Protein AF-0000000086875347 (afdb_homodimer)

Radius of gyration: 27.85 Å; Cα contacts (8 Å, |Δi|>4): 1311; chains: 2; bounding box: 82×78×71 Å

InterPro domains:
  IPR000843 LacI-type HTH domain [PF00356] (6-48)
  IPR000843 LacI-type HTH domain [PS50932] (5-57)
  IPR000843 LacI-type HTH domain [SM00354] (4-86)
  IPR000843 LacI-type HTH domain [cd01392] (8-48)
  IPR010982 Lambda repressor-like, DNA-binding domain superfamily [G3DSA:1.10.260.40] (1-56)
  IPR010982 Lambda repressor-like, DNA-binding domain superfamily [SSF47413] (4-52)
  IPR028082 Periplasmic binding protein-like I [SSF53822] (75-329)
  IPR046335 Transcriptional regulator LacI/GalR-like, sensor domain [PF13377] (185-338)

Foldseek 3Di:
DPDQCDLVNLCVVLVHDSVQLVCLFQLHDDHDLVRSVSSQVSLLVVLNQARQQPPPPVPPPPPCLDPVLPPPPQAEEEEEEAASQLSDLPPLQNVLLSVLQSVLCVVSVHHYTYHYNDDLVRVVSRHHLSRHQAYEYEPDDDPSNLVSVVVSVHAYEYEQADDPVDFAAYEAAPLLVQLLVVQVVCVVVPFAFEEEAEALVRGVSLVSSVCSNVVNCVVVVHDDDYDVCRRRDDPVCNLVSLLVRDDPVRDGQEYEYSAVVRQVSNQVSCVVVVHDFPASHAYAHECPRDDPDLHQKYWPDSSSVSNNVSNVVSVVCSSVVPDDHHYHHHYIDMDGDCVRPHPPD/DPDQCDLVNLCVVLVHDSVQLVCLFQLHDDHDLVRSVSSQVSCLVVLNQARQQPPPPVPPPPPCVDPVLPPPPQAEEEEEEAASQLSDLPPLQNVLLSVLQSVLCVVSVHHYTYHYNDDLVRVVSRHHLSRHQAYEYEPDDDPSNLVSVVVSVHAYEYEQADDPVDFAAYEAAPLLVQLLVVQVVCVVVPFAFEEEAEALVRGVSLVSSVCSNVVNCVVVVHDDDYDVCRRRDDPVCNLVSCLVRDDPVRDGQEYEYSAVVRQVSNQVSCVVVVHDFPASHAYAHECPRDDPDLHQKYWPDSSSVSNNVSNVVSVVCSSVVPDDHHYHHHYIDMDGDCVRPHPPD

Secondary structure (DSSP, 8-state):
------HHHHHHHHT--HHHHHHHHTT-SSS-HHHHHHHHHHHHHHTHHHHTT-------S-S----TTSS----EEEEEESSHHHH-TT-TTHHHHHHHHHHHHHHHT-EEEEEES--HHHHHHH--TTTEEEEEEES---HHHHHHHHHHT--EEEES---SSS--EEEEE-HHHHHHHHHHHHHHTT---EEEES-TTT-HHHHHHHHHHHHHHHHTT------HHHHS--GGGHHHHHHHH--GGG--SEEEESSHHHHHHHHHHHHHTT--TTTT-EEE-SS---SSS--SEEEE--HHHHHHHHHHHHHHHHH-TTSPPEEEEE--EEEE-GGGS----/------HHHHHHHHT--HHHHHHHHTT-SSS-HHHHHHHHHHHHHHTHHHHTT-------S-S----TTSS----EEEEEESSHHHH-TT-TTHHHHHHHHHHHHHHTT-EEEEEE---HHHHHHH--TTTEEEEEEES---HHHHHHHHHHT--EEEES---SSS--EEEEE-HHHHHHHHHHHHHHTT---EEEES-TTT-HHHHHHHHHHHHHHHHTT------HHHHS--GGGHHHHHHHH--GGG--SEEEESSHHHHHHHHHHHHHTT--TTTT-EEE-SS---SSS--SEEEE--HHHHHHHHHHHHHHHHH-TTSPPEEEEE--EEEE-GGGS----

Nearest PDB structures (foldseek):
  4rk1-assembly1_A  TM=7.857E-01  e=8.913E-15  Enterococcus faecium DO
  3c3k-assembly1_B  TM=7.735E-01  e=1.261E-14  Actinobacillus succinogenes 130Z
  3c3k-assembly1_A  TM=7.875E-01  e=4.759E-14  Actinobacillus succinogenes 130Z
  3clk-assembly1_B  TM=8.043E-01  e=6.403E-13  Lactiplantibacillus plantarum WCFS1
  3jy6-assembly2_D  TM=7.470E-01  e=8.131E-12  Levilactobacillus brevis ATCC 367

Solvent-accessible surface area (backbone atoms only — not comparable to full-atom values): 36385 Å² total; per-residue (Å²): 125,88,75,61,51,43,63,62,54,47,12,62,72,71,70,46,52,53,66,52,45,51,25,41,38,53,50,42,77,91,56,54,65,70,56,34,52,54,49,54,51,50,33,36,75,66,27,28,48,33,43,64,15,62,53,66,59,84,71,61,93,77,81,75,74,68,67,73,72,72,54,77,62,52,41,28,39,34,37,38,26,51,33,62,69,53,53,30,59,78,28,87,63,41,13,43,20,50,49,18,31,52,52,47,33,53,75,69,63,37,46,67,37,43,48,55,50,70,56,55,85,44,44,68,66,19,49,20,62,82,10,37,58,30,34,39,34,48,42,70,68,59,67,67,45,52,53,52,40,51,72,60,67,42,51,56,28,25,34,63,36,78,51,95,80,60,81,52,30,24,32,35,67,34,38,36,63,48,36,35,52,52,51,53,51,41,47,74,74,63,58,80,42,58,31,62,31,42,35,43,82,77,35,61,60,36,33,37,28,48,50,22,50,50,48,53,33,52,76,67,72,40,79,85,71,63,63,65,65,40,35,56,48,57,73,92,42,39,54,63,52,47,63,72,72,54,46,87,91,70,59,43,49,27,40,46,19,60,24,37,66,49,28,52,52,50,52,52,41,34,48,74,70,72,44,51,72,25,73,71,27,28,35,24,28,23,52,59,77,64,90,83,60,73,39,26,30,28,25,45,59,60,37,33,55,50,20,30,51,43,50,54,51,41,58,50,38,64,77,41,75,83,56,71,44,34,41,35,25,34,52,51,48,76,44,76,34,71,88,25,40,68,62,79,120,126,88,75,61,50,42,63,64,54,47,12,63,73,71,71,47,52,53,68,51,45,51,26,40,37,54,50,43,77,91,56,55,66,69,57,34,53,54,48,55,51,49,32,36,76,66,27,28,50,32,42,64,15,64,53,65,57,83,72,62,94,77,80,75,75,68,70,71,72,74,54,76,63,52,41,26,40,35,37,39,25,52,34,61,68,53,50,31,58,78,30,86,64,40,13,44,21,50,50,17,32,52,52,47,33,53,75,68,64,38,45,68,36,42,46,57,51,70,55,56,86,44,45,68,66,20,48,20,60,81,11,35,59,29,35,40,34,48,43,71,68,58,66,65,46,52,52,51,41,52,73,60,67,42,51,53,28,26,34,62,37,77,51,95,81,62,81,52,29,24,32,34,66,34,37,35,64,50,36,36,51,52,50,52,51,42,47,73,74,63,59,80,40,57,30,62,32,42,35,42,84,77,36,62,60,36,34,37,27,46,52,23,49,52,50,54,33,56,75,67,72,40,80,84,71,65,61,66,65,40,35,56,49,56,75,94,41,40,55,62,52,47,63,70,74,55,45,86,93,71,59,43,50,28,40,46,19,61,24,38,65,47,29,51,52,49,52,52,40,34,48,74,71,73,45,50,74,26,72,70,27,28,36,25,29,24,52,59,78,65,89,85,59,73,39,26,30,28,25,45,57,60,36,34,55,51,19,32,50,42,51,56,49,42,57,49,38,65,76,40,75,85,55,70,44,35,39,37,24,34,51,54,48,74,45,76,35,72,88,26,40,68,61,80,120

Organism: NCBI:txid248903

Sequence (690 aa):
MKTKVTIQEIAHFTGLSKFAVSRALSGKSGVSDQTRDIILKAAGKLGYFKDNSMLSGDMNNSNDLHDPQHMRWSGTILILFPNVRYQNQESVYWGPVFNGISSRLNQKGINILTLTEPSADQLFTLLNPDAIRGIITVGSITTPILLEIKRLGIPVVMVDHLDPVFHSDSIFTDNFTSMREIMLYLLRKGFKSFQFVGNISDAHSFYERWIAYSSVLMGNGIEMNQIPELCSPAVDDFRQTFTSVVHEANLPEVFVCANDFSALYTIEALESMGITVPDQCVVTGFDNLYDNIPVLATVNVNKELLGARAVDQMLWRIVNPESNVEKKLIMADVIIREQYSRHSGMKTKVTIQEIAHFTGLSKFAVSRALSGKSGVSDQTRDIILKAAGKLGYFKDNSMLSGDMNNSNDLHDPQHMRWSGTILILFPNVRYQNQESVYWGPVFNGISSRLNQKGINILTLTEPSADQLFTLLNPDAIRGIITVGSITTPILLEIKRLGIPVVMVDHLDPVFHSDSIFTDNFTSMREIMLYLLRKGFKSFQFVGNISDAHSFYERWIAYSSVLMGNGIEMNQIPELCSPAVDDFRQTFTSVVHEANLPEVFVCANDFSALYTIEALESMGITVPDQCVVTGFDNLYDNIPVLATVNVNKELLGARAVDQMLWRIVNPESNVEKKLIMADVIIREQYSRHSG

Structure (mmCIF, N/CA/C/O backbone):
data_AF-0000000086875347-model_v1
#
loop_
_entity.id
_entity.type
_entity.pdbx_description
1 polymer 'LacI family DNA-binding transcriptional regulator'
#
loop_
_atom_site.group_PDB
_atom_site.id
_atom_site.type_symbol
_atom_site.label_atom_id
_atom_site.label_alt_id
_atom_site.label_comp_id
_atom_site.label_asym_id
_atom_site.label_entity_id
_atom_site.label_seq_id
_atom_site.pdbx_PDB_ins_code
_atom_site.Cartn_x
_atom_site.Cartn_y
_atom_site.Cartn_z
_atom_site.occupancy
_atom_site.B_iso_or_equiv
_atom_site.auth_seq_id
_atom_site.auth_comp_id
_atom_site.auth_asym_id
_atom_site.auth_atom_id
_atom_site.pdbx_PDB_model_num
ATOM 1 N N . MET A 1 1 ? 33.844 8.711 34.969 1 32.91 1 MET A N 1
ATOM 2 C CA . MET A 1 1 ? 32.844 9.062 33.938 1 32.91 1 MET A CA 1
ATOM 3 C C . MET A 1 1 ? 33 8.188 32.719 1 32.91 1 MET A C 1
ATOM 5 O O . MET A 1 1 ? 34.062 8.18 32.094 1 32.91 1 MET A O 1
ATOM 9 N N . LYS A 1 2 ? 32.5 7.094 32.562 1 45 2 LYS A N 1
ATOM 10 C CA . LYS A 1 2 ? 32.875 6.09 31.594 1 45 2 LYS A CA 1
ATOM 11 C C . LYS A 1 2 ? 32.906 6.68 30.188 1 45 2 LYS A C 1
ATOM 13 O O . LYS A 1 2 ? 31.938 7.281 29.734 1 45 2 LYS A O 1
ATOM 18 N N . THR A 1 3 ? 34.031 6.93 29.562 1 50.81 3 THR A N 1
ATOM 19 C CA . THR A 1 3 ? 34.375 7.617 28.312 1 50.81 3 THR A CA 1
ATOM 20 C C . THR A 1 3 ? 33.719 6.918 27.125 1 50.81 3 THR A C 1
ATOM 22 O O . THR A 1 3 ? 33.688 5.688 27.062 1 50.81 3 THR A O 1
ATOM 25 N N . LYS A 1 4 ? 32.719 7.625 26.406 1 62.72 4 LYS A N 1
ATOM 26 C CA . LYS A 1 4 ? 32.125 7.211 25.156 1 62.72 4 LYS A CA 1
ATOM 27 C C . LYS A 1 4 ? 33.156 6.586 24.219 1 62.72 4 LYS A C 1
ATOM 29 O O . LYS A 1 4 ? 34.25 7.109 24.062 1 62.72 4 LYS A O 1
ATOM 34 N N . VAL A 1 5 ? 32.906 5.258 23.828 1 72 5 VAL A N 1
ATOM 35 C CA . VAL A 1 5 ? 33.781 4.617 22.859 1 72 5 VAL A CA 1
ATOM 36 C C . VAL A 1 5 ? 33.875 5.473 21.594 1 72 5 VAL A C 1
ATOM 38 O O . VAL A 1 5 ? 32.875 5.887 21.047 1 72 5 VAL A O 1
ATOM 41 N N . THR A 1 6 ? 35.031 5.922 21.219 1 79.06 6 THR A N 1
ATOM 42 C CA . THR A 1 6 ? 35.25 6.793 20.078 1 79.06 6 THR A CA 1
ATOM 43 C C . THR A 1 6 ? 35.75 5.988 18.875 1 79.06 6 THR A C 1
ATOM 45 O O . THR A 1 6 ? 36.156 4.836 19.016 1 79.06 6 THR A O 1
ATOM 48 N N . ILE A 1 7 ? 35.594 6.648 17.719 1 85.19 7 ILE A N 1
ATOM 49 C CA . ILE A 1 7 ? 36.125 6.07 16.484 1 85.19 7 ILE A CA 1
ATOM 50 C C . ILE A 1 7 ? 37.625 5.77 16.672 1 85.19 7 ILE A C 1
ATOM 52 O O . ILE A 1 7 ? 38.125 4.734 16.203 1 85.19 7 ILE A O 1
ATOM 56 N N . GLN A 1 8 ? 38.281 6.621 17.391 1 86.56 8 GLN A N 1
ATOM 57 C CA . GLN A 1 8 ? 39.719 6.461 17.656 1 86.56 8 GLN A CA 1
ATOM 58 C C . GLN A 1 8 ? 40 5.195 18.453 1 86.56 8 GLN A C 1
ATOM 60 O O . GLN A 1 8 ? 40.969 4.484 18.188 1 86.56 8 GLN A O 1
ATOM 65 N N . GLU A 1 9 ? 39.188 4.918 19.391 1 85.25 9 GLU A N 1
ATOM 66 C CA . GLU A 1 9 ? 39.344 3.73 20.219 1 85.25 9 GLU A CA 1
ATOM 67 C C . GLU A 1 9 ? 39.156 2.453 19.406 1 85.25 9 GLU A C 1
ATOM 69 O O . GLU A 1 9 ? 39.875 1.471 19.594 1 85.25 9 GLU A O 1
ATOM 74 N N . ILE A 1 10 ? 38.188 2.541 18.562 1 85.31 10 ILE A N 1
ATOM 75 C CA . ILE A 1 10 ? 37.938 1.387 17.719 1 85.31 10 ILE A CA 1
ATOM 76 C C . ILE A 1 10 ? 39.094 1.183 16.75 1 85.31 10 ILE A C 1
ATOM 78 O O . ILE A 1 10 ? 39.531 0.051 16.516 1 85.31 10 ILE A O 1
ATOM 82 N N . ALA A 1 11 ? 39.562 2.254 16.234 1 89.56 11 ALA A N 1
ATOM 83 C CA . ALA A 1 11 ? 40.75 2.191 15.352 1 89.56 11 ALA A CA 1
ATOM 84 C C . ALA A 1 11 ? 41.938 1.565 16.062 1 89.56 11 ALA A C 1
ATOM 86 O O . ALA A 1 11 ? 42.594 0.679 15.508 1 89.56 11 ALA A O 1
ATOM 87 N N . HIS A 1 12 ? 42.125 1.921 17.203 1 90.44 12 HIS A N 1
ATOM 88 C CA . HIS A 1 12 ? 43.219 1.381 18 1 90.44 12 HIS A CA 1
ATOM 89 C C . HIS A 1 12 ? 43.031 -0.108 18.281 1 90.44 12 HIS A C 1
ATOM 91 O O . HIS A 1 12 ? 43.969 -0.897 18.141 1 90.44 12 HIS A O 1
ATOM 97 N N . PHE A 1 13 ? 41.844 -0.418 18.609 1 87 13 PHE A N 1
ATOM 98 C CA . PHE A 1 13 ? 41.5 -1.792 18.984 1 87 13 PHE A CA 1
ATOM 99 C C . PHE A 1 13 ? 41.688 -2.723 17.781 1 87 13 PHE A C 1
ATOM 101 O O . PHE A 1 13 ? 42.125 -3.863 17.938 1 87 13 PHE A O 1
ATOM 108 N N . THR A 1 14 ? 41.312 -2.273 16.641 1 88.19 14 THR A N 1
ATOM 109 C CA . THR A 1 14 ? 41.312 -3.117 15.445 1 88.19 14 THR A CA 1
ATOM 110 C C . THR A 1 14 ? 42.625 -3.008 14.703 1 88.19 14 THR A C 1
ATOM 112 O O . THR A 1 14 ? 42.938 -3.832 13.836 1 88.19 14 THR A O 1
ATOM 115 N N . GLY A 1 15 ? 43.344 -1.934 14.961 1 91.25 15 GLY A N 1
ATOM 116 C CA . GLY A 1 15 ? 44.562 -1.652 14.242 1 91.25 15 GLY A CA 1
ATOM 117 C C . GLY A 1 15 ? 44.344 -1.035 12.875 1 91.25 15 GLY A C 1
ATOM 118 O O . GLY A 1 15 ? 45.219 -1.071 12.008 1 91.25 15 GLY A O 1
ATOM 119 N N . LEU A 1 16 ? 43.188 -0.591 12.688 1 91.31 16 LEU A N 1
ATOM 120 C CA . LEU A 1 16 ? 42.812 -0.008 11.406 1 91.31 16 LEU A CA 1
ATOM 121 C C . LEU A 1 16 ? 42.781 1.514 11.492 1 91.31 16 LEU A C 1
ATOM 123 O O . LEU A 1 16 ? 42.812 2.078 12.586 1 91.31 16 LEU A O 1
ATOM 127 N N . SER A 1 17 ? 42.719 2.225 10.352 1 91.06 17 SER A N 1
ATOM 128 C CA . SER A 1 17 ? 42.688 3.684 10.336 1 91.06 17 SER A CA 1
ATOM 129 C C . SER A 1 17 ? 41.344 4.211 10.797 1 91.06 17 SER A C 1
ATOM 131 O O . SER A 1 17 ? 40.312 3.527 10.664 1 91.06 17 SER A O 1
ATOM 133 N N . LYS A 1 18 ? 41.375 5.457 11.305 1 89 18 LYS A N 1
ATOM 134 C CA . LYS A 1 18 ? 40.125 6.125 11.664 1 89 18 LYS A CA 1
ATOM 135 C C . LYS A 1 18 ? 39.188 6.258 10.453 1 89 18 LYS A C 1
ATOM 137 O O . LYS A 1 18 ? 37.969 6.16 10.586 1 89 18 LYS A O 1
ATOM 142 N N . PHE A 1 19 ? 39.844 6.477 9.383 1 87.62 19 PHE A N 1
ATOM 143 C CA . PHE A 1 19 ? 39.125 6.621 8.133 1 87.62 19 PHE A CA 1
ATOM 144 C C . PHE A 1 19 ? 38.344 5.34 7.809 1 87.62 19 PHE A C 1
ATOM 146 O O . PHE A 1 19 ? 37.156 5.387 7.492 1 87.62 19 PHE A O 1
ATOM 153 N N . ALA A 1 20 ? 38.969 4.27 7.906 1 87.31 20 ALA A N 1
ATOM 154 C CA . ALA A 1 20 ? 38.344 2.975 7.637 1 87.31 20 ALA A CA 1
ATOM 155 C C . ALA A 1 20 ? 37.188 2.697 8.617 1 87.31 20 ALA A C 1
ATOM 157 O O . ALA A 1 20 ? 36.125 2.221 8.219 1 87.31 20 ALA A O 1
ATOM 158 N N . VAL A 1 21 ? 37.469 2.99 9.875 1 86.12 21 VAL A N 1
ATOM 159 C CA . VAL A 1 21 ? 36.469 2.75 10.914 1 86.12 21 VAL A CA 1
ATOM 160 C C . VAL A 1 21 ? 35.219 3.617 10.664 1 86.12 21 VAL A C 1
ATOM 162 O O . VAL A 1 21 ? 34.094 3.129 10.719 1 86.12 21 VAL A O 1
ATOM 165 N N . SER A 1 22 ? 35.406 4.863 10.336 1 81.75 22 SER A N 1
ATOM 166 C CA . SER A 1 22 ? 34.312 5.777 10.062 1 81.75 22 SER A CA 1
ATOM 167 C C . SER A 1 22 ? 33.469 5.305 8.875 1 81.75 22 SER A C 1
ATOM 169 O O . SER A 1 22 ? 32.25 5.297 8.93 1 81.75 22 SER A O 1
ATOM 171 N N . ARG A 1 23 ? 34.125 4.926 7.879 1 78 23 ARG A N 1
ATOM 172 C CA . ARG A 1 23 ? 33.438 4.465 6.672 1 78 23 ARG A CA 1
ATOM 173 C C . ARG A 1 23 ? 32.594 3.219 6.957 1 78 23 ARG A C 1
ATOM 175 O O . ARG A 1 23 ? 31.484 3.092 6.469 1 78 23 ARG A O 1
ATOM 182 N N . ALA A 1 24 ? 33.188 2.318 7.645 1 72.75 24 ALA A N 1
ATOM 183 C CA . ALA A 1 24 ? 32.5 1.069 7.957 1 72.75 24 ALA A CA 1
ATOM 184 C C . ALA A 1 24 ? 31.234 1.328 8.789 1 72.75 24 ALA A C 1
ATOM 186 O O . ALA A 1 24 ? 30.172 0.782 8.5 1 72.75 24 ALA A O 1
ATOM 187 N N . LEU A 1 25 ? 31.391 2.176 9.773 1 72.62 25 LEU A N 1
ATOM 188 C CA . LEU A 1 25 ? 30.297 2.42 10.711 1 72.62 25 LEU A CA 1
ATOM 189 C C . LEU A 1 25 ? 29.188 3.221 10.055 1 72.62 25 LEU A C 1
ATOM 191 O O . LEU A 1 25 ? 28.016 3.104 10.445 1 72.62 25 LEU A O 1
ATOM 195 N N . SER A 1 26 ? 29.578 3.979 9.07 1 68.81 26 SER A N 1
ATOM 196 C CA . SER A 1 26 ? 28.594 4.809 8.398 1 68.81 26 SER A CA 1
ATOM 197 C C . SER A 1 26 ? 28.109 4.16 7.109 1 68.81 26 SER A C 1
ATOM 199 O O . SER A 1 26 ? 27.406 4.789 6.312 1 68.81 26 SER A O 1
ATOM 201 N N . GLY A 1 27 ? 28.516 3.002 6.844 1 64.81 27 GLY A N 1
ATOM 202 C CA . GLY A 1 27 ? 28.047 2.24 5.699 1 64.81 27 GLY A CA 1
ATOM 203 C C . GLY A 1 27 ? 28.641 2.729 4.383 1 64.81 27 GLY A C 1
ATOM 204 O O . GLY A 1 27 ? 28.078 2.453 3.314 1 64.81 27 GLY A O 1
ATOM 205 N N . LYS A 1 28 ? 29.672 3.484 4.43 1 65.25 28 LYS A N 1
ATOM 206 C CA . LYS A 1 28 ? 30.266 4.062 3.227 1 65.25 28 LYS A CA 1
ATOM 207 C C . LYS A 1 28 ? 31.234 3.088 2.572 1 65.25 28 LYS A C 1
ATOM 209 O O . LYS A 1 28 ? 31.734 2.172 3.227 1 65.25 28 LYS A O 1
ATOM 214 N N . SER A 1 29 ? 31.453 3.311 1.276 1 70.94 29 SER A N 1
ATOM 215 C CA . SER A 1 29 ? 32.375 2.471 0.53 1 70.94 29 SER A CA 1
ATOM 216 C C . SER A 1 29 ? 33.844 2.768 0.917 1 70.94 29 SER A C 1
ATOM 218 O O . SER A 1 29 ? 34.094 3.707 1.667 1 70.94 29 SER A O 1
ATOM 220 N N . GLY A 1 30 ? 34.781 1.739 0.485 1 73.94 30 GLY A N 1
ATOM 221 C CA . GLY A 1 30 ? 36.219 1.944 0.726 1 73.94 30 GLY A CA 1
ATOM 222 C C . GLY A 1 30 ? 36.781 0.967 1.729 1 73.94 30 GLY A C 1
ATOM 223 O O . GLY A 1 30 ? 37.969 1.015 2.029 1 73.94 30 GLY A O 1
ATOM 224 N N . VAL A 1 31 ? 35.906 0.15 2.244 1 78.31 31 VAL A N 1
ATOM 225 C CA . VAL A 1 31 ? 36.344 -0.895 3.166 1 78.31 31 VAL A CA 1
ATOM 226 C C . VAL A 1 31 ? 35.812 -2.244 2.713 1 78.31 31 VAL A C 1
ATOM 228 O O . VAL A 1 31 ? 34.656 -2.336 2.264 1 78.31 31 VAL A O 1
ATOM 231 N N . SER A 1 32 ? 36.656 -3.246 2.637 1 80.12 32 SER A N 1
ATOM 232 C CA . SER A 1 32 ? 36.188 -4.574 2.236 1 80.12 32 SER A CA 1
ATOM 233 C C . SER A 1 32 ? 35.156 -5.117 3.209 1 80.12 32 SER A C 1
ATOM 235 O O . SER A 1 32 ? 35.062 -4.664 4.352 1 80.12 32 SER A O 1
ATOM 237 N N . ASP A 1 33 ? 34.375 -6.102 2.762 1 74.38 33 ASP A N 1
ATOM 238 C CA . ASP A 1 33 ? 33.375 -6.73 3.602 1 74.38 33 ASP A CA 1
ATOM 239 C C . ASP A 1 33 ? 34 -7.363 4.844 1 74.38 33 ASP A C 1
ATOM 241 O O . ASP A 1 33 ? 33.438 -7.273 5.938 1 74.38 33 ASP A O 1
ATOM 245 N N . GLN A 1 34 ? 35.031 -8.008 4.582 1 77.62 34 GLN A N 1
ATOM 246 C CA . GLN A 1 34 ? 35.719 -8.648 5.691 1 77.62 34 GLN A CA 1
ATOM 247 C C . GLN A 1 34 ? 36.156 -7.625 6.738 1 77.62 34 GLN A C 1
ATOM 249 O O . GLN A 1 34 ? 35.938 -7.824 7.934 1 77.62 34 GLN A O 1
ATOM 254 N N . THR A 1 35 ? 36.781 -6.539 6.289 1 81.44 35 THR A N 1
ATOM 255 C CA . THR A 1 35 ? 37.219 -5.48 7.188 1 81.44 35 THR A CA 1
ATOM 256 C C . THR A 1 35 ? 36.031 -4.855 7.914 1 81.44 35 THR A C 1
ATOM 258 O O . THR A 1 35 ? 36.125 -4.586 9.109 1 81.44 35 THR A O 1
ATOM 261 N N . ARG A 1 36 ? 35 -4.617 7.195 1 78.56 36 ARG A N 1
ATOM 262 C CA . ARG A 1 36 ? 33.781 -4.059 7.781 1 78.56 36 ARG A CA 1
ATOM 263 C C . ARG A 1 36 ? 33.25 -4.945 8.906 1 78.56 36 ARG A C 1
ATOM 265 O O . ARG A 1 36 ? 32.938 -4.453 9.984 1 78.56 36 ARG A O 1
ATOM 272 N N . ASP A 1 37 ? 33.188 -6.172 8.656 1 74.38 37 ASP A N 1
ATOM 273 C CA . ASP A 1 37 ? 32.719 -7.121 9.672 1 74.38 37 ASP A CA 1
ATOM 274 C C . ASP A 1 37 ? 33.562 -7.027 10.938 1 74.38 37 ASP A C 1
ATOM 276 O O . ASP A 1 37 ? 33.031 -6.992 12.047 1 74.38 37 ASP A O 1
ATOM 280 N N . ILE A 1 38 ? 34.875 -6.996 10.781 1 77.44 38 ILE A N 1
ATOM 281 C CA . ILE A 1 38 ? 35.812 -6.895 11.891 1 77.44 38 ILE A CA 1
ATOM 282 C C . ILE A 1 38 ? 35.5 -5.629 12.695 1 77.44 38 ILE A C 1
ATOM 284 O O . ILE A 1 38 ? 35.438 -5.668 13.93 1 77.44 38 ILE A O 1
ATOM 288 N N . ILE A 1 39 ? 35.312 -4.57 12.023 1 78.81 39 ILE A N 1
ATOM 289 C CA . ILE A 1 39 ? 35.094 -3.275 12.664 1 78.81 39 ILE A CA 1
ATOM 290 C C . ILE A 1 39 ? 33.781 -3.291 13.422 1 78.81 39 ILE A C 1
ATOM 292 O O . ILE A 1 39 ? 33.719 -2.859 14.57 1 78.81 39 ILE A O 1
ATOM 296 N N . LEU A 1 40 ? 32.719 -3.752 12.836 1 73.69 40 LEU A N 1
ATOM 297 C CA . LEU A 1 40 ? 31.406 -3.768 13.453 1 73.69 40 LEU A CA 1
ATOM 298 C C . LEU A 1 40 ? 31.406 -4.648 14.695 1 73.69 40 LEU A C 1
ATOM 300 O O . LEU A 1 40 ? 30.828 -4.277 15.719 1 73.69 40 LEU A O 1
ATOM 304 N N . LYS A 1 41 ? 32.031 -5.734 14.617 1 72.19 41 LYS A N 1
ATOM 305 C CA . LYS A 1 41 ? 32.125 -6.621 15.773 1 72.19 41 LYS A CA 1
ATOM 306 C C . LYS A 1 41 ? 32.906 -5.953 16.906 1 72.19 41 LYS A C 1
ATOM 308 O O . LYS A 1 41 ? 32.5 -6.023 18.078 1 72.19 41 LYS A O 1
ATOM 313 N N . ALA A 1 42 ? 34.031 -5.359 16.578 1 75.25 42 ALA A N 1
ATOM 314 C CA . ALA A 1 42 ? 34.812 -4.648 17.562 1 75.25 42 ALA A CA 1
ATOM 315 C C . ALA A 1 42 ? 34.031 -3.527 18.219 1 75.25 42 ALA A C 1
ATOM 317 O O . ALA A 1 42 ? 34.062 -3.352 19.438 1 75.25 42 ALA A O 1
ATOM 318 N N . ALA A 1 43 ? 33.375 -2.752 17.391 1 73.25 43 ALA A N 1
ATOM 319 C CA . ALA A 1 43 ? 32.531 -1.666 17.906 1 73.25 43 ALA A CA 1
ATOM 320 C C . ALA A 1 43 ? 31.5 -2.189 18.906 1 73.25 43 ALA A C 1
ATOM 322 O O . ALA A 1 43 ? 31.281 -1.58 19.953 1 73.25 43 ALA A O 1
ATOM 323 N N . GLY A 1 44 ? 30.859 -3.236 18.594 1 67.25 44 GLY A N 1
ATOM 324 C CA . GLY A 1 44 ? 29.922 -3.875 19.484 1 67.25 44 GLY A CA 1
ATOM 325 C C . GLY A 1 44 ? 30.547 -4.301 20.812 1 67.25 44 GLY A C 1
ATOM 326 O O . GLY A 1 44 ? 30 -4.035 21.875 1 67.25 44 GLY A O 1
ATOM 327 N N . LYS A 1 45 ? 31.641 -4.969 20.688 1 68.38 45 LYS A N 1
ATOM 328 C CA . LYS A 1 45 ? 32.344 -5.461 21.859 1 68.38 45 LYS A CA 1
ATOM 329 C C . LYS A 1 45 ? 32.75 -4.312 22.781 1 68.38 45 LYS A C 1
ATOM 331 O O . LYS A 1 45 ? 32.719 -4.449 24 1 68.38 45 LYS A O 1
ATOM 336 N N . LEU A 1 46 ? 33.156 -3.174 22.141 1 72.38 46 LEU A N 1
ATOM 337 C CA . LEU A 1 46 ? 33.656 -2.033 22.906 1 72.38 46 LEU A CA 1
ATOM 338 C C . LEU A 1 46 ? 32.469 -1.202 23.438 1 72.38 46 LEU A C 1
ATOM 340 O O . LEU A 1 46 ? 32.688 -0.294 24.25 1 72.38 46 LEU A O 1
ATOM 344 N N . GLY A 1 47 ? 31.25 -1.537 22.984 1 65.25 47 GLY A N 1
ATOM 345 C CA . GLY A 1 47 ? 30.078 -0.853 23.469 1 65.25 47 GLY A CA 1
ATOM 346 C C . GLY A 1 47 ? 29.766 0.427 22.719 1 65.25 47 GLY A C 1
ATOM 347 O O . GLY A 1 47 ? 29.094 1.316 23.25 1 65.25 47 GLY A O 1
ATOM 348 N N . TYR A 1 48 ? 30.422 0.624 21.578 1 64.69 48 TYR A N 1
ATOM 349 C CA . TYR A 1 48 ? 30.25 1.824 20.766 1 64.69 48 TYR A CA 1
ATOM 350 C C . TYR A 1 48 ? 28.766 2.096 20.516 1 64.69 48 TYR A C 1
ATOM 352 O O . TYR A 1 48 ? 28.312 3.244 20.562 1 64.69 48 TYR A O 1
ATOM 360 N N . PHE A 1 49 ? 28.031 1.175 20.234 1 62.59 49 PHE A N 1
ATOM 361 C CA . PHE A 1 49 ? 26.625 1.329 19.875 1 62.59 49 PHE A CA 1
ATOM 362 C C . PHE A 1 49 ? 25.781 1.643 21.109 1 62.59 49 PHE A C 1
ATOM 364 O O . PHE A 1 49 ? 24.672 2.18 21 1 62.59 49 PHE A O 1
ATOM 371 N N . LYS A 1 50 ? 26.328 1.384 22.25 1 56.19 50 LYS A N 1
ATOM 372 C CA . LYS A 1 50 ? 25.641 1.685 23.5 1 56.19 50 LYS A CA 1
ATOM 373 C C . LYS A 1 50 ? 25.875 3.135 23.922 1 56.19 50 LYS A C 1
ATOM 375 O O . LYS A 1 50 ? 24.953 3.793 24.422 1 56.19 50 LYS A O 1
ATOM 380 N N . ASP A 1 51 ? 27.188 3.582 23.844 1 49.62 51 ASP A N 1
ATOM 381 C CA . ASP A 1 51 ? 27.609 4.871 24.391 1 49.62 51 ASP A CA 1
ATOM 382 C C . ASP A 1 51 ? 27.25 6.012 23.438 1 49.62 51 ASP A C 1
ATOM 384 O O . ASP A 1 51 ? 27.031 7.145 23.875 1 49.62 51 ASP A O 1
ATOM 388 N N . ASN A 1 52 ? 27.453 5.953 22.328 1 43.06 52 ASN A N 1
ATOM 389 C CA . ASN A 1 52 ? 27.328 7.086 21.422 1 43.06 52 ASN A CA 1
ATOM 390 C C . ASN A 1 52 ? 25.859 7.457 21.188 1 43.06 52 ASN A C 1
ATOM 392 O O . ASN A 1 52 ? 25.5 7.953 20.125 1 43.06 52 ASN A O 1
ATOM 396 N N . SER A 1 53 ? 25.062 7.188 22.297 1 36.12 53 SER A N 1
ATOM 397 C CA . SER A 1 53 ? 23.719 7.738 22.422 1 36.12 53 SER A CA 1
ATOM 398 C C . SER A 1 53 ? 23.734 9.258 22.375 1 36.12 53 SER A C 1
ATOM 400 O O . SER A 1 53 ? 22.734 9.883 22.016 1 36.12 53 SER A O 1
ATOM 402 N N . MET A 1 54 ? 24.594 9.891 23.391 1 30.55 54 MET A N 1
ATOM 403 C CA . MET A 1 54 ? 24.406 11.227 23.969 1 30.55 54 MET A CA 1
ATOM 404 C C . MET A 1 54 ? 24.703 12.305 22.922 1 30.55 54 MET A C 1
ATOM 406 O O . MET A 1 54 ? 25.828 12.781 22.812 1 30.55 54 MET A O 1
ATOM 410 N N . LEU A 1 55 ? 24.594 12.188 21.844 1 30.52 55 LEU A N 1
ATOM 411 C CA . LEU A 1 55 ? 24.688 13.609 21.516 1 30.52 55 LEU A CA 1
ATOM 412 C C . LEU A 1 55 ? 23.75 14.43 22.406 1 30.52 55 LEU A C 1
ATOM 414 O O . LEU A 1 55 ? 22.531 14.242 22.375 1 30.52 55 LEU A O 1
ATOM 418 N N . SER A 1 56 ? 24.125 14.672 23.641 1 28.41 56 SER A N 1
ATOM 419 C CA . SER A 1 56 ? 23.547 15.492 24.688 1 28.41 56 SER A CA 1
ATOM 420 C C . SER A 1 56 ? 22.938 16.766 24.125 1 28.41 56 SER A C 1
ATOM 422 O O . SER A 1 56 ? 23.641 17.766 23.953 1 28.41 56 SER A O 1
ATOM 424 N N . GLY A 1 57 ? 22.594 17.016 22.922 1 29.67 57 GLY A N 1
ATOM 425 C CA . GLY A 1 57 ? 21.953 18.312 23.016 1 29.67 57 GLY A CA 1
ATOM 426 C C . GLY A 1 57 ? 20.984 18.406 24.188 1 29.67 57 GLY A C 1
ATOM 427 O O . GLY A 1 57 ? 20.406 17.391 24.594 1 29.67 57 GLY A O 1
ATOM 428 N N . ASP A 1 58 ? 21.344 19.203 25.234 1 26.55 58 ASP A N 1
ATOM 429 C CA . ASP A 1 58 ? 20.438 19.594 26.312 1 26.55 58 ASP A CA 1
ATOM 430 C C . ASP A 1 58 ? 18.984 19.547 25.859 1 26.55 58 ASP A C 1
ATOM 432 O O . ASP A 1 58 ? 18.547 20.391 25.078 1 26.55 58 ASP A O 1
ATOM 436 N N . MET A 1 59 ? 18.469 18.422 25.656 1 29.44 59 MET A N 1
ATOM 437 C CA . MET A 1 59 ? 17.016 18.281 25.609 1 29.44 59 MET A CA 1
ATOM 438 C C . MET A 1 59 ? 16.375 18.828 26.875 1 29.44 59 MET A C 1
ATOM 440 O O . MET A 1 59 ? 15.852 18.062 27.688 1 29.44 59 MET A O 1
ATOM 444 N N . ASN A 1 60 ? 17 19.562 27.75 1 27.69 60 ASN A N 1
ATOM 445 C CA . ASN A 1 60 ? 16.156 19.969 28.875 1 27.69 60 ASN A CA 1
ATOM 446 C C . ASN A 1 60 ? 14.727 20.234 28.422 1 27.69 60 ASN A C 1
ATOM 448 O O . ASN A 1 60 ? 13.781 19.719 29.031 1 27.69 60 ASN A O 1
ATOM 452 N N . ASN A 1 61 ? 14.367 21.578 28.312 1 27.19 61 ASN A N 1
ATOM 453 C CA . ASN A 1 61 ? 12.969 21.969 28.422 1 27.19 61 ASN A CA 1
ATOM 454 C C . ASN A 1 61 ? 12.102 21.203 27.422 1 27.19 61 ASN A C 1
ATOM 456 O O . ASN A 1 61 ? 12.344 21.266 26.219 1 27.19 61 ASN A O 1
ATOM 460 N N . SER A 1 62 ? 11.391 20.109 27.812 1 29.33 62 SER A N 1
ATOM 461 C CA . SER A 1 62 ? 10.547 18.953 27.531 1 29.33 62 SER A CA 1
ATOM 462 C C . SER A 1 62 ? 9.625 19.203 26.344 1 29.33 62 SER A C 1
ATOM 464 O O . SER A 1 62 ? 9.164 18.266 25.688 1 29.33 62 SER A O 1
ATOM 466 N N . ASN A 1 63 ? 8.633 20.125 26.469 1 30.33 63 ASN A N 1
ATOM 467 C CA . ASN A 1 63 ? 7.25 20.328 26.047 1 30.33 63 ASN A CA 1
ATOM 468 C C . ASN A 1 63 ? 7.156 20.547 24.547 1 30.33 63 ASN A C 1
ATOM 470 O O . ASN A 1 63 ? 6.055 20.609 23.984 1 30.33 63 ASN A O 1
ATOM 474 N N . ASP A 1 64 ? 8.008 21.406 23.984 1 30.69 64 ASP A N 1
ATOM 475 C CA . ASP A 1 64 ? 7.672 22.031 22.703 1 30.69 64 ASP A CA 1
ATOM 476 C C . ASP A 1 64 ? 8.039 21.109 21.531 1 30.69 64 ASP A C 1
ATOM 478 O O . ASP A 1 64 ? 9.078 21.297 20.906 1 30.69 64 ASP A O 1
ATOM 482 N N . LEU A 1 65 ? 8.109 19.906 21.625 1 36.44 65 LEU A N 1
ATOM 483 C CA . LEU A 1 65 ? 8.219 18.938 20.547 1 36.44 65 LEU A CA 1
ATOM 484 C C . LEU A 1 65 ? 7.328 19.344 19.375 1 36.44 65 LEU A C 1
ATOM 486 O O . LEU A 1 65 ? 6.945 18.5 18.562 1 36.44 65 LEU A O 1
ATOM 490 N N . HIS A 1 66 ? 6.812 20.484 19.422 1 35 66 HIS A N 1
ATOM 491 C CA . HIS A 1 66 ? 5.863 20.906 18.391 1 35 66 HIS A CA 1
ATOM 492 C C . HIS A 1 66 ? 6.398 20.625 17 1 35 66 HIS A C 1
ATOM 494 O O . HIS A 1 66 ? 5.746 19.938 16.203 1 35 66 HIS A O 1
ATOM 500 N N . ASP A 1 67 ? 7.129 21.812 16.375 1 37.03 67 ASP A N 1
ATOM 501 C CA . ASP A 1 67 ? 7.387 21.859 14.945 1 37.03 67 ASP A CA 1
ATOM 502 C C . ASP A 1 67 ? 8.641 21.062 14.586 1 37.03 67 ASP A C 1
ATOM 504 O O . ASP A 1 67 ? 9.742 21.422 15 1 37.03 67 ASP A O 1
ATOM 508 N N . PRO A 1 68 ? 8.672 19.75 14.398 1 39.44 68 PRO A N 1
ATOM 509 C CA . PRO A 1 68 ? 9.844 18.969 14.031 1 39.44 68 PRO A CA 1
ATOM 510 C C . PRO A 1 68 ? 10.836 19.75 13.172 1 39.44 68 PRO A C 1
ATOM 512 O O . PRO A 1 68 ? 11.961 19.297 12.953 1 39.44 68 PRO A O 1
ATOM 515 N N . GLN A 1 69 ? 10.555 20.781 12.453 1 37.62 69 GLN A N 1
ATOM 516 C CA . GLN A 1 69 ? 11.453 21.516 11.57 1 37.62 69 GLN A CA 1
ATOM 517 C C . GLN A 1 69 ? 12.688 22 12.328 1 37.62 69 GLN A C 1
ATOM 519 O O . GLN A 1 69 ? 13.742 22.234 11.727 1 37.62 69 GLN A O 1
ATOM 524 N N . HIS A 1 70 ? 12.578 22.562 13.625 1 37.59 70 HIS A N 1
ATOM 525 C CA . HIS A 1 70 ? 13.703 23.203 14.297 1 37.59 70 HIS A CA 1
ATOM 526 C C . HIS A 1 70 ? 14.32 22.297 15.352 1 37.59 70 HIS A C 1
ATOM 528 O O . HIS A 1 70 ? 15.172 22.734 16.125 1 37.59 70 HIS A O 1
ATOM 534 N N . MET A 1 71 ? 13.734 21.203 15.641 1 41.09 71 MET A N 1
ATOM 535 C CA . MET A 1 71 ? 14.398 20.453 16.703 1 41.09 71 MET A CA 1
ATOM 536 C C . MET A 1 71 ? 15.68 19.812 16.188 1 41.09 71 MET A C 1
ATOM 538 O O . MET A 1 71 ? 15.656 19.109 15.172 1 41.09 71 MET A O 1
ATOM 542 N N . ARG A 1 72 ? 16.828 20.438 16.406 1 45.69 72 ARG A N 1
ATOM 543 C CA . ARG A 1 72 ? 18.094 19.734 16.219 1 45.69 72 ARG A CA 1
ATOM 544 C C . ARG A 1 72 ? 17.953 18.25 16.594 1 45.69 72 ARG A C 1
ATOM 546 O O . ARG A 1 72 ? 17.828 17.922 17.766 1 45.69 72 ARG A O 1
ATOM 553 N N . TRP A 1 73 ? 17.391 17.516 15.711 1 53.25 73 TRP A N 1
ATOM 554 C CA . TRP A 1 73 ? 17.312 16.078 15.984 1 53.25 73 TRP A CA 1
ATOM 555 C C . TRP A 1 73 ? 18.641 15.555 16.5 1 53.25 73 TRP A C 1
ATOM 557 O O . TRP A 1 73 ? 19.656 15.641 15.797 1 53.25 73 TRP A O 1
ATOM 567 N N . SER A 1 74 ? 18.938 15.57 17.75 1 59.97 74 SER A N 1
ATOM 568 C CA . SER A 1 74 ? 20.156 15.055 18.344 1 59.97 74 SER A CA 1
ATOM 569 C C . SER A 1 74 ? 20.156 13.531 18.391 1 59.97 74 SER A C 1
ATOM 571 O O . SER A 1 74 ? 21.078 12.914 18.938 1 59.97 74 SER A O 1
ATOM 573 N N . GLY A 1 75 ? 19.516 12.875 17.406 1 74 75 GLY A N 1
ATOM 574 C CA . GLY A 1 75 ? 19.547 11.43 17.531 1 74 75 GLY A CA 1
ATOM 575 C C . GLY A 1 75 ? 20.094 10.742 16.281 1 74 75 GLY A C 1
ATOM 576 O O . GLY A 1 75 ? 20.484 11.398 15.328 1 74 75 GLY A O 1
ATOM 577 N N . THR A 1 76 ? 20.547 9.367 16.547 1 85.25 76 THR A N 1
ATOM 578 C CA . THR A 1 76 ? 21.109 8.508 15.516 1 85.25 76 THR A CA 1
ATOM 579 C C . THR A 1 76 ? 20.062 7.543 14.969 1 85.25 76 THR A C 1
ATOM 581 O O . THR A 1 76 ? 19.266 7 15.734 1 85.25 76 THR A O 1
ATOM 584 N N . ILE A 1 77 ? 20.047 7.492 13.664 1 91.19 77 ILE A N 1
ATOM 585 C CA . ILE A 1 77 ? 19.281 6.422 13.039 1 91.19 77 ILE A CA 1
ATOM 586 C C . ILE A 1 77 ? 20.203 5.277 12.648 1 91.19 77 ILE A C 1
ATOM 588 O O . ILE A 1 77 ? 21.234 5.504 12.008 1 91.19 77 ILE A O 1
ATOM 592 N N . LEU A 1 78 ? 19.906 4.09 13.062 1 89.5 78 LEU A N 1
ATOM 593 C CA . LEU A 1 78 ? 20.688 2.895 12.742 1 89.5 78 LEU A CA 1
ATOM 594 C C . LEU A 1 78 ? 20.125 2.195 11.516 1 89.5 78 LEU A C 1
ATOM 596 O O . LEU A 1 78 ? 18.906 1.991 11.406 1 89.5 78 LEU A O 1
ATOM 600 N N . ILE A 1 79 ? 21.031 1.883 10.625 1 91.06 79 ILE A N 1
ATOM 601 C CA . ILE A 1 79 ? 20.656 1.068 9.469 1 91.06 79 ILE A CA 1
ATOM 602 C C . ILE A 1 79 ? 21.109 -0.373 9.688 1 91.06 79 ILE A C 1
ATOM 604 O O . ILE A 1 79 ? 22.297 -0.633 9.875 1 91.06 79 ILE A O 1
ATOM 608 N N . LEU A 1 80 ? 20.125 -1.266 9.656 1 89.06 80 LEU A N 1
ATOM 609 C CA . LEU A 1 80 ? 20.391 -2.674 9.93 1 89.06 80 LEU A CA 1
ATOM 610 C C . LEU A 1 80 ? 20.328 -3.496 8.648 1 89.06 80 LEU A C 1
ATOM 612 O O . LEU A 1 80 ? 19.297 -3.502 7.965 1 89.06 80 LEU A O 1
ATOM 616 N N . PHE A 1 81 ? 21.422 -4.168 8.383 1 86.56 81 PHE A N 1
ATOM 617 C CA . PHE A 1 81 ? 21.516 -5.047 7.227 1 86.56 81 PHE A CA 1
ATOM 618 C C . PHE A 1 81 ? 21.5 -6.512 7.66 1 86.56 81 PHE A C 1
ATOM 620 O O . PHE A 1 81 ? 22.094 -6.867 8.68 1 86.56 81 PHE A O 1
ATOM 627 N N . PRO A 1 82 ? 20.828 -7.32 6.852 1 81.62 82 PRO A N 1
ATOM 628 C CA . PRO A 1 82 ? 20.812 -8.742 7.215 1 81.62 82 PRO A CA 1
ATOM 629 C C . PRO A 1 82 ? 22.188 -9.398 7.047 1 81.62 82 PRO A C 1
ATOM 631 O O . PRO A 1 82 ? 22.484 -10.398 7.703 1 81.62 82 PRO A O 1
ATOM 634 N N . ASN A 1 83 ? 22.875 -8.938 6.113 1 73.94 83 ASN A N 1
ATOM 635 C CA . ASN A 1 83 ? 24.234 -9.422 5.902 1 73.94 83 ASN A CA 1
ATOM 636 C C . ASN A 1 83 ? 25.109 -8.375 5.207 1 73.94 83 ASN A C 1
ATOM 638 O O . ASN A 1 83 ? 24.594 -7.34 4.762 1 73.94 83 ASN A O 1
ATOM 642 N N . VAL A 1 84 ? 26.359 -8.688 5.184 1 61.44 84 VAL A N 1
ATOM 643 C CA . VAL A 1 84 ? 27.344 -7.703 4.738 1 61.44 84 VAL A CA 1
ATOM 644 C C . VAL A 1 84 ? 27.156 -7.422 3.248 1 61.44 84 VAL A C 1
ATOM 646 O O . VAL A 1 84 ? 27.453 -6.324 2.773 1 61.44 84 VAL A O 1
ATOM 649 N N . ARG A 1 85 ? 26.594 -8.406 2.557 1 65.44 85 ARG A N 1
ATOM 650 C CA . ARG A 1 85 ? 26.406 -8.234 1.12 1 65.44 85 ARG A CA 1
ATOM 651 C C . ARG A 1 85 ? 25.391 -7.133 0.824 1 65.44 85 ARG A C 1
ATOM 653 O O . ARG A 1 85 ? 25.469 -6.48 -0.218 1 65.44 85 ARG A O 1
ATOM 660 N N . TYR A 1 86 ? 24.562 -7.016 1.707 1 67.69 86 TYR A N 1
ATOM 661 C CA . TYR A 1 86 ? 23.531 -6.004 1.548 1 67.69 86 TYR A CA 1
ATOM 662 C C . TYR A 1 86 ? 24.078 -4.609 1.838 1 67.69 86 TYR A C 1
ATOM 664 O O . TYR A 1 86 ? 23.484 -3.609 1.42 1 67.69 86 TYR A O 1
ATOM 672 N N . GLN A 1 87 ? 25.141 -4.566 2.535 1 63.19 87 GLN A N 1
ATOM 673 C CA . GLN A 1 87 ? 25.734 -3.287 2.934 1 63.19 87 GLN A CA 1
ATOM 674 C C . GLN A 1 87 ? 26.719 -2.785 1.888 1 63.19 87 GLN A C 1
ATOM 676 O O . GLN A 1 87 ? 27.062 -1.603 1.876 1 63.19 87 GLN A O 1
ATOM 681 N N . ASN A 1 88 ? 26.922 -3.658 1.003 1 60.66 88 ASN A N 1
ATOM 682 C CA . ASN A 1 88 ? 27.859 -3.281 -0.038 1 60.66 88 ASN A CA 1
ATOM 683 C C . ASN A 1 88 ? 27.25 -2.301 -1.031 1 60.66 88 ASN A C 1
ATOM 685 O O . ASN A 1 88 ? 26.281 -2.633 -1.722 1 60.66 88 ASN A O 1
ATOM 689 N N . GLN A 1 89 ? 27.781 -1.144 -1.01 1 66.31 89 GLN A N 1
ATOM 690 C CA . GLN A 1 89 ? 27.312 -0.1 -1.912 1 66.31 89 GLN A CA 1
ATOM 691 C C . GLN A 1 89 ? 27.375 -0.554 -3.367 1 66.31 89 GLN A C 1
ATOM 693 O O . GLN A 1 89 ? 26.719 0.018 -4.234 1 66.31 89 GLN A O 1
ATOM 698 N N . GLU A 1 90 ? 28.109 -1.652 -3.52 1 71.31 90 GLU A N 1
ATOM 699 C CA . GLU A 1 90 ? 28.234 -2.174 -4.879 1 71.31 90 GLU A CA 1
ATOM 700 C C . GLU A 1 90 ? 27.062 -3.08 -5.242 1 71.31 90 GLU A C 1
ATOM 702 O O . GLU A 1 90 ? 26.875 -3.426 -6.41 1 71.31 90 GLU A O 1
ATOM 707 N N . SER A 1 91 ? 26.359 -3.326 -4.238 1 81.12 91 SER A N 1
ATOM 708 C CA . SER A 1 91 ? 25.156 -4.082 -4.559 1 81.12 91 SER A CA 1
ATOM 709 C C . SER A 1 91 ? 24.25 -3.312 -5.52 1 81.12 91 SER A C 1
ATOM 711 O O . SER A 1 91 ? 23.938 -2.145 -5.281 1 81.12 91 SER A O 1
ATOM 713 N N . VAL A 1 92 ? 23.859 -3.988 -6.566 1 86 92 VAL A N 1
ATOM 714 C CA . VAL A 1 92 ? 23.109 -3.33 -7.633 1 86 92 VAL A CA 1
ATOM 715 C C . VAL A 1 92 ? 21.719 -2.963 -7.133 1 86 92 VAL A C 1
ATOM 717 O O . VAL A 1 92 ? 21.078 -2.041 -7.66 1 86 92 VAL A O 1
ATOM 720 N N . TYR A 1 93 ? 21.234 -3.637 -6.199 1 89.06 93 TYR A N 1
ATOM 721 C CA . TYR A 1 93 ? 19.906 -3.314 -5.68 1 89.06 93 TYR A CA 1
ATOM 722 C C . TYR A 1 93 ? 20.016 -2.537 -4.371 1 89.06 93 TYR A C 1
ATOM 724 O O . TYR A 1 93 ? 19.406 -1.466 -4.23 1 89.06 93 TYR A O 1
ATOM 732 N N . TRP A 1 94 ? 20.797 -2.957 -3.467 1 89.62 94 TRP A N 1
ATOM 733 C CA . TRP A 1 94 ? 20.781 -2.422 -2.111 1 89.62 94 TRP A CA 1
ATOM 734 C C . TRP A 1 94 ? 21.688 -1.193 -2 1 89.62 94 TRP A C 1
ATOM 736 O O . TRP A 1 94 ? 21.469 -0.338 -1.137 1 89.62 94 TRP A O 1
ATOM 746 N N . GLY A 1 95 ? 22.688 -1.098 -2.781 1 90.06 95 GLY A N 1
ATOM 747 C CA . GLY A 1 95 ? 23.516 0.099 -2.814 1 90.06 95 GLY A CA 1
ATOM 748 C C . GLY A 1 95 ? 22.719 1.374 -2.986 1 90.06 95 GLY A C 1
ATOM 749 O O . GLY A 1 95 ? 22.766 2.264 -2.133 1 90.06 95 GLY A O 1
ATOM 750 N N . PRO A 1 96 ? 21.969 1.395 -4.055 1 93.56 96 PRO A N 1
ATOM 751 C CA . PRO A 1 96 ? 21.141 2.582 -4.293 1 93.56 96 PRO A CA 1
ATOM 752 C C . PRO A 1 96 ? 20.141 2.828 -3.176 1 93.56 96 PRO A C 1
ATOM 754 O O . PRO A 1 96 ? 19.844 3.98 -2.842 1 93.56 96 PRO A O 1
ATOM 757 N N . VAL A 1 97 ? 19.547 1.835 -2.582 1 95.12 97 VAL A N 1
ATOM 758 C CA . VAL A 1 97 ? 18.641 2 -1.451 1 95.12 97 VAL A CA 1
ATOM 759 C C . VAL A 1 97 ? 19.375 2.697 -0.303 1 95.12 97 VAL A C 1
ATOM 761 O O . VAL A 1 97 ? 18.875 3.682 0.249 1 95.12 97 VAL A O 1
ATOM 764 N N . PHE A 1 98 ? 20.531 2.227 0.006 1 92.12 98 PHE A N 1
ATOM 765 C CA . PHE A 1 98 ? 21.344 2.811 1.078 1 92.12 98 PHE A CA 1
ATOM 766 C C . PHE A 1 98 ? 21.703 4.254 0.758 1 92.12 98 PHE A C 1
ATOM 768 O O . PHE A 1 98 ? 21.688 5.113 1.642 1 92.12 98 PHE A O 1
ATOM 775 N N . ASN A 1 99 ? 22.062 4.504 -0.462 1 93.62 99 ASN A N 1
ATOM 776 C CA . ASN A 1 99 ? 22.359 5.867 -0.876 1 93.62 99 ASN A CA 1
ATOM 777 C C . ASN A 1 99 ? 21.188 6.809 -0.632 1 93.62 99 ASN A C 1
ATOM 779 O O . ASN A 1 99 ? 21.375 7.949 -0.206 1 93.62 99 ASN A O 1
ATOM 783 N N . GLY A 1 100 ? 19.984 6.32 -0.943 1 96.25 100 GLY A N 1
ATOM 784 C CA . GLY A 1 100 ? 18.797 7.102 -0.669 1 96.25 100 GLY A CA 1
ATOM 785 C C . GLY A 1 100 ? 18.609 7.414 0.804 1 96.25 100 GLY A C 1
ATOM 786 O O . GLY A 1 100 ? 18.266 8.539 1.167 1 96.25 100 GLY A O 1
ATOM 787 N N . ILE A 1 101 ? 18.859 6.43 1.618 1 95.81 101 ILE A N 1
ATOM 788 C CA . ILE A 1 101 ? 18.766 6.605 3.062 1 95.81 101 ILE A CA 1
ATOM 789 C C . ILE A 1 101 ? 19.812 7.621 3.529 1 95.81 101 ILE A C 1
ATOM 791 O O . ILE A 1 101 ? 19.469 8.609 4.191 1 95.81 101 ILE A O 1
ATOM 795 N N . SER A 1 102 ? 21.031 7.402 3.166 1 92.75 102 SER A N 1
ATOM 796 C CA . SER A 1 102 ? 22.156 8.227 3.609 1 92.75 102 SER A CA 1
ATOM 797 C C . SER A 1 102 ? 22 9.672 3.15 1 92.75 102 SER A C 1
ATOM 799 O O . SER A 1 102 ? 22.188 10.602 3.934 1 92.75 102 SER A O 1
ATOM 801 N N . SER A 1 103 ? 21.656 9.828 1.937 1 94.94 103 SER A N 1
ATOM 802 C CA . SER A 1 103 ? 21.484 11.172 1.387 1 94.94 103 SER A CA 1
ATOM 803 C C . SER A 1 103 ? 20.391 11.93 2.113 1 94.94 103 SER A C 1
ATOM 805 O O . SER A 1 103 ? 20.547 13.094 2.465 1 94.94 103 SER A O 1
ATOM 807 N N . ARG A 1 104 ? 19.281 11.266 2.34 1 95.25 104 ARG A N 1
ATOM 808 C CA . ARG A 1 104 ? 18.141 11.906 2.992 1 95.25 104 ARG A CA 1
ATOM 809 C C . ARG A 1 104 ? 18.469 12.258 4.441 1 95.25 104 ARG A C 1
ATOM 811 O O . ARG A 1 104 ? 18.094 13.336 4.918 1 95.25 104 ARG A O 1
ATOM 818 N N . LEU A 1 105 ? 19.125 11.414 5.164 1 92.75 105 LEU A N 1
ATOM 819 C CA . LEU A 1 105 ? 19.531 11.695 6.531 1 92.75 105 LEU A CA 1
ATOM 820 C C . LEU A 1 105 ? 20.516 12.867 6.574 1 92.75 105 LEU A C 1
ATOM 822 O O . LEU A 1 105 ? 20.406 13.742 7.434 1 92.75 105 LEU A O 1
ATOM 826 N N . ASN A 1 106 ? 21.422 12.859 5.691 1 90.12 106 ASN A N 1
ATOM 827 C CA . ASN A 1 106 ? 22.375 13.961 5.598 1 90.12 106 ASN A CA 1
ATOM 828 C C . ASN A 1 106 ? 21.672 15.289 5.367 1 90.12 106 ASN A C 1
ATOM 830 O O . ASN A 1 106 ? 22.016 16.297 5.996 1 90.12 106 ASN A O 1
ATOM 834 N N . GLN A 1 107 ? 20.766 15.258 4.477 1 90.31 107 GLN A N 1
ATOM 835 C CA . GLN A 1 107 ? 19.984 16.453 4.191 1 90.31 107 GLN A CA 1
ATOM 836 C C . GLN A 1 107 ? 19.281 16.969 5.449 1 90.31 107 GLN A C 1
ATOM 838 O O . GLN A 1 107 ? 19.078 18.188 5.598 1 90.31 107 GLN A O 1
ATOM 843 N N . LYS A 1 108 ? 18.953 16.094 6.309 1 88.19 108 LYS A N 1
ATOM 844 C CA . LYS A 1 108 ? 18.219 16.453 7.516 1 88.19 108 LYS A CA 1
ATOM 845 C C . LYS A 1 108 ? 19.172 16.688 8.688 1 88.19 108 LYS A C 1
ATOM 847 O O . LYS A 1 108 ? 18.734 17.031 9.789 1 88.19 108 LYS A O 1
ATOM 852 N N . GLY A 1 109 ? 20.438 16.484 8.484 1 88.19 109 GLY A N 1
ATOM 853 C CA . GLY A 1 109 ? 21.438 16.688 9.523 1 88.19 109 GLY A CA 1
ATOM 854 C C . GLY A 1 109 ? 21.375 15.633 10.609 1 88.19 109 GLY A C 1
ATOM 855 O O . GLY A 1 109 ? 21.641 15.922 11.773 1 88.19 109 GLY A O 1
ATOM 856 N N . ILE A 1 110 ? 20.922 14.43 10.297 1 87.38 110 ILE A N 1
ATOM 857 C CA . ILE A 1 110 ? 20.75 13.352 11.266 1 87.38 110 ILE A CA 1
ATOM 858 C C . ILE A 1 110 ? 21.922 12.367 11.148 1 87.38 110 ILE A C 1
ATOM 860 O O . ILE A 1 110 ? 22.312 12 10.039 1 87.38 110 ILE A O 1
ATOM 864 N N . ASN A 1 111 ? 22.375 11.891 12.25 1 82.88 111 ASN A N 1
ATOM 865 C CA . ASN A 1 111 ? 23.484 10.953 12.273 1 82.88 111 ASN A CA 1
ATOM 866 C C . ASN A 1 111 ? 23.047 9.555 11.859 1 82.88 111 ASN A C 1
ATOM 868 O O . ASN A 1 111 ? 21.953 9.109 12.211 1 82.88 111 ASN A O 1
ATOM 872 N N . ILE A 1 112 ? 24.047 8.875 11.156 1 85.5 112 ILE A N 1
ATOM 873 C CA . ILE A 1 112 ? 23.781 7.531 10.656 1 85.5 112 ILE A CA 1
ATOM 874 C C . ILE A 1 112 ? 24.781 6.543 11.234 1 85.5 112 ILE A C 1
ATOM 876 O O . ILE A 1 112 ? 25.969 6.855 11.344 1 85.5 112 ILE A O 1
ATOM 880 N N . LEU A 1 113 ? 24.281 5.367 11.625 1 79.75 113 LEU A N 1
ATOM 881 C CA . LEU A 1 113 ? 25.094 4.207 11.977 1 79.75 113 LEU A CA 1
ATOM 882 C C . LEU A 1 113 ? 24.625 2.963 11.234 1 79.75 113 LEU A C 1
ATOM 884 O O . LEU A 1 113 ? 23.438 2.83 10.93 1 79.75 113 LEU A O 1
ATOM 888 N N . THR A 1 114 ? 25.609 2.113 10.922 1 83.19 114 THR A N 1
ATOM 889 C CA . THR A 1 114 ? 25.234 0.881 10.234 1 83.19 114 THR A CA 1
ATOM 890 C C . THR A 1 114 ? 25.656 -0.339 11.047 1 83.19 114 THR A C 1
ATOM 892 O O . THR A 1 114 ? 26.672 -0.311 11.742 1 83.19 114 THR A O 1
ATOM 895 N N . LEU A 1 115 ? 24.797 -1.341 11.016 1 77.56 115 LEU A N 1
ATOM 896 C CA . LEU A 1 115 ? 25.078 -2.623 11.656 1 77.56 115 LEU A CA 1
ATOM 897 C C . LEU A 1 115 ? 24.703 -3.779 10.734 1 77.56 115 LEU A C 1
ATOM 899 O O . LEU A 1 115 ? 23.688 -3.725 10.047 1 77.56 115 LEU A O 1
ATOM 903 N N . THR A 1 116 ? 25.594 -4.672 10.633 1 76.62 116 THR A N 1
ATOM 904 C CA . THR A 1 116 ? 25.359 -5.863 9.828 1 76.62 116 THR A CA 1
ATOM 905 C C . THR A 1 116 ? 25.328 -7.113 10.703 1 76.62 116 THR A C 1
ATOM 907 O O . THR A 1 116 ? 26.156 -7.258 11.602 1 76.62 116 THR A O 1
ATOM 910 N N . GLU A 1 117 ? 24.281 -8.086 10.367 1 65.25 117 GLU A N 1
ATOM 911 C CA . GLU A 1 117 ? 24.266 -9.469 10.852 1 65.25 117 GLU A CA 1
ATOM 912 C C . GLU A 1 117 ? 24.453 -9.531 12.359 1 65.25 117 GLU A C 1
ATOM 914 O O . GLU A 1 117 ? 25.391 -10.156 12.852 1 65.25 117 GLU A O 1
ATOM 919 N N . PRO A 1 118 ? 23.656 -8.844 13.102 1 61.44 118 PRO A N 1
ATOM 920 C CA . PRO A 1 118 ? 23.875 -9.07 14.531 1 61.44 118 PRO A CA 1
ATOM 921 C C . PRO A 1 118 ? 23.234 -10.367 15.031 1 61.44 118 PRO A C 1
ATOM 923 O O . PRO A 1 118 ? 22.266 -10.844 14.438 1 61.44 118 PRO A O 1
ATOM 926 N N . SER A 1 119 ? 24.031 -11.125 15.734 1 61.91 119 SER A N 1
ATOM 927 C CA . SER A 1 119 ? 23.281 -12.148 16.469 1 61.91 119 SER A CA 1
ATOM 928 C C . SER A 1 119 ? 22.25 -11.523 17.406 1 61.91 119 SER A C 1
ATOM 930 O O . SER A 1 119 ? 22.484 -10.445 17.953 1 61.91 119 SER A O 1
ATOM 932 N N . ALA A 1 120 ? 21.031 -12.023 17.469 1 61.38 120 ALA A N 1
ATOM 933 C CA . ALA A 1 120 ? 19.938 -11.508 18.312 1 61.38 120 ALA A CA 1
ATOM 934 C C . ALA A 1 120 ? 20.422 -11.258 19.734 1 61.38 120 ALA A C 1
ATOM 936 O O . ALA A 1 120 ? 20.078 -10.242 20.344 1 61.38 120 ALA A O 1
ATOM 937 N N . ASP A 1 121 ? 21.219 -12.164 20.156 1 55.38 121 ASP A N 1
ATOM 938 C CA . ASP A 1 121 ? 21.656 -12.117 21.562 1 55.38 121 ASP A CA 1
ATOM 939 C C . ASP A 1 121 ? 22.594 -10.938 21.797 1 55.38 121 ASP A C 1
ATOM 941 O O . ASP A 1 121 ? 22.75 -10.477 22.938 1 55.38 121 ASP A O 1
ATOM 945 N N . GLN A 1 122 ? 23.016 -10.359 20.781 1 61.69 122 GLN A N 1
ATOM 946 C CA . GLN A 1 122 ? 24.031 -9.328 20.953 1 61.69 122 GLN A CA 1
ATOM 947 C C . GLN A 1 122 ? 23.453 -7.938 20.719 1 61.69 122 GLN A C 1
ATOM 949 O O . GLN A 1 122 ? 24.062 -6.938 21.125 1 61.69 122 GLN A O 1
ATOM 954 N N . LEU A 1 123 ? 22.312 -7.895 20.234 1 66.69 123 LEU A N 1
ATOM 955 C CA . LEU A 1 123 ? 21.797 -6.586 19.844 1 66.69 123 LEU A CA 1
ATOM 956 C C . LEU A 1 123 ? 21.578 -5.703 21.062 1 66.69 123 LEU A C 1
ATOM 958 O O . LEU A 1 123 ? 21.906 -4.516 21.047 1 66.69 123 LEU A O 1
ATOM 962 N N . PHE A 1 124 ? 21.078 -6.316 22.062 1 59.59 124 PHE A N 1
ATOM 963 C CA . PHE A 1 124 ? 20.781 -5.586 23.297 1 59.59 124 PHE A CA 1
ATOM 964 C C . PHE A 1 124 ? 22.062 -5.02 23.906 1 59.59 124 PHE A C 1
ATOM 966 O O . PHE A 1 124 ? 22.047 -3.922 24.469 1 59.59 124 PHE A O 1
ATOM 973 N N . THR A 1 125 ? 22.969 -5.863 23.812 1 61.84 125 THR A N 1
ATOM 974 C CA . THR A 1 125 ? 24.219 -5.438 24.438 1 61.84 125 THR A CA 1
ATOM 975 C C . THR A 1 125 ? 24.922 -4.406 23.562 1 61.84 125 THR A C 1
ATOM 977 O O . THR A 1 125 ? 25.719 -3.609 24.047 1 61.84 125 THR A O 1
ATOM 980 N N . LEU A 1 126 ? 24.438 -4.348 22.391 1 65.5 126 LEU A N 1
ATOM 981 C CA . LEU A 1 126 ? 25.141 -3.518 21.422 1 65.5 126 LEU A CA 1
ATOM 982 C C . LEU A 1 126 ? 24.5 -2.139 21.312 1 65.5 126 LEU A C 1
ATOM 984 O O . LEU A 1 126 ? 25.188 -1.14 21.094 1 65.5 126 LEU A O 1
ATOM 988 N N . LEU A 1 127 ? 23.203 -2.191 21.547 1 71 127 LEU A N 1
ATOM 989 C CA . LEU A 1 127 ? 22.5 -0.953 21.234 1 71 127 LEU A CA 1
ATOM 990 C C . LEU A 1 127 ? 22.078 -0.235 22.516 1 71 127 LEU A C 1
ATOM 992 O O . LEU A 1 127 ? 21.656 -0.875 23.484 1 71 127 LEU A O 1
ATOM 996 N N . ASN A 1 128 ? 22.328 1.059 22.531 1 66.38 128 ASN A N 1
ATOM 997 C CA . ASN A 1 128 ? 21.812 1.943 23.562 1 66.38 128 ASN A CA 1
ATOM 998 C C . ASN A 1 128 ? 20.531 2.65 23.109 1 66.38 128 ASN A C 1
ATOM 1000 O O . ASN A 1 128 ? 20.594 3.533 22.25 1 66.38 128 ASN A O 1
ATOM 1004 N N . PRO A 1 129 ? 19.438 2.307 23.656 1 67.38 129 PRO A N 1
ATOM 1005 C CA . PRO A 1 129 ? 18.172 2.885 23.219 1 67.38 129 PRO A CA 1
ATOM 1006 C C . PRO A 1 129 ? 18.109 4.398 23.406 1 67.38 129 PRO A C 1
ATOM 1008 O O . PRO A 1 129 ? 17.312 5.074 22.75 1 67.38 129 PRO A O 1
ATOM 1011 N N . ASP A 1 130 ? 18.984 4.902 24.172 1 68.88 130 ASP A N 1
ATOM 1012 C CA . ASP A 1 130 ? 18.969 6.344 24.406 1 68.88 130 ASP A CA 1
ATOM 1013 C C . ASP A 1 130 ? 19.719 7.074 23.281 1 68.88 130 ASP A C 1
ATOM 1015 O O . ASP A 1 130 ? 19.531 8.281 23.094 1 68.88 130 ASP A O 1
ATOM 1019 N N . ALA A 1 131 ? 20.516 6.324 22.594 1 72.12 131 ALA A N 1
ATOM 1020 C CA . ALA A 1 131 ? 21.344 6.93 21.547 1 72.12 131 ALA A CA 1
ATOM 1021 C C . ALA A 1 131 ? 20.719 6.695 20.172 1 72.12 131 ALA A C 1
ATOM 1023 O O . ALA A 1 131 ? 20.938 7.48 19.25 1 72.12 131 ALA A O 1
ATOM 1024 N N . ILE A 1 132 ? 20 5.668 20.109 1 83.62 132 ILE A N 1
ATOM 1025 C CA . ILE A 1 132 ? 19.406 5.293 18.844 1 83.62 132 ILE A CA 1
ATOM 1026 C C . ILE A 1 132 ? 17.922 5.668 18.844 1 83.62 132 ILE A C 1
ATOM 1028 O O . ILE A 1 132 ? 17.125 5.105 19.594 1 83.62 132 ILE A O 1
ATOM 1032 N N . ARG A 1 133 ? 17.562 6.508 17.922 1 87.44 133 ARG A N 1
ATOM 1033 C CA . ARG A 1 133 ? 16.203 7.031 17.906 1 87.44 133 ARG A CA 1
ATOM 1034 C C . ARG A 1 133 ? 15.297 6.199 17 1 87.44 133 ARG A C 1
ATOM 1036 O O . ARG A 1 133 ? 14.07 6.297 17.078 1 87.44 133 ARG A O 1
ATOM 1043 N N . GLY A 1 134 ? 15.938 5.484 16.109 1 92.88 134 GLY A N 1
ATOM 1044 C CA . GLY A 1 134 ? 15.195 4.648 15.18 1 92.88 134 GLY A CA 1
ATOM 1045 C C . GLY A 1 134 ? 16.078 3.682 14.414 1 92.88 134 GLY A C 1
ATOM 1046 O O . GLY A 1 134 ? 17.281 3.875 14.32 1 92.88 134 GLY A O 1
ATOM 1047 N N . ILE A 1 135 ? 15.398 2.672 13.914 1 93.06 135 ILE A N 1
ATOM 1048 C CA . ILE A 1 135 ? 16.109 1.668 13.125 1 93.06 135 ILE A CA 1
ATOM 1049 C C . ILE A 1 135 ? 15.398 1.485 11.781 1 93.06 135 ILE A C 1
ATOM 1051 O O . ILE A 1 135 ? 14.18 1.315 11.727 1 93.06 135 ILE A O 1
ATOM 1055 N N . ILE A 1 136 ? 16.141 1.589 10.719 1 96.19 136 ILE A N 1
ATOM 1056 C CA . ILE A 1 136 ? 15.68 1.215 9.391 1 96.19 136 ILE A CA 1
ATOM 1057 C C . ILE A 1 136 ? 16.344 -0.096 8.961 1 96.19 136 ILE A C 1
ATOM 1059 O O . ILE A 1 136 ? 17.562 -0.208 8.961 1 96.19 136 ILE A O 1
ATOM 1063 N N . THR A 1 137 ? 15.5 -1.064 8.688 1 94 137 THR A N 1
ATOM 1064 C CA . THR A 1 137 ? 16.031 -2.33 8.203 1 94 137 THR A CA 1
ATOM 1065 C C . THR A 1 137 ? 15.977 -2.387 6.676 1 94 137 THR A C 1
ATOM 1067 O O . THR A 1 137 ? 15.031 -1.893 6.062 1 94 137 THR A O 1
ATOM 1070 N N . VAL A 1 138 ? 17.031 -2.977 6.129 1 92.12 138 VAL A N 1
ATOM 1071 C CA . VAL A 1 138 ? 17.109 -3.145 4.684 1 92.12 138 VAL A CA 1
ATOM 1072 C C . VAL A 1 138 ? 17.109 -4.633 4.336 1 92.12 138 VAL A C 1
ATOM 1074 O O . VAL A 1 138 ? 18.016 -5.367 4.746 1 92.12 138 VAL A O 1
ATOM 1077 N N . GLY A 1 139 ? 16.031 -5.059 3.613 1 89.31 139 GLY A N 1
ATOM 1078 C CA . GLY A 1 139 ? 15.938 -6.465 3.262 1 89.31 139 GLY A CA 1
ATOM 1079 C C . GLY A 1 139 ? 15.344 -7.32 4.371 1 89.31 139 GLY A C 1
ATOM 1080 O O . GLY A 1 139 ? 14.695 -6.801 5.281 1 89.31 139 GLY A O 1
ATOM 1081 N N . SER A 1 140 ? 15.578 -8.555 4.297 1 85.94 140 SER A N 1
ATOM 1082 C CA . SER A 1 140 ? 14.922 -9.516 5.184 1 85.94 140 SER A CA 1
ATOM 1083 C C . SER A 1 140 ? 15.656 -9.617 6.516 1 85.94 140 SER A C 1
ATOM 1085 O O . SER A 1 140 ? 16.828 -9.992 6.559 1 85.94 140 SER A O 1
ATOM 1087 N N . ILE A 1 141 ? 14.984 -9.281 7.605 1 85.94 141 ILE A N 1
ATOM 1088 C CA . ILE A 1 141 ? 15.477 -9.414 8.969 1 85.94 141 ILE A CA 1
ATOM 1089 C C . ILE A 1 141 ? 14.664 -10.469 9.711 1 85.94 141 ILE A C 1
ATOM 1091 O O . ILE A 1 141 ? 13.438 -10.508 9.586 1 85.94 141 ILE A O 1
ATOM 1095 N N . THR A 1 142 ? 15.352 -11.234 10.445 1 83 142 THR A N 1
ATOM 1096 C CA . THR A 1 142 ? 14.664 -12.328 11.125 1 83 142 THR A CA 1
ATOM 1097 C C . THR A 1 142 ? 13.766 -11.805 12.242 1 83 142 THR A C 1
ATOM 1099 O O . THR A 1 142 ? 14.07 -10.773 12.852 1 83 142 THR A O 1
ATOM 1102 N N . THR A 1 143 ? 12.727 -12.586 12.531 1 81.44 143 THR A N 1
ATOM 1103 C CA . THR A 1 143 ? 11.75 -12.219 13.555 1 81.44 143 THR A CA 1
ATOM 1104 C C . THR A 1 143 ? 12.414 -12.07 14.914 1 81.44 143 THR A C 1
ATOM 1106 O O . THR A 1 143 ? 12.148 -11.109 15.641 1 81.44 143 THR A O 1
ATOM 1109 N N . PRO A 1 144 ? 13.328 -12.961 15.305 1 78.12 144 PRO A N 1
ATOM 1110 C CA . PRO A 1 144 ? 13.953 -12.828 16.625 1 78.12 144 PRO A CA 1
ATOM 1111 C C . PRO A 1 144 ? 14.695 -11.5 16.797 1 78.12 144 PRO A C 1
ATOM 1113 O O . PRO A 1 144 ? 14.625 -10.875 17.859 1 78.12 144 PRO A O 1
ATOM 1116 N N . ILE A 1 145 ? 15.375 -11.055 15.797 1 83.81 145 ILE A N 1
ATOM 1117 C CA . ILE A 1 145 ? 16.094 -9.789 15.852 1 83.81 145 ILE A CA 1
ATOM 1118 C C . ILE A 1 145 ? 15.086 -8.641 16.016 1 83.81 145 ILE A C 1
ATOM 1120 O O . ILE A 1 145 ? 15.297 -7.742 16.828 1 83.81 145 ILE A O 1
ATOM 1124 N N . LEU A 1 146 ? 14.016 -8.727 15.297 1 84.19 146 LEU A N 1
ATOM 1125 C CA . LEU A 1 146 ? 12.984 -7.695 15.352 1 84.19 146 LEU A CA 1
ATOM 1126 C C . LEU A 1 146 ? 12.344 -7.645 16.734 1 84.19 146 LEU A C 1
ATOM 1128 O O . LEU A 1 146 ? 12.062 -6.562 17.25 1 84.19 146 LEU A O 1
ATOM 1132 N N . LEU A 1 147 ? 12.086 -8.766 17.297 1 76.19 147 LEU A N 1
ATOM 1133 C CA . LEU A 1 147 ? 11.484 -8.836 18.609 1 76.19 147 LEU A CA 1
ATOM 1134 C C . LEU A 1 147 ? 12.414 -8.25 19.672 1 76.19 147 LEU A C 1
ATOM 1136 O O . LEU A 1 147 ? 11.961 -7.617 20.625 1 76.19 147 LEU A O 1
ATOM 1140 N N . GLU A 1 148 ? 13.68 -8.5 19.516 1 76.56 148 GLU A N 1
ATOM 1141 C CA . GLU A 1 148 ? 14.648 -7.898 20.422 1 76.56 148 GLU A CA 1
ATOM 1142 C C . GLU A 1 148 ? 14.633 -6.375 20.328 1 76.56 148 GLU A C 1
ATOM 1144 O O . GLU A 1 148 ? 14.727 -5.68 21.344 1 76.56 148 GLU A O 1
ATOM 1149 N N . ILE A 1 149 ? 14.562 -5.895 19.141 1 83.94 149 ILE A N 1
ATOM 1150 C CA . ILE A 1 149 ? 14.5 -4.453 18.922 1 83.94 149 ILE A CA 1
ATOM 1151 C C . ILE A 1 149 ? 13.242 -3.889 19.594 1 83.94 149 ILE A C 1
ATOM 1153 O O . ILE A 1 149 ? 13.281 -2.82 20.203 1 83.94 149 ILE A O 1
ATOM 1157 N N . LYS A 1 150 ? 12.164 -4.57 19.438 1 78.94 150 LYS A N 1
ATOM 1158 C CA . LYS A 1 150 ? 10.906 -4.168 20.062 1 78.94 150 LYS A CA 1
ATOM 1159 C C . LYS A 1 150 ? 11.055 -4.008 21.562 1 78.94 150 LYS A C 1
ATOM 1161 O O . LYS A 1 150 ? 10.508 -3.072 22.156 1 78.94 150 LYS A O 1
ATOM 1166 N N . ARG A 1 151 ? 11.727 -4.898 22.125 1 75.06 151 ARG A N 1
ATOM 1167 C CA . ARG A 1 151 ? 11.93 -4.875 23.578 1 75.06 151 ARG A CA 1
ATOM 1168 C C . ARG A 1 151 ? 12.695 -3.621 24 1 75.06 151 ARG A C 1
ATOM 1170 O O . ARG A 1 151 ? 12.492 -3.115 25.109 1 75.06 151 ARG A O 1
ATOM 1177 N N . LEU A 1 152 ? 13.523 -3.139 23.172 1 77.81 152 LEU A N 1
ATOM 1178 C CA . LEU A 1 152 ? 14.305 -1.942 23.453 1 77.81 152 LEU A CA 1
ATOM 1179 C C . LEU A 1 152 ? 13.461 -0.685 23.281 1 77.81 152 LEU A C 1
ATOM 1181 O O . LEU A 1 152 ? 13.883 0.408 23.672 1 77.81 152 LEU A O 1
ATOM 1185 N N . GLY A 1 153 ? 12.305 -0.857 22.656 1 81.44 153 GLY A N 1
ATOM 1186 C CA . GLY A 1 153 ? 11.398 0.266 22.484 1 81.44 153 GLY A CA 1
ATOM 1187 C C . GLY A 1 153 ? 11.812 1.203 21.359 1 81.44 153 GLY A C 1
ATOM 1188 O O . GLY A 1 153 ? 11.383 2.359 21.328 1 81.44 153 GLY A O 1
ATOM 1189 N N . ILE A 1 154 ? 12.656 0.77 20.469 1 87.25 154 ILE A N 1
ATOM 1190 C CA . ILE A 1 154 ? 13.141 1.582 19.359 1 87.25 154 ILE A CA 1
ATOM 1191 C C . ILE A 1 154 ? 12.242 1.388 18.141 1 87.25 154 ILE A C 1
ATOM 1193 O O . ILE A 1 154 ? 11.984 0.255 17.734 1 87.25 154 ILE A O 1
ATOM 1197 N N . PRO A 1 155 ? 11.719 2.479 17.531 1 93.12 155 PRO A N 1
ATOM 1198 C CA . PRO A 1 155 ? 10.883 2.326 16.344 1 93.12 155 PRO A CA 1
ATOM 1199 C C . PRO A 1 155 ? 11.648 1.738 15.156 1 93.12 155 PRO A C 1
ATOM 1201 O O . PRO A 1 155 ? 12.828 2.029 14.977 1 93.12 155 PRO A O 1
ATOM 1204 N N . VAL A 1 156 ? 10.891 0.972 14.367 1 94.5 156 VAL A N 1
ATOM 1205 C CA . VAL A 1 156 ? 11.492 0.292 13.227 1 94.5 156 VAL A CA 1
ATOM 1206 C C . VAL A 1 156 ? 10.703 0.613 11.961 1 94.5 156 VAL A C 1
ATOM 1208 O O . VAL A 1 156 ? 9.469 0.631 11.977 1 94.5 156 VAL A O 1
ATOM 1211 N N . VAL A 1 157 ? 11.391 0.958 10.922 1 97.94 157 VAL A N 1
ATOM 1212 C CA . VAL A 1 157 ? 10.844 1.007 9.57 1 97.94 157 VAL A CA 1
ATOM 1213 C C . VAL A 1 157 ? 11.57 0.007 8.68 1 97.94 157 VAL A C 1
ATOM 1215 O O . VAL A 1 157 ? 12.805 -0.038 8.664 1 97.94 157 VAL A O 1
ATOM 1218 N N . MET A 1 158 ? 10.82 -0.754 7.949 1 97.06 158 MET A N 1
ATOM 1219 C CA . MET A 1 158 ? 11.422 -1.819 7.156 1 97.06 158 MET A CA 1
ATOM 1220 C C . MET A 1 158 ? 11.352 -1.497 5.668 1 97.06 158 MET A C 1
ATOM 1222 O O . MET A 1 158 ? 10.289 -1.119 5.16 1 97.06 158 MET A O 1
ATOM 1226 N N . VAL A 1 159 ? 12.453 -1.642 4.969 1 97.25 159 VAL A N 1
ATOM 1227 C CA . VAL A 1 159 ? 12.484 -1.49 3.52 1 97.25 159 VAL A CA 1
ATOM 1228 C C . VAL A 1 159 ? 12.477 -2.865 2.855 1 97.25 159 VAL A C 1
ATOM 1230 O O . VAL A 1 159 ? 13.375 -3.678 3.082 1 97.25 159 VAL A O 1
ATOM 1233 N N . ASP A 1 160 ? 11.453 -3.098 2.072 1 95.62 160 ASP A N 1
ATOM 1234 C CA . ASP A 1 160 ? 11.312 -4.312 1.274 1 95.62 160 ASP A CA 1
ATOM 1235 C C . ASP A 1 160 ? 11.227 -5.547 2.166 1 95.62 160 ASP A C 1
ATOM 1237 O O . ASP A 1 160 ? 11.82 -6.586 1.854 1 95.62 160 ASP A O 1
ATOM 1241 N N . HIS A 1 161 ? 10.648 -5.348 3.338 1 92.5 161 HIS A N 1
ATOM 1242 C CA . HIS A 1 161 ? 10.438 -6.441 4.277 1 92.5 161 HIS A CA 1
ATOM 1243 C C . HIS A 1 161 ? 9.125 -6.273 5.035 1 92.5 161 HIS A C 1
ATOM 1245 O O . HIS A 1 161 ? 8.664 -5.148 5.246 1 92.5 161 HIS A O 1
ATOM 1251 N N . LEU A 1 162 ? 8.539 -7.402 5.301 1 89.56 162 LEU A N 1
ATOM 1252 C CA . LEU A 1 162 ? 7.344 -7.488 6.137 1 89.56 162 LEU A CA 1
ATOM 1253 C C . LEU A 1 162 ? 7.402 -8.719 7.035 1 89.56 162 LEU A C 1
ATOM 1255 O O . LEU A 1 162 ? 7.68 -9.828 6.566 1 89.56 162 LEU A O 1
ATOM 1259 N N . ASP A 1 163 ? 7.223 -8.461 8.281 1 85 163 ASP A N 1
ATOM 1260 C CA . ASP A 1 163 ? 7.191 -9.578 9.219 1 85 163 ASP A CA 1
ATOM 1261 C C . ASP A 1 163 ? 5.758 -9.891 9.648 1 85 163 ASP A C 1
ATOM 1263 O O . ASP A 1 163 ? 4.98 -8.984 9.953 1 85 163 ASP A O 1
ATOM 1267 N N . PRO A 1 164 ? 5.41 -11.156 9.672 1 73.88 164 PRO A N 1
ATOM 1268 C CA . PRO A 1 164 ? 4.031 -11.531 9.984 1 73.88 164 PRO A CA 1
ATOM 1269 C C . PRO A 1 164 ? 3.676 -11.289 11.453 1 73.88 164 PRO A C 1
ATOM 1271 O O . PRO A 1 164 ? 2.496 -11.18 11.797 1 73.88 164 PRO A O 1
ATOM 1274 N N . VAL A 1 165 ? 4.637 -11.219 12.273 1 73.94 165 VAL A N 1
ATOM 1275 C CA . VAL A 1 165 ? 4.395 -11.109 13.711 1 73.94 165 VAL A CA 1
ATOM 1276 C C . VAL A 1 165 ? 4.688 -9.688 14.172 1 73.94 165 VAL A C 1
ATOM 1278 O O . VAL A 1 165 ? 3.889 -9.094 14.898 1 73.94 165 VAL A O 1
ATOM 1281 N N . PHE A 1 166 ? 5.777 -9.203 13.664 1 81.5 166 PHE A N 1
ATOM 1282 C CA . PHE A 1 166 ? 6.215 -7.863 14.031 1 81.5 166 PHE A CA 1
ATOM 1283 C C . PHE A 1 166 ? 5.691 -6.832 13.039 1 81.5 166 PHE A C 1
ATOM 1285 O O . PHE A 1 166 ? 6.293 -6.613 11.984 1 81.5 166 PHE A O 1
ATOM 1292 N N . HIS A 1 167 ? 4.676 -6.191 13.484 1 85.88 167 HIS A N 1
ATOM 1293 C CA . HIS A 1 167 ? 4.098 -5.18 12.609 1 85.88 167 HIS A CA 1
ATOM 1294 C C . HIS A 1 167 ? 4.84 -3.854 12.734 1 85.88 167 HIS A C 1
ATOM 1296 O O . HIS A 1 167 ? 4.969 -3.309 13.836 1 85.88 167 HIS A O 1
ATOM 1302 N N . SER A 1 168 ? 5.344 -3.369 11.633 1 93.5 168 SER A N 1
ATOM 1303 C CA . SER A 1 168 ? 6.051 -2.094 11.57 1 93.5 168 SER A CA 1
ATOM 1304 C C . SER A 1 168 ? 5.84 -1.415 10.219 1 93.5 168 SER A C 1
ATOM 1306 O O . SER A 1 168 ? 5.418 -2.057 9.258 1 93.5 168 SER A O 1
ATOM 1308 N N . ASP A 1 169 ? 6.082 -0.073 10.219 1 97.44 169 ASP A N 1
ATOM 1309 C CA . ASP A 1 169 ? 6.031 0.641 8.945 1 97.44 169 ASP A CA 1
ATOM 1310 C C . ASP A 1 169 ? 6.965 0.002 7.922 1 97.44 169 ASP A C 1
ATOM 1312 O O . ASP A 1 169 ? 8.039 -0.484 8.273 1 97.44 169 ASP A O 1
ATOM 1316 N N . SER A 1 170 ? 6.48 -0.015 6.719 1 97.69 170 SER A N 1
ATOM 1317 C CA . SER A 1 170 ? 7.297 -0.625 5.676 1 97.69 170 SER A CA 1
ATOM 1318 C C . SER A 1 170 ? 7.172 0.138 4.359 1 97.69 170 SER A C 1
ATOM 1320 O O . SER A 1 170 ? 6.16 0.795 4.113 1 97.69 170 SER A O 1
ATOM 1322 N N . ILE A 1 171 ? 8.219 0.114 3.574 1 98.38 171 ILE A N 1
ATOM 1323 C CA . ILE A 1 171 ? 8.289 0.735 2.256 1 98.38 171 ILE A CA 1
ATOM 1324 C C . ILE A 1 171 ? 8.555 -0.334 1.197 1 98.38 171 ILE A C 1
ATOM 1326 O O . ILE A 1 171 ? 9.484 -1.132 1.327 1 98.38 171 ILE A O 1
ATOM 1330 N N . PHE A 1 172 ? 7.707 -0.337 0.183 1 97.94 172 PHE A N 1
ATOM 1331 C CA . PHE A 1 172 ? 7.859 -1.28 -0.918 1 97.94 172 PHE A CA 1
ATOM 1332 C C . PHE A 1 172 ? 7.68 -0.58 -2.26 1 97.94 172 PHE A C 1
ATOM 1334 O O . PHE A 1 172 ? 7.055 0.481 -2.332 1 97.94 172 PHE A O 1
ATOM 1341 N N . THR A 1 173 ? 8.336 -1.194 -3.244 1 97.88 173 THR A N 1
ATOM 1342 C CA . THR A 1 173 ? 7.801 -0.969 -4.582 1 97.88 173 THR A CA 1
ATOM 1343 C C . THR A 1 173 ? 6.414 -1.59 -4.723 1 97.88 173 THR A C 1
ATOM 1345 O O . THR A 1 173 ? 6.105 -2.588 -4.07 1 97.88 173 THR A O 1
ATOM 1348 N N . ASP A 1 174 ? 5.559 -0.951 -5.453 1 97.06 174 ASP A N 1
ATOM 1349 C CA . ASP A 1 174 ? 4.254 -1.55 -5.707 1 97.06 174 ASP A CA 1
ATOM 1350 C C . ASP A 1 174 ? 4.375 -2.783 -6.598 1 97.06 174 ASP A C 1
ATOM 1352 O O . ASP A 1 174 ? 4.105 -2.715 -7.801 1 97.06 174 ASP A O 1
ATOM 1356 N N . ASN A 1 175 ? 4.648 -3.877 -5.98 1 97.31 175 ASN A N 1
ATOM 1357 C CA . ASN A 1 175 ? 4.938 -5.137 -6.656 1 97.31 175 ASN A CA 1
ATOM 1358 C C . ASN A 1 175 ? 3.721 -5.652 -7.422 1 97.31 175 ASN A C 1
ATOM 1360 O O . ASN A 1 175 ? 3.844 -6.094 -8.562 1 97.31 175 ASN A O 1
ATOM 1364 N N . PHE A 1 176 ? 2.607 -5.637 -6.816 1 94.81 176 PHE A N 1
ATOM 1365 C CA . PHE A 1 176 ? 1.384 -6.156 -7.418 1 94.81 176 PHE A CA 1
ATOM 1366 C C . PHE A 1 176 ? 1.055 -5.418 -8.711 1 94.81 176 PHE A C 1
ATOM 1368 O O . PHE A 1 176 ? 0.86 -6.039 -9.758 1 94.81 176 PHE A O 1
ATOM 1375 N N . THR A 1 177 ? 1.054 -4.086 -8.641 1 93.44 177 THR A N 1
ATOM 1376 C CA . THR A 1 177 ? 0.677 -3.275 -9.789 1 93.44 177 THR A CA 1
ATOM 1377 C C . THR A 1 177 ? 1.667 -3.473 -10.938 1 93.44 177 THR A C 1
ATOM 1379 O O . THR A 1 177 ? 1.266 -3.605 -12.094 1 93.44 177 THR A O 1
ATOM 1382 N N . SER A 1 178 ? 2.912 -3.506 -10.625 1 97.06 178 SER A N 1
ATOM 1383 C CA . SER A 1 178 ? 3.936 -3.664 -11.656 1 97.06 178 SER A CA 1
ATOM 1384 C C . SER A 1 178 ? 3.828 -5.023 -12.336 1 97.06 178 SER A C 1
ATOM 1386 O O . SER A 1 178 ? 3.869 -5.109 -13.57 1 97.06 178 SER A O 1
ATOM 1388 N N . MET A 1 179 ? 3.66 -6.055 -11.516 1 97.81 179 MET A N 1
ATOM 1389 C CA . MET A 1 179 ? 3.549 -7.395 -12.086 1 97.81 179 MET A CA 1
ATOM 1390 C C . MET A 1 179 ? 2.258 -7.539 -12.891 1 97.81 179 MET A C 1
ATOM 1392 O O . MET A 1 179 ? 2.246 -8.172 -13.945 1 97.81 179 MET A O 1
ATOM 1396 N N . ARG A 1 180 ? 1.217 -6.996 -12.391 1 94.62 180 ARG A N 1
ATOM 1397 C CA . ARG A 1 180 ? -0.049 -7.004 -13.117 1 94.62 180 ARG A CA 1
ATOM 1398 C C . ARG A 1 180 ? 0.105 -6.359 -14.492 1 94.62 180 ARG A C 1
ATOM 1400 O O . ARG A 1 180 ? -0.416 -6.867 -15.484 1 94.62 180 ARG A O 1
ATOM 1407 N N . GLU A 1 181 ? 0.805 -5.293 -14.539 1 94.69 181 GLU A N 1
ATOM 1408 C CA . GLU A 1 181 ? 1.029 -4.59 -15.797 1 94.69 181 GLU A CA 1
ATOM 1409 C C . GLU A 1 181 ? 1.798 -5.465 -16.781 1 94.69 181 GLU A C 1
ATOM 1411 O O . GLU A 1 181 ? 1.453 -5.523 -17.969 1 94.69 181 GLU A O 1
ATOM 1416 N N . ILE A 1 182 ? 2.787 -6.156 -16.312 1 97.44 182 ILE A N 1
ATOM 1417 C CA . ILE A 1 182 ? 3.555 -7.062 -17.156 1 97.44 182 ILE A CA 1
ATOM 1418 C C . ILE A 1 182 ? 2.643 -8.164 -17.703 1 97.44 182 ILE A C 1
ATOM 1420 O O . ILE A 1 182 ? 2.637 -8.438 -18.906 1 97.44 182 ILE A O 1
ATOM 1424 N N . MET A 1 183 ? 1.845 -8.766 -16.828 1 97.38 183 MET A N 1
ATOM 1425 C CA . MET A 1 183 ? 0.994 -9.883 -17.219 1 97.38 183 MET A CA 1
ATOM 1426 C C . MET A 1 183 ? -0.056 -9.445 -18.234 1 97.38 183 MET A C 1
ATOM 1428 O O . MET A 1 183 ? -0.314 -10.148 -19.219 1 97.38 183 MET A O 1
ATOM 1432 N N . LEU A 1 184 ? -0.634 -8.305 -17.984 1 93.88 184 LEU A N 1
ATOM 1433 C CA . LEU A 1 184 ? -1.64 -7.801 -18.922 1 93.88 184 LEU A CA 1
ATOM 1434 C C . LEU A 1 184 ? -1.022 -7.516 -20.281 1 93.88 184 LEU A C 1
ATOM 1436 O O . LEU A 1 184 ? -1.644 -7.773 -21.312 1 93.88 184 LEU A O 1
ATOM 1440 N N . TYR A 1 185 ? 0.19 -6.969 -20.281 1 94.44 185 TYR A N 1
ATOM 1441 C CA . TYR A 1 185 ? 0.918 -6.754 -21.531 1 94.44 185 TYR A CA 1
ATOM 1442 C C . TYR A 1 185 ? 1.121 -8.07 -22.281 1 94.44 185 TYR A C 1
ATOM 1444 O O . TYR A 1 185 ? 0.86 -8.156 -23.484 1 94.44 185 TYR A O 1
ATOM 1452 N N . LEU A 1 186 ? 1.531 -9.086 -21.578 1 96.94 186 LEU A N 1
ATOM 1453 C CA . LEU A 1 186 ? 1.804 -10.391 -22.188 1 96.94 186 LEU A CA 1
ATOM 1454 C C . LEU A 1 186 ? 0.532 -10.992 -22.766 1 96.94 186 LEU A C 1
ATOM 1456 O O . LEU A 1 186 ? 0.556 -11.547 -23.875 1 96.94 186 LEU A O 1
ATOM 1460 N N . LEU A 1 187 ? -0.527 -10.859 -22.047 1 94.88 187 LEU A N 1
ATOM 1461 C CA . LEU A 1 187 ? -1.803 -11.375 -22.531 1 94.88 187 LEU A CA 1
ATOM 1462 C C . LEU A 1 187 ? -2.256 -10.633 -23.781 1 94.88 187 LEU A C 1
ATOM 1464 O O . LEU A 1 187 ? -2.742 -11.25 -24.734 1 94.88 187 LEU A O 1
ATOM 1468 N N . ARG A 1 188 ? -2.096 -9.336 -23.766 1 92.12 188 ARG A N 1
ATOM 1469 C CA . ARG A 1 188 ? -2.453 -8.523 -24.922 1 92.12 188 ARG A CA 1
ATOM 1470 C C . ARG A 1 188 ? -1.616 -8.906 -26.141 1 92.12 188 ARG A C 1
ATOM 1472 O O . ARG A 1 188 ? -2.096 -8.844 -27.266 1 92.12 188 ARG A O 1
ATOM 1479 N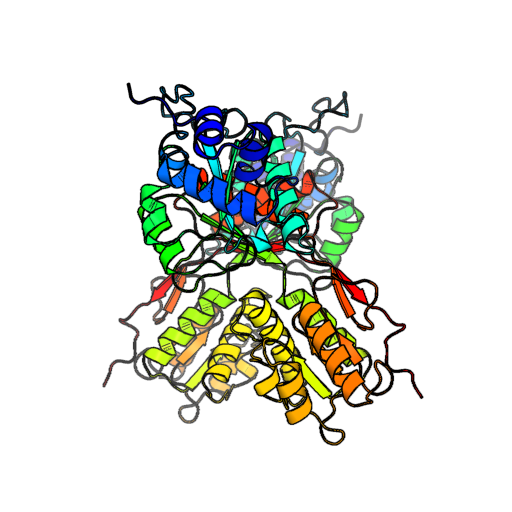 N . LYS A 1 189 ? -0.385 -9.344 -25.922 1 94 189 LYS A N 1
ATOM 1480 C CA . LYS A 1 189 ? 0.523 -9.758 -27 1 94 189 LYS A CA 1
ATOM 1481 C C . LYS A 1 189 ? 0.158 -11.148 -27.516 1 94 189 LYS A C 1
ATOM 1483 O O . LYS A 1 189 ? 0.698 -11.594 -28.531 1 94 189 LYS A O 1
ATOM 1488 N N . GLY A 1 190 ? -0.708 -11.883 -26.75 1 93.44 190 GLY A N 1
ATOM 1489 C CA . GLY A 1 190 ? -1.235 -13.141 -27.25 1 93.44 190 GLY A CA 1
ATOM 1490 C C . GLY A 1 190 ? -0.604 -14.359 -26.609 1 93.44 190 GLY A C 1
ATOM 1491 O O . GLY A 1 190 ? -0.911 -15.492 -26.984 1 93.44 190 GLY A O 1
ATOM 1492 N N . PHE A 1 191 ? 0.308 -14.148 -25.625 1 95.31 191 PHE A N 1
ATOM 1493 C CA . PHE A 1 191 ? 0.872 -15.289 -24.922 1 95.31 191 PHE A CA 1
ATOM 1494 C C . PHE A 1 191 ? -0.205 -16.016 -24.125 1 95.31 191 PHE A C 1
ATOM 1496 O O . PHE A 1 191 ? -1.122 -15.391 -23.594 1 95.31 191 PHE A O 1
ATOM 1503 N N . LYS A 1 192 ? 0.009 -17.391 -23.938 1 94.31 192 LYS A N 1
ATOM 1504 C CA . LYS A 1 192 ? -1.083 -18.141 -23.344 1 94.31 192 LYS A CA 1
ATOM 1505 C C . LYS A 1 192 ? -0.563 -19.094 -22.266 1 94.31 192 LYS A C 1
ATOM 1507 O O . LYS A 1 192 ? -1.342 -19.625 -21.469 1 94.31 192 LYS A O 1
ATOM 1512 N N . SER A 1 193 ? 0.669 -19.438 -22.25 1 96.19 193 SER A N 1
ATOM 1513 C CA . SER A 1 193 ? 1.229 -20.344 -21.25 1 96.19 193 SER A CA 1
ATOM 1514 C C . SER A 1 193 ? 2.387 -19.688 -20.5 1 96.19 193 SER A C 1
ATOM 1516 O O . SER A 1 193 ? 3.273 -19.094 -21.109 1 96.19 193 SER A O 1
ATOM 1518 N N . PHE A 1 194 ? 2.277 -19.812 -19.188 1 97.44 194 PHE A N 1
ATOM 1519 C CA . PHE A 1 194 ? 3.203 -19.078 -18.328 1 97.44 194 PHE A CA 1
ATOM 1520 C C . PHE A 1 194 ? 3.736 -19.969 -17.219 1 97.44 194 PHE A C 1
ATOM 1522 O O . PHE A 1 194 ? 3.045 -20.875 -16.75 1 97.44 194 PHE A O 1
ATOM 1529 N N . GLN A 1 195 ? 4.973 -19.719 -16.812 1 97.5 195 GLN A N 1
ATOM 1530 C CA . GLN A 1 195 ? 5.594 -20.312 -15.633 1 97.5 195 GLN A CA 1
ATOM 1531 C C . GLN A 1 195 ? 6.23 -19.25 -14.75 1 97.5 195 GLN A C 1
ATOM 1533 O O . GLN A 1 195 ? 7.082 -18.484 -15.211 1 97.5 195 GLN A O 1
ATOM 1538 N N . PHE A 1 196 ? 5.727 -19.203 -13.5 1 97.5 196 PHE A N 1
ATOM 1539 C CA . PHE A 1 196 ? 6.383 -18.312 -12.539 1 97.5 196 PHE A CA 1
ATOM 1540 C C . PHE A 1 196 ? 7.668 -18.953 -12.016 1 97.5 196 PHE A C 1
ATOM 1542 O O . PHE A 1 196 ? 7.703 -20.141 -11.727 1 97.5 196 PHE A O 1
ATOM 1549 N N . VAL A 1 197 ? 8.742 -18.141 -11.938 1 96.94 197 VAL A N 1
ATOM 1550 C CA . VAL A 1 197 ? 10.008 -18.625 -11.414 1 96.94 197 VAL A CA 1
ATOM 1551 C C . VAL A 1 197 ? 10.469 -17.75 -10.258 1 96.94 197 VAL A C 1
ATOM 1553 O O . VAL A 1 197 ? 10.797 -16.578 -10.453 1 96.94 197 VAL A O 1
ATOM 1556 N N . GLY A 1 198 ? 10.531 -18.297 -9.094 1 94.25 198 GLY A N 1
ATOM 1557 C CA . GLY A 1 198 ? 10.945 -17.609 -7.883 1 94.25 198 GLY A CA 1
ATOM 1558 C C . GLY A 1 198 ? 10.312 -18.172 -6.625 1 94.25 198 GLY A C 1
ATOM 1559 O O . GLY A 1 198 ? 9.148 -18.578 -6.637 1 94.25 198 GLY A O 1
ATOM 1560 N N . ASN A 1 199 ? 11.039 -18.188 -5.562 1 90.19 199 ASN A N 1
ATOM 1561 C CA . ASN A 1 199 ? 10.523 -18.672 -4.289 1 90.19 199 ASN A CA 1
ATOM 1562 C C . ASN A 1 199 ? 9.617 -17.641 -3.623 1 90.19 199 ASN A C 1
ATOM 1564 O O . ASN A 1 199 ? 10.094 -16.641 -3.09 1 90.19 199 ASN A O 1
ATOM 1568 N N . ILE A 1 200 ? 8.352 -17.953 -3.551 1 87.25 200 ILE A N 1
ATOM 1569 C CA . ILE A 1 200 ? 7.34 -17 -3.094 1 87.25 200 ILE A CA 1
ATOM 1570 C C . ILE A 1 200 ? 7.434 -16.844 -1.579 1 87.25 200 ILE A C 1
ATOM 1572 O O . ILE A 1 200 ? 6.871 -15.898 -1.014 1 87.25 200 ILE A O 1
ATOM 1576 N N . SER A 1 201 ? 8.234 -17.703 -0.935 1 83.5 201 SER A N 1
ATOM 1577 C CA . SER A 1 201 ? 8.375 -17.641 0.516 1 83.5 201 SER A CA 1
ATOM 1578 C C . SER A 1 201 ? 9.625 -16.859 0.915 1 83.5 201 SER A C 1
ATOM 1580 O O . SER A 1 201 ? 9.82 -16.547 2.092 1 83.5 201 SER A O 1
ATOM 1582 N N . ASP A 1 202 ? 10.422 -16.5 -0.059 1 84.06 202 ASP A N 1
ATOM 1583 C CA . ASP A 1 202 ? 11.703 -15.852 0.221 1 84.06 202 ASP A CA 1
ATOM 1584 C C . ASP A 1 202 ? 11.5 -14.398 0.647 1 84.06 202 ASP A C 1
ATOM 1586 O O . ASP A 1 202 ? 12.219 -13.891 1.507 1 84.06 202 ASP A O 1
ATOM 1590 N N . ALA A 1 203 ? 10.594 -13.805 -0.011 1 88.12 203 ALA A N 1
ATOM 1591 C CA . ALA A 1 203 ? 10.367 -12.383 0.235 1 88.12 203 ALA A CA 1
ATOM 1592 C C . ALA A 1 203 ? 8.906 -12.008 0 1 88.12 203 ALA A C 1
ATOM 1594 O O . ALA A 1 203 ? 8.258 -12.555 -0.897 1 88.12 203 ALA A O 1
ATOM 1595 N N . HIS A 1 204 ? 8.5 -11.102 0.776 1 90.38 204 HIS A N 1
ATOM 1596 C CA . HIS A 1 204 ? 7.133 -10.625 0.615 1 90.38 204 HIS A CA 1
ATOM 1597 C C . HIS A 1 204 ? 6.91 -10.039 -0.777 1 90.38 204 HIS A C 1
ATOM 1599 O O . HIS A 1 204 ? 5.824 -10.172 -1.343 1 90.38 204 HIS A O 1
ATOM 1605 N N . SER A 1 205 ? 7.891 -9.398 -1.321 1 95.19 205 SER A N 1
ATOM 1606 C CA . SER A 1 205 ? 7.805 -8.844 -2.668 1 95.19 205 SER A CA 1
ATOM 1607 C C . SER A 1 205 ? 7.512 -9.93 -3.697 1 95.19 205 SER A C 1
ATOM 1609 O O . SER A 1 205 ? 6.699 -9.734 -4.602 1 95.19 205 SER A O 1
ATOM 1611 N N . PHE A 1 206 ? 8.125 -11.094 -3.543 1 94 206 PHE A N 1
ATOM 1612 C CA . PHE A 1 206 ? 7.883 -12.203 -4.461 1 94 206 PHE A CA 1
ATOM 1613 C C . PHE A 1 206 ? 6.461 -12.734 -4.312 1 94 206 PHE A C 1
ATOM 1615 O O . PHE A 1 206 ? 5.816 -13.078 -5.301 1 94 206 PHE A O 1
ATOM 1622 N N . TYR A 1 207 ? 6.086 -12.758 -3.113 1 90.25 207 TYR A N 1
ATOM 1623 C CA . TYR A 1 207 ? 4.723 -13.203 -2.848 1 90.25 207 TYR A CA 1
ATOM 1624 C C . TYR A 1 207 ? 3.709 -12.289 -3.527 1 90.25 207 TYR A C 1
ATOM 1626 O O . TYR A 1 207 ? 2.766 -12.758 -4.164 1 90.25 207 TYR A O 1
ATOM 1634 N N . GLU A 1 208 ? 3.867 -11.008 -3.385 1 94.12 208 GLU A N 1
ATOM 1635 C CA . GLU A 1 208 ? 2.963 -10.047 -4.012 1 94.12 208 GLU A CA 1
ATOM 1636 C C . GLU A 1 208 ? 2.986 -10.18 -5.531 1 94.12 208 GLU A C 1
ATOM 1638 O O . GLU A 1 208 ? 1.951 -10.047 -6.188 1 94.12 208 GLU A O 1
ATOM 1643 N N . ARG A 1 209 ? 4.141 -10.383 -6.074 1 96.56 209 ARG A N 1
ATOM 1644 C CA . ARG A 1 209 ? 4.273 -10.578 -7.516 1 96.56 209 ARG A CA 1
ATOM 1645 C C . ARG A 1 209 ? 3.555 -11.852 -7.961 1 96.56 209 ARG A C 1
ATOM 1647 O O . ARG A 1 209 ? 2.873 -11.859 -8.992 1 96.56 209 ARG A O 1
ATOM 1654 N N . TRP A 1 210 ? 3.676 -12.867 -7.145 1 94.19 210 TRP A N 1
ATOM 1655 C CA . TRP A 1 210 ? 2.973 -14.125 -7.414 1 94.19 210 TRP A CA 1
ATOM 1656 C C . TRP A 1 210 ? 1.463 -13.914 -7.391 1 94.19 210 TRP A C 1
ATOM 1658 O O . TRP A 1 210 ? 0.745 -14.43 -8.25 1 94.19 210 TRP A O 1
ATOM 1668 N N . ILE A 1 211 ? 0.988 -13.195 -6.422 1 90.44 211 ILE A N 1
ATOM 1669 C CA . ILE A 1 211 ? -0.442 -12.938 -6.297 1 90.44 211 ILE A CA 1
ATOM 1670 C C . ILE A 1 211 ? -0.941 -12.195 -7.531 1 90.44 211 ILE A C 1
ATOM 1672 O O . ILE A 1 211 ? -2.008 -12.5 -8.062 1 90.44 211 ILE A O 1
ATOM 1676 N N . ALA A 1 212 ? -0.19 -11.203 -7.957 1 94.25 212 ALA A N 1
ATOM 1677 C CA . ALA A 1 212 ? -0.548 -10.477 -9.164 1 94.25 212 ALA A CA 1
ATOM 1678 C C . ALA A 1 212 ? -0.583 -11.398 -10.383 1 94.25 212 ALA A C 1
ATOM 1680 O O . ALA A 1 212 ? -1.552 -11.398 -11.141 1 94.25 212 ALA A O 1
ATOM 1681 N N . TYR A 1 213 ? 0.475 -12.219 -10.492 1 95.88 213 TYR A N 1
ATOM 1682 C CA . TYR A 1 213 ? 0.606 -13.203 -11.57 1 95.88 213 TYR A CA 1
ATOM 1683 C C . TYR A 1 213 ? -0.594 -14.141 -11.602 1 95.88 213 TYR A C 1
ATOM 1685 O O . TYR A 1 213 ? -1.263 -14.266 -12.633 1 95.88 213 TYR A O 1
ATOM 1693 N N . SER A 1 214 ? -0.931 -14.711 -10.5 1 92.75 214 SER A N 1
ATOM 1694 C CA . SER A 1 214 ? -1.991 -15.711 -10.398 1 92.75 214 SER A CA 1
ATOM 1695 C C . SER A 1 214 ? -3.365 -15.07 -10.586 1 92.75 214 SER A C 1
ATOM 1697 O O . SER A 1 214 ? -4.234 -15.641 -11.25 1 92.75 214 SER A O 1
ATOM 1699 N N . SER A 1 215 ? -3.568 -13.914 -10.008 1 87.69 215 SER A N 1
ATOM 1700 C CA . SER A 1 215 ? -4.863 -13.25 -10.094 1 87.69 215 SER A CA 1
ATOM 1701 C C . SER A 1 215 ? -5.191 -12.867 -11.539 1 87.69 215 SER A C 1
ATOM 1703 O O . SER A 1 215 ? -6.344 -12.961 -11.961 1 87.69 215 SER A O 1
ATOM 1705 N N . VAL A 1 216 ? -4.164 -12.375 -12.266 1 91.06 216 VAL A N 1
ATOM 1706 C CA . VAL A 1 216 ? -4.379 -11.984 -13.648 1 91.06 216 VAL A CA 1
ATOM 1707 C C . VAL A 1 216 ? -4.727 -13.211 -14.492 1 91.06 216 VAL A C 1
ATOM 1709 O O . VAL A 1 216 ? -5.645 -13.164 -15.312 1 91.06 216 VAL A O 1
ATOM 1712 N N . LEU A 1 217 ? -4.059 -14.297 -14.281 1 93.38 217 LEU A N 1
ATOM 1713 C CA . LEU A 1 217 ? -4.352 -15.516 -15.023 1 93.38 217 LEU A CA 1
ATOM 1714 C C . LEU A 1 217 ? -5.762 -16.016 -14.719 1 93.38 217 LEU A C 1
ATOM 1716 O O . LEU A 1 217 ? -6.531 -16.297 -15.641 1 93.38 217 LEU A O 1
ATOM 1720 N N . MET A 1 218 ? -6.074 -16.047 -13.484 1 84.44 218 MET A N 1
ATOM 1721 C CA . MET A 1 218 ? -7.395 -16.516 -13.062 1 84.44 218 MET A CA 1
ATOM 1722 C C . MET A 1 218 ? -8.492 -15.609 -13.625 1 84.44 218 MET A C 1
ATOM 1724 O O . MET A 1 218 ? -9.492 -16.094 -14.156 1 84.44 218 MET A O 1
ATOM 1728 N N . GLY A 1 219 ? -8.273 -14.375 -13.539 1 82.69 219 GLY A N 1
ATOM 1729 C CA . GLY A 1 219 ? -9.258 -13.406 -14 1 82.69 219 GLY A CA 1
ATOM 1730 C C . GLY A 1 219 ? -9.484 -13.453 -15.5 1 82.69 219 GLY A C 1
ATOM 1731 O O . GLY A 1 219 ? -10.508 -12.992 -15.992 1 82.69 219 GLY A O 1
ATOM 1732 N N . ASN A 1 220 ? -8.539 -14.039 -16.188 1 88.56 220 ASN A N 1
ATOM 1733 C CA . ASN A 1 220 ? -8.648 -14.102 -17.641 1 88.56 220 ASN A CA 1
ATOM 1734 C C . ASN A 1 220 ? -8.898 -15.523 -18.109 1 88.56 220 ASN A C 1
ATOM 1736 O O . ASN A 1 220 ? -8.781 -15.812 -19.312 1 88.56 220 ASN A O 1
ATOM 1740 N N . GLY A 1 221 ? -9.133 -16.406 -17.188 1 88.5 221 GLY A N 1
ATOM 1741 C CA . GLY A 1 221 ? -9.508 -17.766 -17.516 1 88.5 221 GLY A CA 1
ATOM 1742 C C . GLY A 1 221 ? -8.352 -18.594 -18.031 1 88.5 221 GLY A C 1
ATOM 1743 O O . GLY A 1 221 ? -8.547 -19.562 -18.766 1 88.5 221 GLY A O 1
ATOM 1744 N N . ILE A 1 222 ? -7.191 -18.203 -17.734 1 91.25 222 ILE A N 1
ATOM 1745 C CA . ILE A 1 222 ? -6.016 -18.938 -18.172 1 91.25 222 ILE A CA 1
ATOM 1746 C C . ILE A 1 222 ? -5.633 -19.969 -17.109 1 91.25 222 ILE A C 1
ATOM 1748 O O . ILE A 1 222 ? -5.539 -19.656 -15.93 1 91.25 222 ILE A O 1
ATOM 1752 N N . GLU A 1 223 ? -5.5 -21.188 -17.562 1 87.62 223 GLU A N 1
ATOM 1753 C CA . GLU A 1 223 ? -5.145 -22.266 -16.641 1 87.62 223 GLU A CA 1
ATOM 1754 C C . GLU A 1 223 ? -3.74 -22.062 -16.078 1 87.62 223 GLU A C 1
ATOM 1756 O O . GLU A 1 223 ? -2.822 -21.672 -16.797 1 87.62 223 GLU A O 1
ATOM 1761 N N . MET A 1 224 ? -3.67 -22.297 -14.797 1 87.44 224 MET A N 1
ATOM 1762 C CA . MET A 1 224 ? -2.383 -22.156 -14.125 1 87.44 224 MET A CA 1
ATOM 1763 C C . MET A 1 224 ? -1.683 -23.5 -13.984 1 87.44 224 MET A C 1
ATOM 1765 O O . MET A 1 224 ? -1.765 -24.141 -12.93 1 87.44 224 MET A O 1
ATOM 1769 N N . ASN A 1 225 ? -1.017 -23.953 -14.969 1 89.44 225 ASN A N 1
ATOM 1770 C CA . ASN A 1 225 ? -0.195 -25.156 -14.938 1 89.44 225 ASN A CA 1
ATOM 1771 C C . ASN A 1 225 ? 1.249 -24.844 -14.555 1 89.44 225 ASN A C 1
ATOM 1773 O O . ASN A 1 225 ? 2.074 -24.547 -15.422 1 89.44 225 ASN A O 1
ATOM 1777 N N . GLN A 1 226 ? 1.486 -24.906 -13.312 1 92.31 226 GLN A N 1
ATOM 1778 C CA . GLN A 1 226 ? 2.793 -24.5 -12.797 1 92.31 226 GLN A CA 1
ATOM 1779 C C . GLN A 1 226 ? 3.643 -25.719 -12.445 1 92.31 226 GLN A C 1
ATOM 1781 O O . GLN A 1 226 ? 3.123 -26.719 -11.953 1 92.31 226 GLN A O 1
ATOM 1786 N N . ILE A 1 227 ? 4.918 -25.625 -12.758 1 93.62 227 ILE A N 1
ATOM 1787 C CA . ILE A 1 227 ? 5.906 -26.547 -12.211 1 93.62 227 ILE A CA 1
ATOM 1788 C C . ILE A 1 227 ? 6.293 -26.125 -10.797 1 93.62 227 ILE A C 1
ATOM 1790 O O . ILE A 1 227 ? 7 -25.125 -10.617 1 93.62 227 ILE A O 1
ATOM 1794 N N . PRO A 1 228 ? 5.859 -26.781 -9.773 1 90.06 228 PRO A N 1
ATOM 1795 C CA . PRO A 1 228 ? 5.98 -26.312 -8.383 1 90.06 228 PRO A CA 1
ATOM 1796 C C . PRO A 1 228 ? 7.434 -26.109 -7.965 1 90.06 228 PRO A C 1
ATOM 1798 O O . PRO A 1 228 ? 7.723 -25.188 -7.184 1 90.06 228 PRO A O 1
ATOM 1801 N N . GLU A 1 229 ? 8.328 -26.875 -8.516 1 89.69 229 GLU A N 1
ATOM 1802 C CA . GLU A 1 229 ? 9.734 -26.828 -8.133 1 89.69 229 GLU A CA 1
ATOM 1803 C C . GLU A 1 229 ? 10.352 -25.469 -8.492 1 89.69 229 GLU A C 1
ATOM 1805 O O . GLU A 1 229 ? 11.328 -25.047 -7.875 1 89.69 229 GLU A O 1
ATOM 1810 N N . LEU A 1 230 ? 9.719 -24.828 -9.453 1 92.31 230 LEU A N 1
ATOM 1811 C CA . LEU A 1 230 ? 10.289 -23.562 -9.93 1 92.31 230 LEU A CA 1
ATOM 1812 C C . LEU A 1 230 ? 9.742 -22.391 -9.133 1 92.31 230 LEU A C 1
ATOM 1814 O O . LEU A 1 230 ? 10.281 -21.281 -9.195 1 92.31 230 LEU A O 1
ATOM 1818 N N . CYS A 1 231 ? 8.703 -22.625 -8.32 1 87.12 231 CYS A N 1
ATOM 1819 C CA . CYS A 1 231 ? 8.102 -21.609 -7.473 1 87.12 231 CYS A CA 1
ATOM 1820 C C . CYS A 1 231 ? 8.711 -21.625 -6.078 1 87.12 231 CYS A C 1
ATOM 1822 O O . CYS A 1 231 ? 8.406 -20.75 -5.254 1 87.12 231 CYS A O 1
ATOM 1824 N N . SER A 1 232 ? 9.531 -22.547 -5.785 1 78.88 232 SER A N 1
ATOM 1825 C CA . SER A 1 232 ? 10.258 -22.656 -4.523 1 78.88 232 SER A CA 1
ATOM 1826 C C . SER A 1 232 ? 11.633 -23.281 -4.73 1 78.88 232 SER A C 1
ATOM 1828 O O . SER A 1 232 ? 11.961 -24.297 -4.113 1 78.88 232 SER A O 1
ATOM 1830 N N . PRO A 1 233 ? 12.43 -22.625 -5.582 1 69.81 233 PRO A N 1
ATOM 1831 C CA . PRO A 1 233 ? 13.703 -23.25 -5.91 1 69.81 233 PRO A CA 1
ATOM 1832 C C . PRO A 1 233 ? 14.766 -23.047 -4.832 1 69.81 233 PRO A C 1
ATOM 1834 O O . PRO A 1 233 ? 14.805 -21.984 -4.195 1 69.81 233 PRO A O 1
ATOM 1837 N N . ALA A 1 234 ? 15.398 -24.156 -4.539 1 66 234 ALA A N 1
ATOM 1838 C CA . ALA A 1 234 ? 16.656 -23.938 -3.82 1 66 234 ALA A CA 1
ATOM 1839 C C . ALA A 1 234 ? 17.734 -23.375 -4.746 1 66 234 ALA A C 1
ATOM 1841 O O . ALA A 1 234 ? 17.969 -23.922 -5.828 1 66 234 ALA A O 1
ATOM 1842 N N . VAL A 1 235 ? 18.266 -22.203 -4.516 1 62.03 235 VAL A N 1
ATOM 1843 C CA . VAL A 1 235 ? 19.188 -21.484 -5.398 1 62.03 235 VAL A CA 1
ATOM 1844 C C . VAL A 1 235 ? 20.391 -22.359 -5.715 1 62.03 235 VAL A C 1
ATOM 1846 O O . VAL A 1 235 ? 20.859 -22.406 -6.859 1 62.03 235 VAL A O 1
ATOM 1849 N N . ASP A 1 236 ? 20.844 -23.047 -4.719 1 68.56 236 ASP A N 1
ATOM 1850 C CA . ASP A 1 236 ? 22.094 -23.797 -4.895 1 68.56 236 ASP A CA 1
ATOM 1851 C C . ASP A 1 236 ? 21.922 -24.891 -5.941 1 68.56 236 ASP A C 1
ATOM 1853 O O . ASP A 1 236 ? 22.906 -25.344 -6.531 1 68.56 236 ASP A O 1
ATOM 1857 N N . ASP A 1 237 ? 20.766 -25.016 -6.34 1 84.19 237 ASP A N 1
ATOM 1858 C CA . ASP A 1 237 ? 20.578 -26.125 -7.273 1 84.19 237 ASP A CA 1
ATOM 1859 C C . ASP A 1 237 ? 19.531 -25.766 -8.328 1 84.19 237 ASP A C 1
ATOM 1861 O O . ASP A 1 237 ? 18.812 -26.641 -8.812 1 84.19 237 ASP A O 1
ATOM 1865 N N . PHE A 1 238 ? 19.641 -24.5 -8.695 1 89.94 238 PHE A N 1
ATOM 1866 C CA . PHE A 1 238 ? 18.578 -24.047 -9.57 1 89.94 238 PHE A CA 1
ATOM 1867 C C . PHE A 1 238 ? 18.688 -24.703 -10.945 1 89.94 238 PHE A C 1
ATOM 1869 O O . PHE A 1 238 ? 17.703 -25.219 -11.469 1 89.94 238 PHE A O 1
ATOM 1876 N N . ARG A 1 239 ? 19.922 -24.719 -11.484 1 90.75 239 ARG A N 1
ATOM 1877 C CA . ARG A 1 239 ? 20.094 -25.266 -12.82 1 90.75 239 ARG A CA 1
ATOM 1878 C C . ARG A 1 239 ? 19.719 -26.75 -12.859 1 90.75 239 ARG A C 1
ATOM 1880 O O . ARG A 1 239 ? 19.031 -27.188 -13.781 1 90.75 239 ARG A O 1
ATOM 1887 N N . GLN A 1 240 ? 20.141 -27.406 -11.867 1 91.31 240 GLN A N 1
ATOM 1888 C CA . GLN A 1 240 ? 19.844 -28.828 -11.805 1 91.31 240 GLN A CA 1
ATOM 1889 C C . GLN A 1 240 ? 18.328 -29.062 -11.688 1 91.31 240 GLN A C 1
ATOM 1891 O O . GLN A 1 240 ? 17.781 -29.922 -12.391 1 91.31 240 GLN A O 1
ATOM 1896 N N . THR A 1 241 ? 17.734 -28.312 -10.82 1 92.69 241 THR A N 1
ATOM 1897 C CA . THR A 1 241 ? 16.297 -28.438 -10.648 1 92.69 241 THR A CA 1
ATOM 1898 C C . THR A 1 241 ? 15.555 -28.062 -11.93 1 92.69 241 THR A C 1
ATOM 1900 O O . THR A 1 241 ? 14.68 -28.797 -12.383 1 92.69 241 THR A O 1
ATOM 1903 N N . PHE A 1 242 ? 15.984 -27.016 -12.508 1 95.5 242 PHE A N 1
ATOM 1904 C CA . PHE A 1 242 ? 15.352 -26.484 -13.711 1 95.5 242 PHE A CA 1
ATOM 1905 C C . PHE A 1 242 ? 15.43 -27.5 -14.844 1 95.5 242 PHE A C 1
ATOM 1907 O O . PHE A 1 242 ? 14.414 -27.828 -15.461 1 95.5 242 PHE A O 1
ATOM 1914 N N . THR A 1 243 ? 16.578 -28.109 -15.094 1 94.44 243 THR A N 1
ATOM 1915 C CA . THR A 1 243 ? 16.797 -29.016 -16.219 1 94.44 243 THR A CA 1
ATOM 1916 C C . THR A 1 243 ? 16.125 -30.359 -15.977 1 94.44 243 THR A C 1
ATOM 1918 O O . THR A 1 243 ? 15.883 -31.109 -16.922 1 94.44 243 THR A O 1
ATOM 1921 N N . SER A 1 244 ? 15.844 -30.578 -14.711 1 94.25 244 SER A N 1
ATOM 1922 C CA . SER A 1 244 ? 15.203 -31.844 -14.383 1 94.25 244 SER A CA 1
ATOM 1923 C C . SER A 1 244 ? 13.695 -31.781 -14.625 1 94.25 244 SER A C 1
ATOM 1925 O O . SER A 1 244 ? 13.055 -32.812 -14.836 1 94.25 244 SER A O 1
ATOM 1927 N N . VAL A 1 245 ? 13.141 -30.562 -14.672 1 95.31 245 VAL A N 1
ATOM 1928 C CA . VAL A 1 245 ? 11.68 -30.5 -14.672 1 95.31 245 VAL A CA 1
ATOM 1929 C C . VAL A 1 245 ? 11.188 -29.844 -15.953 1 95.31 245 VAL A C 1
ATOM 1931 O O . VAL A 1 245 ? 10.016 -29.969 -16.312 1 95.31 245 VAL A O 1
ATOM 1934 N N . VAL A 1 246 ? 12.062 -29.156 -16.641 1 96 246 VAL A N 1
ATOM 1935 C CA . VAL A 1 246 ? 11.68 -28.484 -17.875 1 96 246 VAL A CA 1
ATOM 1936 C C . VAL A 1 246 ? 12.148 -29.297 -19.078 1 96 246 VAL A C 1
ATOM 1938 O O . VAL A 1 246 ? 13.297 -29.734 -19.125 1 96 246 VAL A O 1
ATOM 1941 N N . HIS A 1 247 ? 11.258 -29.516 -19.984 1 93.25 247 HIS A N 1
ATOM 1942 C CA . HIS A 1 247 ? 11.547 -30.172 -21.25 1 93.25 247 HIS A CA 1
ATOM 1943 C C . HIS A 1 247 ? 10.719 -29.578 -22.391 1 93.25 247 HIS A C 1
ATOM 1945 O O . HIS A 1 247 ? 9.883 -28.703 -22.156 1 93.25 247 HIS A O 1
ATOM 1951 N N . GLU A 1 248 ? 11.023 -30.031 -23.578 1 90.75 248 GLU A N 1
ATOM 1952 C CA . GLU A 1 248 ? 10.383 -29.469 -24.766 1 90.75 248 GLU A CA 1
ATOM 1953 C C . GLU A 1 248 ? 8.867 -29.609 -24.703 1 90.75 248 GLU A C 1
ATOM 1955 O O . GLU A 1 248 ? 8.133 -28.719 -25.109 1 90.75 248 GLU A O 1
ATOM 1960 N N . ALA A 1 249 ? 8.375 -30.609 -24.094 1 92.62 249 ALA A N 1
ATOM 1961 C CA . ALA A 1 249 ? 6.957 -30.938 -24.094 1 92.62 249 ALA A CA 1
ATOM 1962 C C . ALA A 1 249 ? 6.188 -30.031 -23.125 1 92.62 249 ALA A C 1
ATOM 1964 O O . ALA A 1 249 ? 4.977 -29.844 -23.281 1 92.62 249 ALA A O 1
ATOM 1965 N N . ASN A 1 250 ? 6.871 -29.438 -22.125 1 95.38 250 ASN A N 1
ATOM 1966 C CA . ASN A 1 250 ? 6.172 -28.609 -21.156 1 95.38 250 ASN A CA 1
ATOM 1967 C C . ASN A 1 250 ? 6.742 -27.188 -21.125 1 95.38 250 ASN A C 1
ATOM 1969 O O . ASN A 1 250 ? 6.594 -26.484 -20.125 1 95.38 250 ASN A O 1
ATOM 1973 N N . LEU A 1 251 ? 7.43 -26.875 -22.234 1 96.56 251 LEU A N 1
ATOM 1974 C CA . LEU A 1 251 ? 8.016 -25.547 -22.328 1 96.56 251 LEU A CA 1
ATOM 1975 C C . LEU A 1 251 ? 6.934 -24.484 -22.469 1 96.56 251 LEU A C 1
ATOM 1977 O O . LEU A 1 251 ? 6.172 -24.484 -23.438 1 96.56 251 LEU A O 1
ATOM 1981 N N . PRO A 1 252 ? 6.859 -23.547 -21.438 1 96.81 252 PRO A N 1
ATOM 1982 C CA . PRO A 1 252 ? 5.887 -22.469 -21.594 1 96.81 252 PRO A CA 1
ATOM 1983 C C . PRO A 1 252 ? 6.324 -21.422 -22.609 1 96.81 252 PRO A C 1
ATOM 1985 O O . PRO A 1 252 ? 7.488 -21.406 -23.031 1 96.81 252 PRO A O 1
ATOM 1988 N N . GLU A 1 253 ? 5.422 -20.641 -22.984 1 96.19 253 GLU A N 1
ATOM 1989 C CA . GLU A 1 253 ? 5.766 -19.531 -23.875 1 96.19 253 GLU A CA 1
ATOM 1990 C C . GLU A 1 253 ? 6.566 -18.469 -23.125 1 96.19 253 GLU A C 1
ATOM 1992 O O . GLU A 1 253 ? 7.406 -17.781 -23.719 1 96.19 253 GLU A O 1
ATOM 1997 N N . VAL A 1 254 ? 6.23 -18.281 -21.844 1 97.75 254 VAL A N 1
ATOM 1998 C CA . VAL A 1 254 ? 6.879 -17.219 -21.094 1 97.75 254 VAL A CA 1
ATOM 1999 C C . VAL A 1 254 ? 7.27 -17.719 -19.703 1 97.75 254 VAL A C 1
ATOM 2001 O O . VAL A 1 254 ? 6.445 -18.281 -18.984 1 97.75 254 VAL A O 1
ATOM 2004 N N . PHE A 1 255 ? 8.523 -17.578 -19.359 1 98.12 255 PHE A N 1
ATOM 2005 C CA . PHE A 1 255 ? 8.945 -17.656 -17.969 1 98.12 255 PHE A CA 1
ATOM 2006 C C . PHE A 1 255 ? 8.859 -16.281 -17.297 1 98.12 255 PHE A C 1
ATOM 2008 O O . PHE A 1 255 ? 9.555 -15.352 -17.703 1 98.12 255 PHE A O 1
ATOM 2015 N N . VAL A 1 256 ? 7.977 -16.172 -16.328 1 98.44 256 VAL A N 1
ATOM 2016 C CA . VAL A 1 256 ? 7.797 -14.938 -15.562 1 98.44 256 VAL A CA 1
ATOM 2017 C C . VAL A 1 256 ? 8.602 -15.008 -14.273 1 98.44 256 VAL A C 1
ATOM 2019 O O . VAL A 1 256 ? 8.156 -15.594 -13.281 1 98.44 256 VAL A O 1
ATOM 2022 N N . CYS A 1 257 ? 9.742 -14.359 -14.297 1 97.88 257 CYS A N 1
ATOM 2023 C CA . CYS A 1 257 ? 10.68 -14.508 -13.188 1 97.88 257 CYS A CA 1
ATOM 2024 C C . CYS A 1 257 ? 10.445 -13.438 -12.133 1 97.88 257 CYS A C 1
ATOM 2026 O O . CYS A 1 257 ? 10.133 -12.289 -12.461 1 97.88 257 CYS A O 1
ATOM 2028 N N . ALA A 1 258 ? 10.664 -13.789 -10.891 1 96.69 258 ALA A N 1
ATOM 2029 C CA . ALA A 1 258 ? 10.422 -12.914 -9.75 1 96.69 258 ALA A CA 1
ATOM 2030 C C . ALA A 1 258 ? 11.328 -11.688 -9.805 1 96.69 258 ALA A C 1
ATOM 2032 O O . ALA A 1 258 ? 10.969 -10.617 -9.305 1 96.69 258 ALA A O 1
ATOM 2033 N N . ASN A 1 259 ? 12.477 -11.844 -10.289 1 95.56 259 ASN A N 1
ATOM 2034 C CA . ASN A 1 259 ? 13.414 -10.742 -10.469 1 95.56 259 ASN A CA 1
ATOM 2035 C C . ASN A 1 259 ? 14.445 -11.062 -11.547 1 95.56 259 ASN A C 1
ATOM 2037 O O . ASN A 1 259 ? 14.43 -12.148 -12.125 1 95.56 259 ASN A O 1
ATOM 2041 N N . ASP A 1 260 ? 15.312 -10.148 -11.82 1 95.25 260 ASP A N 1
ATOM 2042 C CA . ASP A 1 260 ? 16.266 -10.289 -12.906 1 95.25 260 ASP A CA 1
ATOM 2043 C C . ASP A 1 260 ? 17.328 -11.328 -12.57 1 95.25 260 ASP A C 1
ATOM 2045 O O . ASP A 1 260 ? 17.922 -11.938 -13.469 1 95.25 260 ASP A O 1
ATOM 2049 N N . PHE A 1 261 ? 17.562 -11.617 -11.305 1 91.31 261 PHE A N 1
ATOM 2050 C CA . PHE A 1 261 ? 18.453 -12.703 -10.93 1 91.31 261 PHE A CA 1
ATOM 2051 C C . PHE A 1 261 ? 17.875 -14.055 -11.344 1 91.31 261 PHE A C 1
ATOM 2053 O O . PHE A 1 261 ? 18.562 -14.867 -11.961 1 91.31 261 PHE A O 1
ATOM 2060 N N . SER A 1 262 ? 16.656 -14.219 -11.016 1 94 262 SER A N 1
ATOM 2061 C CA . SER A 1 262 ? 15.969 -15.445 -11.43 1 94 262 SER A CA 1
ATOM 2062 C C . SER A 1 262 ? 15.906 -15.555 -12.953 1 94 262 SER A C 1
ATOM 2064 O O . SER A 1 262 ? 16.016 -16.641 -13.508 1 94 262 SER A O 1
ATOM 2066 N N . ALA A 1 263 ? 15.766 -14.43 -13.562 1 96.56 263 ALA A N 1
ATOM 2067 C CA . ALA A 1 263 ? 15.727 -14.406 -15.023 1 96.56 263 ALA A CA 1
ATOM 2068 C C . ALA A 1 263 ? 17.062 -14.852 -15.609 1 96.56 263 ALA A C 1
ATOM 2070 O O . ALA A 1 263 ? 17.094 -15.664 -16.547 1 96.56 263 ALA A O 1
ATOM 2071 N N . LEU A 1 264 ? 18.094 -14.297 -15.039 1 94.88 264 LEU A N 1
ATOM 2072 C CA . LEU A 1 264 ? 19.438 -14.656 -15.492 1 94.88 264 LEU A CA 1
ATOM 2073 C C . LEU A 1 264 ? 19.672 -16.156 -15.375 1 94.88 264 LEU A C 1
ATOM 2075 O O . LEU A 1 264 ? 20.125 -16.797 -16.328 1 94.88 264 LEU A O 1
ATOM 2079 N N . TYR A 1 265 ? 19.297 -16.734 -14.305 1 94.38 265 TYR A N 1
ATOM 2080 C CA . TYR A 1 265 ? 19.484 -18.156 -14.062 1 94.38 265 TYR A CA 1
ATOM 2081 C C . TYR A 1 265 ? 18.594 -18.984 -14.977 1 94.38 265 TYR A C 1
ATOM 2083 O O . TYR A 1 265 ? 19 -20.047 -15.438 1 94.38 265 TYR A O 1
ATOM 2091 N N . THR A 1 266 ? 17.422 -18.5 -15.18 1 96.75 266 THR A N 1
ATOM 2092 C CA . THR A 1 266 ? 16.5 -19.172 -16.078 1 96.75 266 THR A CA 1
ATOM 2093 C C . THR A 1 266 ? 17.062 -19.203 -17.5 1 96.75 266 THR A C 1
ATOM 2095 O O . THR A 1 266 ? 17.078 -20.266 -18.141 1 96.75 266 THR A O 1
ATOM 2098 N N . ILE A 1 267 ? 17.578 -18.094 -17.953 1 96.75 267 ILE A N 1
ATOM 2099 C CA . ILE A 1 267 ? 18.125 -17.984 -19.312 1 96.75 267 ILE A CA 1
ATOM 2100 C C . ILE A 1 267 ? 19.344 -18.891 -19.453 1 96.75 267 ILE A C 1
ATOM 2102 O O . ILE A 1 267 ? 19.469 -19.609 -20.438 1 96.75 267 ILE A O 1
ATOM 2106 N N . GLU A 1 268 ? 20.156 -18.891 -18.453 1 95.25 268 GLU A N 1
ATOM 2107 C CA . GLU A 1 268 ? 21.344 -19.75 -18.469 1 95.25 268 GLU A CA 1
ATOM 2108 C C . GLU A 1 268 ? 20.969 -21.219 -18.531 1 95.25 268 GLU A C 1
ATOM 2110 O O . GLU A 1 268 ? 21.578 -22 -19.266 1 95.25 268 GLU A O 1
ATOM 2115 N N . ALA A 1 269 ? 20.016 -21.609 -17.781 1 96.06 269 ALA A N 1
ATOM 2116 C CA . ALA A 1 269 ? 19.547 -23 -17.766 1 96.06 269 ALA A CA 1
ATOM 2117 C C . ALA A 1 269 ? 18.969 -23.375 -19.125 1 96.06 269 ALA A C 1
ATOM 2119 O O . ALA A 1 269 ? 19.25 -24.469 -19.641 1 96.06 269 ALA A O 1
ATOM 2120 N N . LEU A 1 270 ? 18.188 -22.516 -19.672 1 96.88 270 LEU A N 1
ATOM 2121 C CA . LEU A 1 270 ? 17.609 -22.75 -20.984 1 96.88 270 LEU A CA 1
ATOM 2122 C C . LEU A 1 270 ? 18.688 -22.938 -22.047 1 96.88 270 LEU A C 1
ATOM 2124 O O . LEU A 1 270 ? 18.641 -23.875 -22.844 1 96.88 270 LEU A O 1
ATOM 2128 N N . GLU A 1 271 ? 19.641 -22.062 -21.984 1 95.56 271 GLU A N 1
ATOM 2129 C CA . GLU A 1 271 ? 20.766 -22.125 -22.922 1 95.56 271 GLU A CA 1
ATOM 2130 C C . GLU A 1 271 ? 21.516 -23.438 -22.797 1 95.56 271 GLU A C 1
ATOM 2132 O O . GLU A 1 271 ? 21.922 -24.031 -23.812 1 95.56 271 GLU A O 1
ATOM 2137 N N . SER A 1 272 ? 21.641 -23.875 -21.641 1 95.44 272 SER A N 1
ATOM 2138 C CA . SER A 1 272 ? 22.344 -25.125 -21.406 1 95.44 272 SER A CA 1
ATOM 2139 C C . SER A 1 272 ? 21.562 -26.312 -21.969 1 95.44 272 SER A C 1
ATOM 2141 O O . SER A 1 272 ? 22.141 -27.375 -22.219 1 95.44 272 SER A O 1
ATOM 2143 N N . MET A 1 273 ? 20.297 -26.125 -22.188 1 96.31 273 MET A N 1
ATOM 2144 C CA . MET A 1 273 ? 19.438 -27.172 -22.734 1 96.31 273 MET A CA 1
ATOM 2145 C C . MET A 1 273 ? 19.266 -27 -24.25 1 96.31 273 MET A C 1
ATOM 2147 O O . MET A 1 273 ? 18.516 -27.734 -24.875 1 96.31 273 MET A O 1
ATOM 2151 N N . GLY A 1 274 ? 19.922 -26.016 -24.797 1 96 274 GLY A N 1
ATOM 2152 C CA . GLY A 1 274 ? 19.844 -25.734 -26.234 1 96 274 GLY A CA 1
ATOM 2153 C C . GLY A 1 274 ? 18.594 -24.984 -26.625 1 96 274 GLY A C 1
ATOM 2154 O O . GLY A 1 274 ? 18.219 -24.953 -27.797 1 96 274 GLY A O 1
ATOM 2155 N N . ILE A 1 275 ? 17.922 -24.438 -25.625 1 95.69 275 ILE A N 1
ATOM 2156 C CA . ILE A 1 275 ? 16.703 -23.656 -25.891 1 95.69 275 ILE A CA 1
ATOM 2157 C C . ILE A 1 275 ? 17.062 -22.172 -26 1 95.69 275 ILE A C 1
ATOM 2159 O O . ILE A 1 275 ? 17.672 -21.609 -25.078 1 95.69 275 ILE A O 1
ATOM 2163 N N . THR A 1 276 ? 16.641 -21.547 -27.031 1 93.69 276 THR A N 1
ATOM 2164 C CA . THR A 1 276 ? 17.047 -20.188 -27.297 1 93.69 276 THR A CA 1
ATOM 2165 C C . THR A 1 276 ? 16 -19.188 -26.812 1 93.69 276 THR A C 1
ATOM 2167 O O . THR A 1 276 ? 14.805 -19.406 -26.984 1 93.69 276 THR A O 1
ATOM 2170 N N . VAL A 1 277 ? 16.422 -18.125 -26.234 1 95.31 277 VAL A N 1
ATOM 2171 C CA . VAL A 1 277 ? 15.625 -16.984 -25.828 1 95.31 277 VAL A CA 1
ATOM 2172 C C . VAL A 1 277 ? 15.977 -15.758 -26.688 1 95.31 277 VAL A C 1
ATOM 2174 O O . VAL A 1 277 ? 17.156 -15.406 -26.812 1 95.31 277 VAL A O 1
ATOM 2177 N N . PRO A 1 278 ? 15.039 -15.164 -27.266 1 94.31 278 PRO A N 1
ATOM 2178 C CA . PRO A 1 278 ? 13.594 -15.25 -27.047 1 94.31 278 PRO A CA 1
ATOM 2179 C C . PRO A 1 278 ? 12.891 -16.156 -28.047 1 94.31 278 PRO A C 1
ATOM 2181 O O . PRO A 1 278 ? 11.656 -16.266 -28.031 1 94.31 278 PRO A O 1
ATOM 2184 N N . ASP A 1 279 ? 13.547 -16.828 -28.922 1 93.25 279 ASP A N 1
ATOM 2185 C CA . ASP A 1 279 ? 12.961 -17.469 -30.109 1 93.25 279 ASP A CA 1
ATOM 2186 C C . ASP A 1 279 ? 12.016 -18.594 -29.703 1 93.25 279 ASP A C 1
ATOM 2188 O O . ASP A 1 279 ? 10.922 -18.719 -30.25 1 93.25 279 ASP A O 1
ATOM 2192 N N . GLN A 1 280 ? 12.406 -19.422 -28.797 1 94.31 280 GLN A N 1
ATOM 2193 C CA . GLN A 1 280 ? 11.602 -20.594 -28.438 1 94.31 280 GLN A CA 1
ATOM 2194 C C . GLN A 1 280 ? 10.734 -20.297 -27.219 1 94.31 280 GLN A C 1
ATOM 2196 O O . GLN A 1 280 ? 9.672 -20.906 -27.047 1 94.31 280 GLN A O 1
ATOM 2201 N N . CYS A 1 281 ? 11.242 -19.422 -26.344 1 96.06 281 CYS A N 1
ATOM 2202 C CA . CYS A 1 281 ? 10.453 -18.922 -25.219 1 96.06 281 CYS A CA 1
ATOM 2203 C C . CYS A 1 281 ? 10.969 -17.578 -24.75 1 96.06 281 CYS A C 1
ATOM 2205 O O . CYS A 1 281 ? 12.109 -17.203 -25.047 1 96.06 281 CYS A O 1
ATOM 2207 N N . VAL A 1 282 ? 10.07 -16.875 -24.078 1 97.62 282 VAL A N 1
ATOM 2208 C CA . VAL A 1 282 ? 10.391 -15.523 -23.625 1 97.62 282 VAL A CA 1
ATOM 2209 C C . VAL A 1 282 ? 10.555 -15.508 -22.109 1 97.62 282 VAL A C 1
ATOM 2211 O O . VAL A 1 282 ? 10 -16.359 -21.422 1 97.62 282 VAL A O 1
ATOM 2214 N N . VAL A 1 283 ? 11.391 -14.586 -21.656 1 98.12 283 VAL A N 1
ATOM 2215 C CA . VAL A 1 283 ? 11.656 -14.453 -20.219 1 98.12 283 VAL A CA 1
ATOM 2216 C C . VAL A 1 283 ? 11.406 -13.008 -19.781 1 98.12 283 VAL A C 1
ATOM 2218 O O . VAL A 1 283 ? 11.75 -12.07 -20.5 1 98.12 283 VAL A O 1
ATOM 2221 N N . THR A 1 284 ? 10.734 -12.859 -18.656 1 98.5 284 THR A N 1
ATOM 2222 C CA . THR A 1 284 ? 10.609 -11.547 -18.031 1 98.5 284 THR A CA 1
ATOM 2223 C C . THR A 1 284 ? 11.297 -11.531 -16.672 1 98.5 284 THR A C 1
ATOM 2225 O O . THR A 1 284 ? 11.594 -12.594 -16.109 1 98.5 284 THR A O 1
ATOM 2228 N N . GLY A 1 285 ? 11.617 -10.328 -16.234 1 97.94 285 GLY A N 1
ATOM 2229 C CA . GLY A 1 285 ? 12.242 -10.141 -14.938 1 97.94 285 GLY A CA 1
ATOM 2230 C C . GLY A 1 285 ? 11.641 -8.992 -14.141 1 97.94 285 GLY A C 1
ATOM 2231 O O . GLY A 1 285 ? 10.461 -8.672 -14.305 1 97.94 285 GLY A O 1
ATOM 2232 N N . PHE A 1 286 ? 12.383 -8.523 -13.219 1 97.56 286 PHE A N 1
ATOM 2233 C CA . PHE A 1 286 ? 12.031 -7.445 -12.305 1 97.56 286 PHE A CA 1
ATOM 2234 C C . PHE A 1 286 ? 13.281 -6.793 -11.727 1 97.56 286 PHE A C 1
ATOM 2236 O O . PHE A 1 286 ? 14.312 -7.445 -11.57 1 97.56 286 PHE A O 1
ATOM 2243 N N . ASP A 1 287 ? 13.266 -5.426 -11.5 1 96.19 287 ASP A N 1
ATOM 2244 C CA . ASP A 1 287 ? 14.273 -4.656 -10.781 1 96.19 287 ASP A CA 1
ATOM 2245 C C . ASP A 1 287 ? 15.18 -3.902 -11.742 1 96.19 287 ASP A C 1
ATOM 2247 O O . ASP A 1 287 ? 15.93 -3.012 -11.336 1 96.19 287 ASP A O 1
ATOM 2251 N N . ASN A 1 288 ? 15.211 -4.309 -13.008 1 96.06 288 ASN A N 1
ATOM 2252 C CA . ASN A 1 288 ? 16.031 -3.65 -14.016 1 96.06 288 ASN A CA 1
ATOM 2253 C C . ASN A 1 288 ? 17.5 -3.645 -13.617 1 96.06 288 ASN A C 1
ATOM 2255 O O . ASN A 1 288 ? 18.141 -2.59 -13.594 1 96.06 288 ASN A O 1
ATOM 2259 N N . LEU A 1 289 ? 18 -4.816 -13.367 1 91.88 289 LEU A N 1
ATOM 2260 C CA . LEU A 1 289 ? 19.344 -4.922 -12.805 1 91.88 289 LEU A CA 1
ATOM 2261 C C . LEU A 1 289 ? 20.391 -5.055 -13.914 1 91.88 289 LEU A C 1
ATOM 2263 O O . LEU A 1 289 ? 21.547 -4.672 -13.727 1 91.88 289 LEU A O 1
ATOM 2267 N N . TYR A 1 290 ? 19.984 -5.676 -15.008 1 88.69 290 TYR A N 1
ATOM 2268 C CA . TYR A 1 290 ? 20.938 -5.992 -16.062 1 88.69 290 TYR A CA 1
ATOM 2269 C C . TYR A 1 290 ? 20.5 -5.414 -17.391 1 88.69 290 TYR A C 1
ATOM 2271 O O . TYR A 1 290 ? 19.328 -5.488 -17.75 1 88.69 290 TYR A O 1
ATOM 2279 N N . ASP A 1 291 ? 21.453 -4.887 -18.047 1 86.12 291 ASP A N 1
ATOM 2280 C CA . ASP A 1 291 ? 21.141 -4.34 -19.375 1 86.12 291 ASP A CA 1
ATOM 2281 C C . ASP A 1 291 ? 21.438 -5.359 -20.469 1 86.12 291 ASP A C 1
ATOM 2283 O O . ASP A 1 291 ? 21.016 -5.184 -21.609 1 86.12 291 ASP A O 1
ATOM 2287 N N . ASN A 1 292 ? 22 -6.457 -20.141 1 89.31 292 ASN A 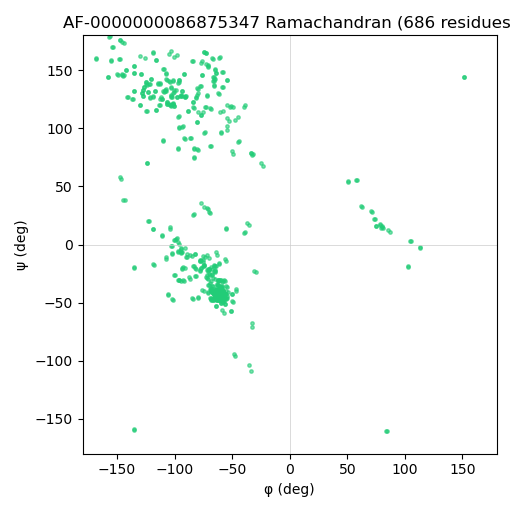N 1
ATOM 2288 C CA . ASN A 1 292 ? 22.531 -7.316 -21.188 1 89.31 292 ASN A CA 1
ATOM 2289 C C . ASN A 1 292 ? 21.844 -8.68 -21.203 1 89.31 292 ASN A C 1
ATOM 2291 O O . ASN A 1 292 ? 22.375 -9.641 -21.781 1 89.31 292 ASN A O 1
ATOM 2295 N N . ILE A 1 293 ? 20.797 -8.805 -20.547 1 91.69 293 ILE A N 1
ATOM 2296 C CA . ILE A 1 293 ? 20.109 -10.094 -20.594 1 91.69 293 ILE A CA 1
ATOM 2297 C C . ILE A 1 293 ? 18.844 -9.961 -21.422 1 91.69 293 ILE A C 1
ATOM 2299 O O . ILE A 1 293 ? 18.203 -8.898 -21.438 1 91.69 293 ILE A O 1
ATOM 2303 N N . PRO A 1 294 ? 18.516 -11 -22.078 1 95.5 294 PRO A N 1
ATOM 2304 C CA . PRO A 1 294 ? 17.375 -10.93 -23 1 95.5 294 PRO A CA 1
ATOM 2305 C C . PRO A 1 294 ? 16.031 -11.125 -22.297 1 95.5 294 PRO A C 1
ATOM 2307 O O . PRO A 1 294 ? 15.359 -12.141 -22.5 1 95.5 294 PRO A O 1
ATOM 2310 N N . VAL A 1 295 ? 15.586 -10.164 -21.609 1 96.88 295 VAL A N 1
ATOM 2311 C CA . VAL A 1 295 ? 14.281 -10.195 -20.953 1 96.88 295 VAL A CA 1
ATOM 2312 C C . VAL A 1 295 ? 13.312 -9.258 -21.688 1 96.88 295 VAL A C 1
ATOM 2314 O O . VAL A 1 295 ? 13.656 -8.117 -22 1 96.88 295 VAL A O 1
ATOM 2317 N N . LEU A 1 296 ? 12.195 -9.766 -21.938 1 97.12 296 LEU A N 1
ATOM 2318 C CA . LEU A 1 296 ? 11.18 -9.016 -22.672 1 97.12 296 LEU A CA 1
ATOM 2319 C C . LEU A 1 296 ? 10.68 -7.84 -21.828 1 97.12 296 LEU A C 1
ATOM 2321 O O . LEU A 1 296 ? 10.336 -6.785 -22.375 1 97.12 296 LEU A O 1
ATOM 2325 N N . ALA A 1 297 ? 10.594 -8.047 -20.562 1 97.75 297 ALA A N 1
ATOM 2326 C CA . ALA A 1 297 ? 10.102 -7.004 -19.672 1 97.75 297 ALA A CA 1
ATOM 2327 C C . ALA A 1 297 ? 10.805 -7.059 -18.328 1 97.75 297 ALA A C 1
ATOM 2329 O O . ALA A 1 297 ? 11.242 -8.125 -17.891 1 97.75 297 ALA A O 1
ATOM 2330 N N . THR A 1 298 ? 10.984 -5.938 -17.75 1 97.94 298 THR A N 1
ATOM 2331 C CA . THR A 1 298 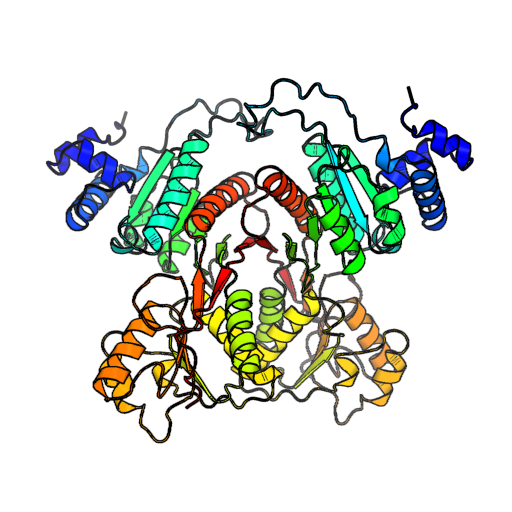? 11.453 -5.793 -16.391 1 97.94 298 THR A CA 1
ATOM 2332 C C . THR A 1 298 ? 10.852 -4.551 -15.734 1 97.94 298 THR A C 1
ATOM 2334 O O . THR A 1 298 ? 10.008 -3.877 -16.328 1 97.94 298 THR A O 1
ATOM 2337 N N . VAL A 1 299 ? 11.133 -4.363 -14.477 1 98 299 VAL A N 1
ATOM 2338 C CA . VAL A 1 299 ? 10.578 -3.23 -13.742 1 98 299 VAL A CA 1
ATOM 2339 C C . VAL A 1 299 ? 11.719 -2.379 -13.18 1 98 299 VAL A C 1
ATOM 2341 O O . VAL A 1 299 ? 12.633 -2.898 -12.531 1 98 299 VAL A O 1
ATOM 2344 N N . ASN A 1 300 ? 11.664 -1.126 -13.492 1 97.06 300 ASN A N 1
ATOM 2345 C CA . ASN A 1 300 ? 12.656 -0.2 -12.969 1 97.06 300 ASN A CA 1
ATOM 2346 C C . ASN A 1 300 ? 12.266 0.33 -11.594 1 97.06 300 ASN A C 1
ATOM 2348 O O . ASN A 1 300 ? 11.602 1.365 -11.492 1 97.06 300 ASN A O 1
ATOM 2352 N N . VAL A 1 301 ? 12.711 -0.345 -10.594 1 97.38 301 VAL A N 1
ATOM 2353 C CA . VAL A 1 301 ? 12.461 0.042 -9.211 1 97.38 301 VAL A CA 1
ATOM 2354 C C . VAL A 1 301 ? 13.273 1.287 -8.867 1 97.38 301 VAL A C 1
ATOM 2356 O O . VAL A 1 301 ? 14.461 1.373 -9.188 1 97.38 301 VAL A O 1
ATOM 2359 N N . ASN A 1 302 ? 12.641 2.355 -8.32 1 97.38 302 ASN A N 1
ATOM 2360 C CA . ASN A 1 302 ? 13.359 3.529 -7.832 1 97.38 302 ASN A CA 1
ATOM 2361 C C . ASN A 1 302 ? 13.953 3.293 -6.449 1 97.38 302 ASN A C 1
ATOM 2363 O O . ASN A 1 302 ? 13.398 3.748 -5.445 1 97.38 302 ASN A O 1
ATOM 2367 N N . LYS A 1 303 ? 15.023 2.68 -6.438 1 96.62 303 LYS A N 1
ATOM 2368 C CA . LYS A 1 303 ? 15.656 2.174 -5.223 1 96.62 303 LYS A CA 1
ATOM 2369 C C . LYS A 1 303 ? 16.062 3.316 -4.297 1 96.62 303 LYS A C 1
ATOM 2371 O O . LYS A 1 303 ? 15.859 3.238 -3.082 1 96.62 303 LYS A O 1
ATOM 2376 N N . GLU A 1 304 ? 16.578 4.363 -4.812 1 96.44 304 GLU A N 1
ATOM 2377 C CA . GLU A 1 304 ? 16.969 5.512 -3.994 1 96.44 304 GLU A CA 1
ATOM 2378 C C . GLU A 1 304 ? 15.758 6.117 -3.291 1 96.44 304 GLU A C 1
ATOM 2380 O O . GLU A 1 304 ? 15.836 6.5 -2.121 1 96.44 304 GLU A O 1
ATOM 2385 N N . LEU A 1 305 ? 14.672 6.18 -4.031 1 97.94 305 LEU A N 1
ATOM 2386 C CA . LEU A 1 305 ? 13.453 6.73 -3.457 1 97.94 305 LEU A CA 1
ATOM 2387 C C . LEU A 1 305 ? 12.938 5.852 -2.322 1 97.94 305 LEU A C 1
ATOM 2389 O O . LEU A 1 305 ? 12.422 6.355 -1.324 1 97.94 305 LEU A O 1
ATOM 2393 N N . LEU A 1 306 ? 13.008 4.559 -2.496 1 98.06 306 LEU A N 1
ATOM 2394 C CA . LEU A 1 306 ? 12.641 3.666 -1.398 1 98.06 306 LEU A CA 1
ATOM 2395 C C . LEU A 1 306 ? 13.359 4.066 -0.113 1 98.06 306 LEU A C 1
ATOM 2397 O O . LEU A 1 306 ? 12.727 4.199 0.938 1 98.06 306 LEU A O 1
ATOM 2401 N N . GLY A 1 307 ? 14.672 4.266 -0.217 1 97.75 307 GLY A N 1
ATOM 2402 C CA . GLY A 1 307 ? 15.477 4.641 0.938 1 97.75 307 GLY A CA 1
ATOM 2403 C C . GLY A 1 307 ? 15.078 5.984 1.525 1 97.75 307 GLY A C 1
ATOM 2404 O O . GLY A 1 307 ? 14.922 6.113 2.74 1 97.75 307 GLY A O 1
ATOM 2405 N N . ALA A 1 308 ? 14.945 6.961 0.648 1 97.69 308 ALA A N 1
ATOM 2406 C CA . ALA A 1 308 ? 14.602 8.312 1.09 1 97.69 308 ALA A CA 1
ATOM 2407 C C . ALA A 1 308 ? 13.266 8.32 1.82 1 97.69 308 ALA A C 1
ATOM 2409 O O . ALA A 1 308 ? 13.125 8.953 2.871 1 97.69 308 ALA A O 1
ATOM 2410 N N . ARG A 1 309 ? 12.266 7.59 1.297 1 98.12 309 ARG A N 1
ATOM 2411 C CA . ARG A 1 309 ? 10.938 7.574 1.891 1 98.12 309 ARG A CA 1
ATOM 2412 C C . ARG A 1 309 ? 10.938 6.812 3.213 1 98.12 309 ARG A C 1
ATOM 2414 O O . ARG A 1 309 ? 10.148 7.117 4.109 1 98.12 309 ARG A O 1
ATOM 2421 N N . ALA A 1 310 ? 11.836 5.844 3.301 1 98.44 310 ALA A N 1
ATOM 2422 C CA . ALA A 1 310 ? 11.977 5.152 4.582 1 98.44 310 ALA A CA 1
ATOM 2423 C C . ALA A 1 310 ? 12.398 6.121 5.684 1 98.44 310 ALA A C 1
ATOM 2425 O O . ALA A 1 310 ? 11.898 6.039 6.809 1 98.44 310 ALA A O 1
ATOM 2426 N N . VAL A 1 311 ? 13.305 7.012 5.402 1 97.12 311 VAL A N 1
ATOM 2427 C CA . VAL A 1 311 ? 13.758 8.008 6.367 1 97.12 311 VAL A CA 1
ATOM 2428 C C . VAL A 1 311 ? 12.586 8.906 6.762 1 97.12 311 VAL A C 1
ATOM 2430 O O . VAL A 1 311 ? 12.359 9.156 7.949 1 97.12 311 VAL A O 1
ATOM 2433 N N . ASP A 1 312 ? 11.852 9.367 5.746 1 96.56 312 ASP A N 1
ATOM 2434 C CA . ASP A 1 312 ? 10.711 10.234 6.027 1 96.56 312 ASP A CA 1
ATOM 2435 C C . ASP A 1 312 ? 9.695 9.531 6.922 1 96.56 312 ASP A C 1
ATOM 2437 O O . ASP A 1 312 ? 9.148 10.133 7.848 1 96.56 312 ASP A O 1
ATOM 2441 N N . GLN A 1 313 ? 9.43 8.273 6.621 1 97.69 313 GLN A N 1
ATOM 2442 C CA . GLN A 1 313 ? 8.5 7.5 7.434 1 97.69 313 GLN A CA 1
ATOM 2443 C C . GLN A 1 313 ? 9.023 7.328 8.859 1 97.69 313 GLN A C 1
ATOM 2445 O O . GLN A 1 313 ? 8.258 7.367 9.82 1 97.69 313 GLN A O 1
ATOM 2450 N N . MET A 1 314 ? 10.328 7.059 8.992 1 96.56 314 MET A N 1
ATOM 2451 C CA . MET A 1 314 ? 10.945 6.93 10.312 1 96.56 314 MET A CA 1
ATOM 2452 C C . MET A 1 314 ? 10.75 8.195 11.133 1 96.56 314 MET A C 1
ATOM 2454 O O . MET A 1 314 ? 10.359 8.125 12.305 1 96.56 314 MET A O 1
ATOM 2458 N N . LEU A 1 315 ? 10.977 9.305 10.531 1 94 315 LEU A N 1
ATOM 2459 C CA . LEU A 1 315 ? 10.828 10.578 11.234 1 94 315 LEU A CA 1
ATOM 2460 C C . LEU A 1 315 ? 9.383 10.789 11.672 1 94 315 LEU A C 1
ATOM 2462 O O . LEU A 1 315 ? 9.133 11.266 12.781 1 94 315 LEU A O 1
ATOM 2466 N N . TRP A 1 316 ? 8.453 10.391 10.812 1 93.75 316 TRP A N 1
ATOM 2467 C CA . TRP A 1 316 ? 7.043 10.445 11.172 1 93.75 316 TRP A CA 1
ATOM 2468 C C . TRP A 1 316 ? 6.754 9.539 12.367 1 93.75 316 TRP A C 1
ATOM 2470 O O . TRP A 1 316 ? 6.09 9.953 13.32 1 93.75 316 TRP A O 1
ATOM 2480 N N . ARG A 1 317 ? 7.27 8.359 12.336 1 94.5 317 ARG A N 1
ATOM 2481 C CA . ARG A 1 317 ? 7.012 7.359 13.367 1 94.5 317 ARG A CA 1
ATOM 2482 C C . ARG A 1 317 ? 7.582 7.805 14.711 1 94.5 317 ARG A C 1
ATOM 2484 O O . ARG A 1 317 ? 6.957 7.605 15.75 1 94.5 317 ARG A O 1
ATOM 2491 N N . ILE A 1 318 ? 8.734 8.367 14.688 1 91.06 318 ILE A N 1
ATOM 2492 C CA . ILE A 1 318 ? 9.383 8.836 15.914 1 91.06 318 ILE A CA 1
ATOM 2493 C C . ILE A 1 318 ? 8.484 9.852 16.609 1 91.06 318 ILE A C 1
ATOM 2495 O O . ILE A 1 318 ? 8.344 9.82 17.844 1 91.06 318 ILE A O 1
ATOM 2499 N N . VAL A 1 319 ? 7.848 10.711 15.852 1 89 319 VAL A N 1
ATOM 2500 C CA . VAL A 1 319 ? 7.012 11.773 16.391 1 89 319 VAL A CA 1
ATOM 2501 C C . VAL A 1 319 ? 5.629 11.219 16.734 1 89 319 VAL A C 1
ATOM 2503 O O . VAL A 1 319 ? 4.949 11.742 17.625 1 89 319 VAL A O 1
ATOM 2506 N N . ASN A 1 320 ? 5.203 10.148 16.047 1 91.69 320 ASN A N 1
ATOM 2507 C CA . ASN A 1 320 ? 3.895 9.531 16.25 1 91.69 320 ASN A CA 1
ATOM 2508 C C . ASN A 1 320 ? 4.02 8.047 16.594 1 91.69 320 ASN A C 1
ATOM 2510 O O . ASN A 1 320 ? 3.535 7.195 15.844 1 91.69 320 ASN A O 1
ATOM 2514 N N . PRO A 1 321 ? 4.516 7.723 17.781 1 88.88 321 PRO A N 1
ATOM 2515 C CA . PRO A 1 321 ? 4.852 6.332 18.094 1 88.88 321 PRO A CA 1
ATOM 2516 C C . PRO A 1 321 ? 3.617 5.445 18.234 1 88.88 321 PRO A C 1
ATOM 2518 O O . PRO A 1 321 ? 3.701 4.227 18.047 1 88.88 321 PRO A O 1
ATOM 2521 N N . GLU A 1 322 ? 2.455 6 18.484 1 88.75 322 GLU A N 1
ATOM 2522 C CA . GLU A 1 322 ? 1.271 5.188 18.75 1 88.75 322 GLU A CA 1
ATOM 2523 C C . GLU A 1 322 ? 0.356 5.133 17.531 1 88.75 322 GLU A C 1
ATOM 2525 O O . GLU A 1 322 ? -0.704 4.504 17.578 1 88.75 322 GLU A O 1
ATOM 2530 N N . SER A 1 323 ? 0.775 5.832 16.484 1 92.81 323 SER A N 1
ATOM 2531 C CA . SER A 1 323 ? -0.042 5.84 15.281 1 92.81 323 SER A CA 1
ATOM 2532 C C . SER A 1 323 ? -0.076 4.461 14.625 1 92.81 323 SER A C 1
ATOM 2534 O O . SER A 1 323 ? 0.801 3.631 14.867 1 92.81 323 SER A O 1
ATOM 2536 N N . ASN A 1 324 ? -1.066 4.215 13.773 1 94.19 324 ASN A N 1
ATOM 2537 C CA . ASN A 1 324 ? -1.196 2.959 13.047 1 94.19 324 ASN A CA 1
ATOM 2538 C C . ASN A 1 324 ? 0.034 2.678 12.188 1 94.19 324 ASN A C 1
ATOM 2540 O O . ASN A 1 324 ? 0.672 3.605 11.688 1 94.19 324 ASN A O 1
ATOM 2544 N N . VAL A 1 325 ? 0.269 1.399 12.078 1 94.5 325 VAL A N 1
ATOM 2545 C CA . VAL A 1 325 ? 1.337 0.967 11.18 1 94.5 325 VAL A CA 1
ATOM 2546 C C . VAL A 1 325 ? 0.977 1.315 9.742 1 94.5 325 VAL A C 1
ATOM 2548 O O . VAL A 1 325 ? -0.188 1.228 9.344 1 94.5 325 VAL A O 1
ATOM 2551 N N . GLU A 1 326 ? 1.985 1.724 8.969 1 97.31 326 GLU A N 1
ATOM 2552 C CA . GLU A 1 326 ? 1.76 2.135 7.586 1 97.31 326 GLU A CA 1
ATOM 2553 C C . GLU A 1 326 ? 2.645 1.346 6.625 1 97.31 326 GLU A C 1
ATOM 2555 O O . GLU A 1 326 ? 3.791 1.027 6.945 1 97.31 326 GLU A O 1
ATOM 2560 N N . LYS A 1 327 ? 2.092 0.984 5.508 1 97.25 327 LYS A N 1
ATOM 2561 C CA . LYS A 1 327 ? 2.828 0.432 4.371 1 97.25 327 LYS A CA 1
ATOM 2562 C C . LYS A 1 327 ? 2.797 1.385 3.18 1 97.25 327 LYS A C 1
ATOM 2564 O O . LYS A 1 327 ? 1.723 1.781 2.725 1 97.25 327 LYS A O 1
ATOM 2569 N N . LYS A 1 328 ? 3.93 1.812 2.74 1 98.06 328 LYS A N 1
ATOM 2570 C CA . LYS A 1 328 ? 4.031 2.697 1.584 1 98.06 328 LYS A CA 1
ATOM 2571 C C . LYS A 1 328 ? 4.484 1.934 0.343 1 98.06 328 LYS A C 1
ATOM 2573 O O . LYS A 1 328 ? 5.473 1.197 0.387 1 98.06 328 LYS A O 1
ATOM 2578 N N . LEU A 1 329 ? 3.768 2.074 -0.712 1 98.06 329 LEU A N 1
ATOM 2579 C CA . LEU A 1 329 ? 4.082 1.465 -2 1 98.06 329 LEU A CA 1
ATOM 2580 C C . LEU A 1 329 ? 4.492 2.525 -3.018 1 98.06 329 LEU A C 1
ATOM 2582 O O . LEU A 1 329 ? 3.754 3.484 -3.252 1 98.06 329 LEU A O 1
ATOM 2586 N N . ILE A 1 330 ? 5.625 2.389 -3.605 1 98 330 ILE A N 1
ATOM 2587 C CA . ILE A 1 330 ? 6.105 3.297 -4.641 1 98 330 ILE A CA 1
ATOM 2588 C C . ILE A 1 330 ? 5.902 2.664 -6.016 1 98 330 ILE A C 1
ATOM 2590 O O . ILE A 1 330 ? 6.395 1.563 -6.281 1 98 330 ILE A O 1
ATOM 2594 N N . MET A 1 331 ? 5.164 3.355 -6.805 1 95.38 331 MET A N 1
ATOM 2595 C CA . MET A 1 331 ? 4.945 2.859 -8.156 1 95.38 331 MET A CA 1
ATOM 2596 C C . MET A 1 331 ? 6.242 2.867 -8.961 1 95.38 331 MET A C 1
ATOM 2598 O O . MET A 1 331 ? 7.035 3.803 -8.852 1 95.38 331 MET A O 1
ATOM 2602 N N . ALA A 1 332 ? 6.43 1.834 -9.75 1 96.56 332 ALA A N 1
ATOM 2603 C CA . ALA A 1 332 ? 7.629 1.709 -10.57 1 96.56 332 ALA A CA 1
ATOM 2604 C C . ALA A 1 332 ? 7.27 1.668 -12.055 1 96.56 332 ALA A C 1
ATOM 2606 O O . ALA A 1 332 ? 6.098 1.505 -12.414 1 96.56 332 ALA A O 1
ATOM 2607 N N . ASP A 1 333 ? 8.266 1.865 -12.836 1 92.62 333 ASP A N 1
ATOM 2608 C CA . ASP A 1 333 ? 8.062 1.87 -14.281 1 92.62 333 ASP A CA 1
ATOM 2609 C C . ASP A 1 333 ? 8.344 0.494 -14.883 1 92.62 333 ASP A C 1
ATOM 2611 O O . ASP A 1 333 ? 9.422 -0.065 -14.68 1 92.62 333 ASP A O 1
ATOM 2615 N N . VAL A 1 334 ? 7.359 0.027 -15.641 1 95.62 334 VAL A N 1
ATOM 2616 C CA . VAL A 1 334 ? 7.57 -1.201 -16.391 1 95.62 334 VAL A CA 1
ATOM 2617 C C . VAL A 1 334 ? 8.328 -0.886 -17.688 1 95.62 334 VAL A C 1
ATOM 2619 O O . VAL A 1 334 ? 7.949 0.028 -18.422 1 95.62 334 VAL A O 1
ATOM 2622 N N . ILE A 1 335 ? 9.414 -1.572 -17.891 1 96 335 ILE A N 1
ATOM 2623 C CA . ILE A 1 335 ? 10.219 -1.411 -19.094 1 96 335 ILE A CA 1
ATOM 2624 C C . ILE A 1 335 ? 9.977 -2.586 -20.047 1 96 335 ILE A C 1
ATOM 2626 O O . ILE A 1 335 ? 10.203 -3.742 -19.672 1 96 335 ILE A O 1
ATOM 2630 N N . ILE A 1 336 ? 9.523 -2.281 -21.203 1 95.12 336 ILE A N 1
ATOM 2631 C CA . ILE A 1 336 ? 9.305 -3.295 -22.234 1 95.12 336 ILE A CA 1
ATOM 2632 C C . ILE A 1 336 ? 10.438 -3.24 -23.25 1 95.12 336 ILE A C 1
ATOM 2634 O O . ILE A 1 336 ? 10.766 -2.168 -23.766 1 95.12 336 ILE A O 1
ATOM 2638 N N . ARG A 1 337 ? 11.039 -4.359 -23.469 1 94.94 337 ARG A N 1
ATOM 2639 C CA . ARG A 1 337 ? 12.078 -4.504 -24.484 1 94.94 337 ARG A CA 1
ATOM 2640 C C . ARG A 1 337 ? 11.586 -5.348 -25.656 1 94.94 337 ARG A C 1
ATOM 2642 O O . ARG A 1 337 ? 11.883 -6.543 -25.75 1 94.94 337 ARG A O 1
ATOM 2649 N N . GLU A 1 338 ? 11.016 -4.715 -26.594 1 91.44 338 GLU A N 1
ATOM 2650 C CA . GLU A 1 338 ? 10.242 -5.355 -27.656 1 91.44 338 GLU A CA 1
ATOM 2651 C C . GLU A 1 338 ? 11.133 -6.238 -28.531 1 91.44 338 GLU A C 1
ATOM 2653 O O . GLU A 1 338 ? 10.656 -7.18 -29.156 1 91.44 338 GLU A O 1
ATOM 2658 N N . GLN A 1 339 ? 12.383 -5.973 -28.531 1 89.88 339 GLN A N 1
ATOM 2659 C CA . GLN A 1 339 ? 13.312 -6.758 -29.344 1 89.88 339 GLN A CA 1
ATOM 2660 C C . GLN A 1 339 ? 13.383 -8.203 -28.844 1 89.88 339 GLN A C 1
ATOM 2662 O O . GLN A 1 339 ? 13.859 -9.086 -29.562 1 89.88 339 GLN A O 1
ATOM 2667 N N . TYR A 1 340 ? 12.922 -8.391 -27.625 1 90.38 340 TYR A N 1
ATOM 2668 C CA . TYR A 1 340 ? 12.984 -9.734 -27.062 1 90.38 340 TYR A CA 1
ATOM 2669 C C . TYR A 1 340 ? 11.617 -10.398 -27.078 1 90.38 340 TYR A C 1
ATOM 2671 O O . TYR A 1 340 ? 11.375 -11.352 -26.328 1 90.38 340 TYR A O 1
ATOM 2679 N N . SER A 1 341 ? 10.742 -9.734 -27.859 1 87.06 341 SER A N 1
ATOM 2680 C CA . SER A 1 341 ? 9.445 -10.375 -28.062 1 87.06 341 SER A CA 1
ATOM 2681 C C . SER A 1 341 ? 9.547 -11.531 -29.047 1 87.06 341 SER A C 1
ATOM 2683 O O . SER A 1 341 ? 10.586 -11.719 -29.688 1 87.06 341 SER A O 1
ATOM 2685 N N . ARG A 1 342 ? 8.492 -12.516 -28.938 1 76.69 342 ARG A N 1
ATOM 2686 C CA . ARG A 1 342 ? 8.555 -13.625 -29.875 1 76.69 342 ARG A CA 1
ATOM 2687 C C . ARG A 1 342 ? 8.719 -13.117 -31.312 1 76.69 342 ARG A C 1
ATOM 2689 O O . ARG A 1 342 ? 8.133 -12.109 -31.688 1 76.69 342 ARG A O 1
ATOM 2696 N N . HIS A 1 343 ? 9.859 -13.523 -31.969 1 60.78 343 HIS A N 1
ATOM 2697 C CA . HIS A 1 343 ? 9.93 -13.289 -33.406 1 60.78 343 HIS A CA 1
ATOM 2698 C C . HIS A 1 343 ? 8.797 -14.008 -34.125 1 60.78 343 HIS A C 1
ATOM 2700 O O . HIS A 1 343 ? 8.43 -15.125 -33.75 1 60.78 343 HIS A O 1
ATOM 2706 N N . SER A 1 344 ? 7.656 -13.273 -34.406 1 47.19 344 SER A N 1
ATOM 2707 C CA . SER A 1 344 ? 6.773 -13.93 -35.344 1 47.19 344 SER A CA 1
ATOM 2708 C C . SER A 1 344 ? 7.562 -14.766 -36.344 1 47.19 344 SER A C 1
ATOM 2710 O O . SER A 1 344 ? 8.484 -14.266 -37 1 47.19 344 SER A O 1
ATOM 2712 N N . GLY A 1 345 ? 8.016 -15.906 -36 1 35.94 345 GLY A N 1
ATOM 2713 C CA . GLY A 1 345 ? 8.344 -16.625 -37.219 1 35.94 345 GLY A CA 1
ATOM 2714 C C . GLY A 1 345 ? 7.316 -16.422 -38.344 1 35.94 345 GLY A C 1
ATOM 2715 O O . GLY A 1 345 ? 6.156 -16.109 -38.062 1 35.94 345 GLY A O 1
ATOM 2716 N N . MET B 1 1 ? -8.594 46.938 -11.703 1 32.94 1 MET B N 1
ATOM 2717 C CA . MET B 1 1 ? -7.914 45.875 -10.953 1 32.94 1 MET B CA 1
ATOM 2718 C C . MET B 1 1 ? -8.906 44.844 -10.469 1 32.94 1 MET B C 1
ATOM 2720 O O . MET B 1 1 ? -9.805 45.125 -9.688 1 32.94 1 MET B O 1
ATOM 2724 N N . LYS B 1 2 ? -9.305 43.906 -11.18 1 46.81 2 LYS B N 1
ATOM 2725 C CA . LYS B 1 2 ? -10.516 43.125 -10.953 1 46.81 2 LYS B CA 1
ATOM 2726 C C . LYS B 1 2 ? -10.531 42.531 -9.555 1 46.81 2 LYS B C 1
ATOM 2728 O O . LYS B 1 2 ? -9.562 41.875 -9.141 1 46.81 2 LYS B O 1
ATOM 2733 N N . THR B 1 3 ? -11.367 43 -8.633 1 50.31 3 THR B N 1
ATOM 2734 C CA . THR B 1 3 ? -11.508 42.719 -7.203 1 50.31 3 THR B CA 1
ATOM 2735 C C . THR B 1 3 ? -11.773 41.25 -6.941 1 50.31 3 THR B C 1
ATOM 2737 O O . THR B 1 3 ? -12.539 40.625 -7.668 1 50.31 3 THR B O 1
ATOM 2740 N N . LYS B 1 4 ? -10.789 40.53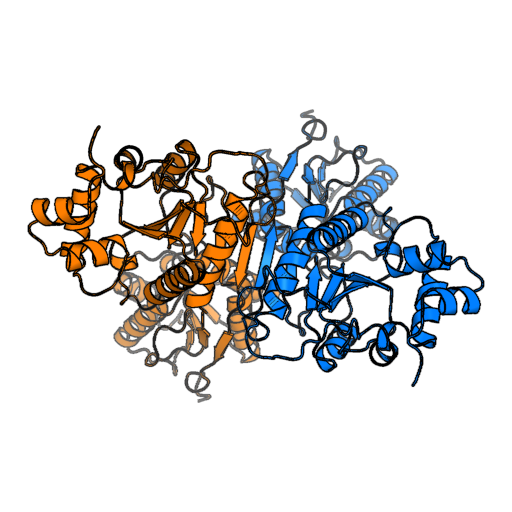1 -6.242 1 62.69 4 LYS B N 1
ATOM 2741 C CA . LYS B 1 4 ? -10.938 39.156 -5.738 1 62.69 4 LYS B CA 1
ATOM 2742 C C . LYS B 1 4 ? -12.336 38.938 -5.168 1 62.69 4 LYS B C 1
ATOM 2744 O O . LYS B 1 4 ? -12.859 39.781 -4.441 1 62.69 4 LYS B O 1
ATOM 2749 N N . VAL B 1 5 ? -13.109 37.969 -5.777 1 71.88 5 VAL B N 1
ATOM 2750 C CA . VAL B 1 5 ? -14.414 37.625 -5.219 1 71.88 5 VAL B CA 1
ATOM 2751 C C . VAL B 1 5 ? -14.273 37.312 -3.736 1 71.88 5 VAL B C 1
ATOM 2753 O O . VAL B 1 5 ? -13.414 36.5 -3.357 1 71.88 5 VAL B O 1
ATOM 2756 N N . THR B 1 6 ? -14.898 38.031 -2.865 1 78.94 6 THR B N 1
ATOM 2757 C CA . THR B 1 6 ? -14.805 37.844 -1.421 1 78.94 6 THR B CA 1
ATOM 2758 C C . THR B 1 6 ? -16 37.031 -0.898 1 78.94 6 THR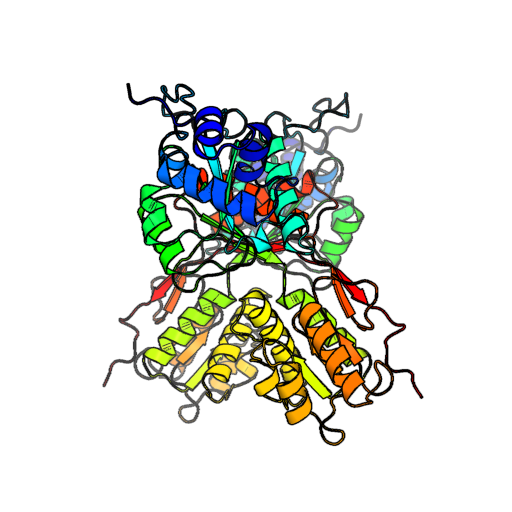 B C 1
ATOM 2760 O O . THR B 1 6 ? -17 36.875 -1.604 1 78.94 6 THR B O 1
ATOM 2763 N N . ILE B 1 7 ? -15.797 36.531 0.326 1 85.25 7 ILE B N 1
ATOM 2764 C CA . ILE B 1 7 ? -16.875 35.844 1.018 1 85.25 7 ILE B CA 1
ATOM 2765 C C . ILE B 1 7 ? -18.094 36.75 1.102 1 85.25 7 ILE B C 1
ATOM 2767 O O . ILE B 1 7 ? -19.234 36.312 0.934 1 85.25 7 ILE B O 1
ATOM 2771 N N . GLN B 1 8 ? -17.828 38.031 1.271 1 86.94 8 GLN B N 1
ATOM 2772 C CA . GLN B 1 8 ? -18.891 39.031 1.375 1 86.94 8 GLN B CA 1
ATOM 2773 C C . GLN B 1 8 ? -19.672 39.125 0.075 1 86.94 8 GLN B C 1
ATOM 2775 O O . GLN B 1 8 ? -20.906 39.25 0.099 1 86.94 8 GLN B O 1
ATOM 2780 N N . GLU B 1 9 ? -19.016 39.062 -1.018 1 85.44 9 GLU B N 1
ATOM 2781 C CA . GLU B 1 9 ? -19.688 39.156 -2.316 1 85.44 9 GLU B CA 1
ATOM 2782 C C . GLU B 1 9 ? -20.562 37.906 -2.568 1 85.44 9 GLU B C 1
ATOM 2784 O O . GLU B 1 9 ? -21.656 38.031 -3.111 1 85.44 9 GLU B O 1
ATOM 2789 N N . ILE B 1 10 ? -20.047 36.844 -2.148 1 85.44 10 ILE B N 1
ATOM 2790 C CA . ILE B 1 10 ? -20.828 35.625 -2.305 1 85.44 10 ILE B CA 1
ATOM 2791 C C . ILE B 1 10 ? -22.062 35.656 -1.4 1 85.44 10 ILE B C 1
ATOM 2793 O O . ILE B 1 10 ? -23.156 35.281 -1.809 1 85.44 10 ILE B O 1
ATOM 2797 N N . ALA B 1 11 ? -21.875 36.156 -0.224 1 89.69 11 ALA B N 1
ATOM 2798 C CA . ALA B 1 11 ? -22.984 36.312 0.708 1 89.69 11 ALA B CA 1
ATOM 2799 C C . ALA B 1 11 ? -24.062 37.219 0.126 1 89.69 11 ALA B C 1
ATOM 2801 O O . ALA B 1 11 ? -25.25 36.906 0.162 1 89.69 11 ALA B O 1
ATOM 2802 N N . HIS B 1 12 ? -23.656 38.219 -0.443 1 90.5 12 HIS B N 1
ATOM 2803 C CA . HIS B 1 12 ? -24.578 39.188 -1.07 1 90.5 12 HIS B CA 1
ATOM 2804 C C . HIS B 1 12 ? -25.312 38.531 -2.242 1 90.5 12 HIS B C 1
ATOM 2806 O O . HIS B 1 12 ? -26.531 38.688 -2.383 1 90.5 12 HIS B O 1
ATOM 2812 N N . PHE B 1 13 ? -24.562 37.844 -3.016 1 87.06 13 PHE B N 1
ATOM 2813 C CA . PHE B 1 13 ? -25.109 37.219 -4.219 1 87.06 13 PHE B CA 1
ATOM 2814 C C . PHE B 1 13 ? -26.141 36.156 -3.867 1 87.06 13 PHE B C 1
ATOM 2816 O O . PHE B 1 13 ? -27.141 36 -4.566 1 87.06 13 PHE B O 1
ATOM 2823 N N . THR B 1 14 ? -25.891 35.438 -2.857 1 88.19 14 THR B N 1
ATOM 2824 C CA . THR B 1 14 ? -26.75 34.312 -2.5 1 88.19 14 THR B CA 1
ATOM 2825 C C . THR B 1 14 ? -27.828 34.719 -1.52 1 88.19 14 THR B C 1
ATOM 2827 O O . THR B 1 14 ? -28.812 34 -1.307 1 88.19 14 THR B O 1
ATOM 2830 N N . GLY B 1 15 ? -27.594 35.844 -0.847 1 91.44 15 GLY B N 1
ATOM 2831 C CA . GLY B 1 15 ? -28.5 36.312 0.197 1 91.44 15 GLY B CA 1
ATOM 2832 C C . GLY B 1 15 ? -28.297 35.594 1.52 1 91.44 15 GLY B C 1
ATOM 2833 O O . GLY B 1 15 ? -29.188 35.594 2.375 1 91.44 15 GLY B O 1
ATOM 2834 N N . LEU B 1 16 ? -27.234 34.969 1.616 1 91.5 16 LEU B N 1
ATOM 2835 C CA . LEU B 1 16 ? -26.938 34.188 2.824 1 91.5 16 LEU B CA 1
ATOM 2836 C C . LEU B 1 16 ? -25.906 34.906 3.684 1 91.5 16 LEU B C 1
ATOM 2838 O O . LEU B 1 16 ? -25.281 35.875 3.238 1 91.5 16 LEU B O 1
ATOM 2842 N N . SER B 1 17 ? -25.734 34.531 4.961 1 91.12 17 SER B N 1
ATOM 2843 C CA . SER B 1 17 ? -24.781 35.156 5.863 1 91.12 17 SER B CA 1
ATOM 2844 C C . SER B 1 17 ? -23.344 34.812 5.488 1 91.12 17 SER B C 1
ATOM 2846 O O . SER B 1 17 ? -23.094 33.781 4.887 1 91.12 17 SER B O 1
ATOM 2848 N N . LYS B 1 18 ? -22.422 35.719 5.879 1 89.06 18 LYS B N 1
ATOM 2849 C CA . LYS B 1 18 ? -21 35.438 5.688 1 89.06 18 LYS B CA 1
ATOM 2850 C C . LYS B 1 18 ? -20.578 34.156 6.406 1 89.06 18 LYS B C 1
ATOM 2852 O O . LYS B 1 18 ? -19.719 33.406 5.918 1 89.06 18 LYS B O 1
ATOM 2857 N N . PHE B 1 19 ? -21.188 34.031 7.508 1 87.75 19 PHE B N 1
ATOM 2858 C CA . PHE B 1 19 ? -20.906 32.844 8.32 1 87.75 19 PHE B CA 1
ATOM 2859 C C . PHE B 1 19 ? -21.266 31.562 7.566 1 87.75 19 PHE B C 1
ATOM 2861 O O . PHE B 1 19 ? -20.469 30.625 7.504 1 87.75 19 PHE B O 1
ATOM 2868 N N . ALA B 1 20 ? -22.359 31.516 6.996 1 87.38 20 ALA B N 1
ATOM 2869 C CA . ALA B 1 20 ? -22.812 30.359 6.23 1 87.38 20 ALA B CA 1
ATOM 2870 C C . ALA B 1 20 ? -21.906 30.109 5.023 1 87.38 20 ALA B C 1
ATOM 2872 O O . ALA B 1 20 ? -21.547 28.969 4.73 1 87.38 20 ALA B O 1
ATOM 2873 N N . VAL B 1 21 ? -21.562 31.188 4.34 1 86.19 21 VAL B N 1
ATOM 2874 C CA . VAL B 1 21 ? -20.719 31.094 3.152 1 86.19 21 VAL B CA 1
ATOM 2875 C C . VAL B 1 21 ? -19.344 30.547 3.535 1 86.19 21 VAL B C 1
ATOM 2877 O O . VAL B 1 21 ? -18.828 29.625 2.885 1 86.19 21 VAL B O 1
ATOM 2880 N N . SER B 1 22 ? -18.75 31.016 4.602 1 82.25 22 SER B N 1
ATOM 2881 C CA . SER B 1 22 ? -17.453 30.562 5.066 1 82.25 22 SER B CA 1
ATOM 2882 C C . SER B 1 22 ? -17.469 29.078 5.422 1 82.25 22 SER B C 1
ATOM 2884 O O . SER B 1 22 ? -16.578 28.328 5.039 1 82.25 22 SER B O 1
ATOM 2886 N N . ARG B 1 23 ? -18.438 28.719 6.098 1 78.31 23 ARG B N 1
ATOM 2887 C CA . ARG B 1 23 ? -18.578 27.328 6.52 1 78.31 23 ARG B CA 1
ATOM 2888 C C . ARG B 1 23 ? -18.703 26.406 5.312 1 78.31 23 ARG B C 1
ATOM 2890 O O . ARG B 1 23 ? -18.109 25.328 5.289 1 78.31 23 ARG B O 1
ATOM 2897 N N . ALA B 1 24 ? -19.516 26.781 4.41 1 72.94 24 ALA B N 1
ATOM 2898 C CA . ALA B 1 24 ? -19.734 25.953 3.221 1 72.94 24 ALA B CA 1
ATOM 2899 C C . ALA B 1 24 ? -18.453 25.797 2.422 1 72.94 24 ALA B C 1
ATOM 2901 O O . ALA B 1 24 ? -18.109 24.672 2.006 1 72.94 24 ALA B O 1
ATOM 2902 N N . LEU B 1 25 ? -17.734 26.875 2.258 1 72.69 25 LEU B N 1
ATOM 2903 C CA . LEU B 1 25 ? -16.547 26.875 1.415 1 72.69 25 LEU B CA 1
ATOM 2904 C C . LEU B 1 25 ? -15.406 26.109 2.088 1 72.69 25 LEU B C 1
ATOM 2906 O O . LEU B 1 25 ? -14.539 25.562 1.408 1 72.69 25 LEU B O 1
ATOM 2910 N N . SER B 1 26 ? -15.469 26.125 3.4 1 69.12 26 SER B N 1
ATOM 2911 C CA . SER B 1 26 ? -14.398 25.453 4.137 1 69.12 26 SER B CA 1
ATOM 2912 C C . SER B 1 26 ? -14.82 24.047 4.559 1 69.12 26 SER B C 1
ATOM 2914 O O . SER B 1 26 ? -14.125 23.391 5.348 1 69.12 26 SER B O 1
ATOM 2916 N N . GLY B 1 27 ? -15.945 23.625 4.145 1 65 27 GLY B N 1
ATOM 2917 C CA . GLY B 1 27 ? -16.406 22.266 4.398 1 65 27 GLY B CA 1
ATOM 2918 C C . GLY B 1 27 ? -16.859 22.047 5.828 1 65 27 GLY B C 1
ATOM 2919 O O . GLY B 1 27 ? -16.922 20.906 6.301 1 65 27 GLY B O 1
ATOM 2920 N N . LYS B 1 28 ? -17.094 23.094 6.535 1 65.56 28 LYS B N 1
ATOM 2921 C CA . LYS B 1 28 ? -17.469 23 7.941 1 65.56 28 LYS B CA 1
ATOM 2922 C C . LYS B 1 28 ? -18.969 22.766 8.094 1 65.56 28 LYS B C 1
ATOM 2924 O O . LYS B 1 28 ? -19.75 23.078 7.18 1 65.56 28 LYS B O 1
ATOM 2929 N N . SER B 1 29 ? -19.344 22.219 9.242 1 71.19 29 SER B N 1
ATOM 2930 C CA . SER B 1 29 ? -20.766 21.969 9.531 1 71.19 29 SER B CA 1
ATOM 2931 C C . SER B 1 29 ? -21.5 23.266 9.82 1 71.19 29 SER B C 1
ATOM 2933 O O . SER B 1 29 ? -20.891 24.328 9.93 1 71.19 29 SER B O 1
ATOM 2935 N N . GLY B 1 30 ? -22.969 23.141 9.773 1 74.19 30 GLY B N 1
ATOM 2936 C CA . GLY B 1 30 ? -23.781 24.281 10.109 1 74.19 30 GLY B CA 1
ATOM 2937 C C . GLY B 1 30 ? -24.562 24.844 8.93 1 74.19 30 GLY B C 1
ATOM 2938 O O . GLY B 1 30 ? -25.297 25.812 9.062 1 74.19 30 GLY B O 1
ATOM 2939 N N . VAL B 1 31 ? -24.312 24.219 7.801 1 78.44 31 VAL B N 1
ATOM 2940 C CA . VAL B 1 31 ? -25.047 24.578 6.594 1 78.44 31 VAL B CA 1
ATOM 2941 C C . VAL B 1 31 ? -25.641 23.328 5.949 1 78.44 31 VAL B C 1
ATOM 2943 O O . VAL B 1 31 ? -25 22.281 5.91 1 78.44 31 VAL B O 1
ATOM 2946 N N . SER B 1 32 ? -26.906 23.359 5.621 1 80.12 32 SER B N 1
ATOM 2947 C CA . SER B 1 32 ? -27.547 22.219 4.973 1 80.12 32 SER B CA 1
ATOM 2948 C C . SER B 1 32 ? -26.875 21.906 3.635 1 80.12 32 SER B C 1
ATOM 2950 O O . SER B 1 32 ? -26.219 22.766 3.045 1 80.12 32 SER B O 1
ATOM 2952 N N . ASP B 1 33 ? -27.094 20.688 3.137 1 74.75 33 ASP B N 1
ATOM 2953 C CA . ASP B 1 33 ? -26.531 20.266 1.854 1 74.75 33 ASP B CA 1
ATOM 2954 C C . ASP B 1 33 ? -27.047 21.156 0.719 1 74.75 33 ASP B C 1
ATOM 2956 O O . ASP B 1 33 ? -26.297 21.516 -0.187 1 74.75 33 ASP B O 1
ATOM 2960 N N . GLN B 1 34 ? -28.281 21.359 0.8 1 77.38 34 GLN B N 1
ATOM 2961 C CA . GLN B 1 34 ? -28.891 22.203 -0.228 1 77.38 34 GLN B CA 1
ATOM 2962 C C . GLN B 1 34 ? -28.266 23.594 -0.25 1 77.38 34 GLN B C 1
ATOM 2964 O O . GLN B 1 34 ? -27.922 24.109 -1.315 1 77.38 34 GLN B O 1
ATOM 2969 N N . THR B 1 35 ? -28.141 24.219 0.917 1 81.5 35 THR B N 1
ATOM 2970 C CA . THR B 1 35 ? -27.531 25.531 1.031 1 81.5 35 THR B CA 1
ATOM 2971 C C . THR B 1 35 ? -26.078 25.516 0.556 1 81.5 35 THR B C 1
ATOM 2973 O O . THR B 1 35 ? -25.641 26.422 -0.144 1 81.5 35 THR B O 1
ATOM 2976 N N . ARG B 1 36 ? -25.375 24.5 0.951 1 78.69 36 ARG B N 1
ATOM 2977 C CA . ARG B 1 36 ? -23.984 24.328 0.532 1 78.69 36 ARG B CA 1
ATOM 2978 C C . ARG B 1 36 ? -23.875 24.297 -0.989 1 78.69 36 ARG B C 1
ATOM 2980 O O . ARG B 1 36 ? -23.031 24.969 -1.573 1 78.69 36 ARG B O 1
ATOM 2987 N N . ASP B 1 37 ? -24.672 23.531 -1.584 1 74.62 37 ASP B N 1
ATOM 2988 C CA . ASP B 1 37 ? -24.688 23.422 -3.039 1 74.62 37 ASP B CA 1
ATOM 2989 C C . ASP B 1 37 ? -24.891 24.797 -3.688 1 74.62 37 ASP B C 1
ATOM 2991 O O . ASP B 1 37 ? -24.188 25.156 -4.633 1 74.62 37 ASP B O 1
ATOM 2995 N N . ILE B 1 38 ? -25.844 25.531 -3.199 1 77.5 38 ILE B N 1
ATOM 2996 C CA . ILE B 1 38 ? -26.141 26.875 -3.705 1 77.5 38 ILE B CA 1
ATOM 2997 C C . ILE B 1 38 ? -24.906 27.766 -3.594 1 77.5 38 ILE B C 1
ATOM 2999 O O . ILE B 1 38 ? -24.562 28.469 -4.543 1 77.5 38 ILE B O 1
ATOM 3003 N N . ILE B 1 39 ? -24.281 27.703 -2.508 1 78.88 39 ILE B N 1
ATOM 3004 C CA . ILE B 1 39 ? -23.125 28.562 -2.24 1 78.88 39 ILE B CA 1
ATOM 3005 C C . ILE B 1 39 ? -21.969 28.172 -3.166 1 78.88 39 ILE B C 1
ATOM 3007 O O . ILE B 1 39 ? -21.328 29.031 -3.768 1 78.88 39 ILE B O 1
ATOM 3011 N N . LEU B 1 40 ? -21.672 26.922 -3.291 1 73.88 40 LEU B N 1
ATOM 3012 C CA . LEU B 1 40 ? -20.562 26.453 -4.117 1 73.88 40 LEU B CA 1
ATOM 3013 C C . LEU B 1 40 ? -20.781 26.812 -5.582 1 73.88 40 LEU B C 1
ATOM 3015 O O . LEU B 1 40 ? -19.859 27.25 -6.266 1 73.88 40 LEU B O 1
ATOM 3019 N N . LYS B 1 41 ? -21.953 26.672 -6.027 1 72 41 LYS B N 1
ATOM 3020 C CA . LYS B 1 41 ? -22.281 27.047 -7.398 1 72 41 LYS B CA 1
ATOM 3021 C C . LYS B 1 41 ? -22.109 28.547 -7.613 1 72 41 LYS B C 1
ATOM 3023 O O . LYS B 1 41 ? -21.547 28.969 -8.625 1 72 41 LYS B O 1
ATOM 3028 N N . ALA B 1 42 ? -22.625 29.312 -6.699 1 75.31 42 ALA B N 1
ATOM 3029 C CA . ALA B 1 42 ? -22.484 30.766 -6.773 1 75.31 42 ALA B CA 1
ATOM 3030 C C . ALA B 1 42 ? -21.016 31.172 -6.781 1 75.31 42 ALA B C 1
ATOM 3032 O O . ALA B 1 42 ? -20.594 32.031 -7.562 1 75.31 42 ALA B O 1
ATOM 3033 N N . ALA B 1 43 ? -20.25 30.609 -5.871 1 73.19 43 ALA B N 1
ATOM 3034 C CA . ALA B 1 43 ? -18.828 30.875 -5.805 1 73.19 43 ALA B CA 1
ATOM 3035 C C . ALA B 1 43 ? -18.141 30.594 -7.141 1 73.19 43 ALA B C 1
ATOM 3037 O O . ALA B 1 43 ? -17.312 31.375 -7.602 1 73.19 43 ALA B O 1
ATOM 3038 N N . GLY B 1 44 ? -18.438 29.516 -7.734 1 66.94 44 GLY B N 1
ATOM 3039 C CA . GLY B 1 44 ? -17.922 29.172 -9.055 1 66.94 44 GLY B CA 1
ATOM 3040 C C . GLY B 1 44 ? -18.297 30.188 -10.117 1 66.94 44 GLY B C 1
ATOM 3041 O O . GLY B 1 44 ? -17.438 30.625 -10.891 1 66.94 44 GLY B O 1
ATOM 3042 N N . LYS B 1 45 ? -19.547 30.516 -10.141 1 68.31 45 LYS B N 1
ATOM 3043 C CA . LYS B 1 45 ? -20.062 31.469 -11.109 1 68.31 45 LYS B CA 1
ATOM 3044 C C . LYS B 1 45 ? -19.359 32.812 -10.977 1 68.31 45 LYS B C 1
ATOM 3046 O O . LYS B 1 45 ? -19.094 33.5 -11.977 1 68.31 45 LYS B O 1
ATOM 3051 N N . LEU B 1 46 ? -19.094 33.188 -9.695 1 72.62 46 LEU B N 1
ATOM 3052 C CA . LEU B 1 46 ? -18.5 34.5 -9.43 1 72.62 46 LEU B CA 1
ATOM 3053 C C . LEU B 1 46 ? -16.984 34.469 -9.625 1 72.62 46 LEU B C 1
ATOM 3055 O O . LEU B 1 46 ? -16.328 35.531 -9.602 1 72.62 46 LEU B O 1
ATOM 3059 N N . GLY B 1 47 ? -16.453 33.25 -9.828 1 65.19 47 GLY B N 1
ATOM 3060 C CA . GLY B 1 47 ? -15.023 33.125 -10.094 1 65.19 47 GLY B CA 1
ATOM 3061 C C . GLY B 1 47 ? -14.188 33.031 -8.828 1 65.19 47 GLY B C 1
ATOM 3062 O O . GLY B 1 47 ? -12.992 33.344 -8.852 1 65.19 47 GLY B O 1
ATOM 3063 N N . TYR B 1 48 ? -14.836 32.844 -7.688 1 64.88 48 TYR B N 1
ATOM 3064 C CA . TYR B 1 48 ? -14.164 32.781 -6.395 1 64.88 48 TYR B CA 1
ATOM 3065 C C . TYR B 1 48 ? -12.992 31.797 -6.441 1 64.88 48 TYR B C 1
ATOM 3067 O O . TYR B 1 48 ? -11.93 32.062 -5.887 1 64.88 48 TYR B O 1
ATOM 3075 N N . PHE B 1 49 ? -13.141 30.719 -7.016 1 62.69 49 PHE B N 1
ATOM 3076 C CA . PHE B 1 49 ? -12.125 29.672 -7.039 1 62.69 49 PHE B CA 1
ATOM 3077 C C . PHE B 1 49 ? -10.992 30.047 -7.984 1 62.69 49 PHE B C 1
ATOM 3079 O O . PHE B 1 49 ? -9.891 29.5 -7.879 1 62.69 49 PHE B O 1
ATOM 3086 N N . LYS B 1 50 ? -11.234 30.984 -8.844 1 56.59 50 LYS B N 1
ATOM 3087 C CA . LYS B 1 50 ? -10.203 31.453 -9.766 1 56.59 50 LYS B CA 1
ATOM 3088 C C . LYS B 1 50 ? -9.32 32.5 -9.109 1 56.59 50 LYS B C 1
ATOM 3090 O O . LYS B 1 50 ? -8.109 32.531 -9.32 1 56.59 50 LYS B O 1
ATOM 3095 N N . ASP B 1 51 ? -10 33.5 -8.414 1 49.53 51 ASP B N 1
ATOM 3096 C CA . ASP B 1 51 ? -9.328 34.719 -7.902 1 49.53 51 ASP B CA 1
ATOM 3097 C C . ASP B 1 51 ? -8.594 34.406 -6.598 1 49.53 51 ASP B C 1
ATOM 3099 O O . ASP B 1 51 ? -7.602 35.062 -6.273 1 49.53 51 ASP B O 1
ATOM 3103 N N . ASN B 1 52 ? -9.07 33.812 -5.777 1 43.34 52 ASN B N 1
ATOM 3104 C CA . ASN B 1 52 ? -8.5 33.688 -4.441 1 43.34 52 ASN B CA 1
ATOM 3105 C C . ASN B 1 52 ? -7.23 32.812 -4.457 1 43.34 52 ASN B C 1
ATOM 3107 O O . ASN B 1 52 ? -7.039 31.969 -3.588 1 43.34 52 ASN B O 1
ATOM 3111 N N . SER B 1 53 ? -6.535 32.906 -5.672 1 36.34 53 SER B N 1
ATOM 3112 C CA . SER B 1 53 ? -5.164 32.438 -5.809 1 36.34 53 SER B CA 1
ATOM 3113 C C . SER B 1 53 ? -4.238 33.125 -4.809 1 36.34 53 SER B C 1
ATOM 3115 O O . SER B 1 53 ? -3.199 32.594 -4.438 1 36.34 53 SER B O 1
ATOM 3117 N N . MET B 1 54 ? -4.223 34.625 -4.945 1 30.88 54 MET B N 1
ATOM 3118 C CA . MET B 1 54 ? -3.098 35.469 -4.594 1 30.88 54 MET B CA 1
ATOM 3119 C C . MET B 1 54 ? -2.871 35.5 -3.086 1 30.88 54 MET B C 1
ATOM 3121 O O . MET B 1 54 ? -3.371 36.375 -2.385 1 30.88 54 MET B O 1
ATOM 3125 N N . LEU B 1 55 ? -3.172 34.656 -2.438 1 30.47 55 LEU B N 1
ATOM 3126 C CA . LEU B 1 55 ? -2.426 35.156 -1.283 1 30.47 55 LEU B CA 1
ATOM 3127 C C . LEU B 1 55 ? -0.994 35.5 -1.669 1 30.47 55 LEU B C 1
ATOM 3129 O O . LEU B 1 55 ? -0.246 34.656 -2.145 1 30.47 55 LEU B O 1
ATOM 3133 N N . SER B 1 56 ? -0.789 36.656 -2.256 1 28.23 56 SER B N 1
ATOM 3134 C CA . SER B 1 56 ? 0.434 37.344 -2.664 1 28.23 56 SER B CA 1
ATOM 3135 C C . SER B 1 56 ? 1.567 37.094 -1.678 1 28.23 56 SER B C 1
ATOM 3137 O O . SER B 1 56 ? 1.709 37.812 -0.686 1 28.23 56 SER B O 1
ATOM 3139 N N . GLY B 1 57 ? 1.635 36.188 -0.796 1 29.53 57 GLY B N 1
ATOM 3140 C CA . GLY B 1 57 ? 2.98 36.375 -0.277 1 29.53 57 GLY B CA 1
ATOM 3141 C C . GLY B 1 57 ? 4.027 36.5 -1.366 1 29.53 57 GLY B C 1
ATOM 3142 O O . GLY B 1 57 ? 3.875 35.938 -2.453 1 29.53 57 GLY B O 1
ATOM 3143 N N . ASP B 1 58 ? 4.551 37.75 -1.581 1 26.27 58 ASP B N 1
ATOM 3144 C CA . ASP B 1 58 ? 5.754 38 -2.367 1 26.27 58 ASP B CA 1
ATOM 3145 C C . ASP B 1 58 ? 6.652 36.781 -2.43 1 26.27 58 ASP B C 1
ATOM 3147 O O . ASP B 1 58 ? 7.293 36.406 -1.441 1 26.27 58 ASP B O 1
ATOM 3151 N N . MET B 1 59 ? 6.242 35.781 -3.066 1 29.48 59 MET B N 1
ATOM 3152 C CA . MET B 1 59 ? 7.176 34.75 -3.492 1 29.48 59 MET B CA 1
ATOM 3153 C C . MET B 1 59 ? 8.305 35.344 -4.324 1 29.48 59 MET B C 1
ATOM 3155 O O . MET B 1 59 ? 8.391 35.094 -5.531 1 29.48 59 MET B O 1
ATOM 3159 N N . ASN B 1 60 ? 8.539 36.625 -4.379 1 27.34 60 ASN B N 1
ATOM 3160 C CA . ASN B 1 60 ? 9.672 36.969 -5.234 1 27.34 60 ASN B CA 1
ATOM 3161 C C . ASN B 1 60 ? 10.75 35.875 -5.164 1 27.34 60 ASN B C 1
ATOM 3163 O O . ASN B 1 60 ? 11.211 35.375 -6.199 1 27.34 60 ASN B O 1
ATOM 3167 N N . ASN B 1 61 ? 11.914 36.25 -4.469 1 27.23 61 ASN B N 1
ATOM 3168 C CA . ASN B 1 61 ? 13.211 35.625 -4.703 1 27.23 61 ASN B CA 1
ATOM 3169 C C . ASN B 1 61 ? 13.141 34.125 -4.559 1 27.23 61 ASN B C 1
ATOM 3171 O O . ASN B 1 61 ? 12.734 33.625 -3.51 1 27.23 61 ASN B O 1
ATOM 3175 N N . SER B 1 62 ? 13.094 33.344 -5.684 1 29.05 62 SER B N 1
ATOM 3176 C CA . SER B 1 62 ? 12.922 32.062 -6.344 1 29.05 62 SER B CA 1
ATOM 3177 C C . SER B 1 62 ? 13.445 30.906 -5.477 1 29.05 62 SER B C 1
ATOM 3179 O O . SER B 1 62 ? 13.031 29.766 -5.633 1 29.05 62 SER B O 1
ATOM 3181 N N . ASN B 1 63 ? 14.773 30.766 -5.309 1 30.23 63 ASN B N 1
ATOM 3182 C CA . ASN B 1 63 ? 15.773 29.703 -5.273 1 30.23 63 ASN B CA 1
ATOM 3183 C C . ASN B 1 63 ? 15.602 28.812 -4.043 1 30.23 63 ASN B C 1
ATOM 3185 O O . ASN B 1 63 ? 16.297 27.812 -3.895 1 30.23 63 ASN B O 1
ATOM 3189 N N . ASP B 1 64 ? 15.445 29.406 -2.889 1 30.81 64 ASP B N 1
ATOM 3190 C CA . ASP B 1 64 ? 15.758 28.719 -1.639 1 30.81 64 ASP B CA 1
ATOM 3191 C C . ASP B 1 64 ? 14.594 27.844 -1.185 1 30.81 64 ASP B C 1
ATOM 3193 O O . ASP B 1 64 ? 13.812 28.25 -0.32 1 30.81 64 ASP B O 1
ATOM 3197 N N . LEU B 1 65 ? 13.766 27.359 -1.942 1 36.44 65 LEU B N 1
ATOM 3198 C CA . LEU B 1 65 ? 12.773 26.328 -1.655 1 36.44 65 LEU B CA 1
ATOM 3199 C C . LEU B 1 65 ? 13.352 25.266 -0.737 1 36.44 65 LEU B C 1
ATOM 3201 O O . LEU B 1 65 ? 12.875 24.125 -0.723 1 36.44 65 LEU B O 1
ATOM 3205 N N . HIS B 1 66 ? 14.461 25.5 -0.207 1 35.28 66 HIS B N 1
ATOM 3206 C CA . HIS B 1 66 ? 15.148 24.484 0.596 1 35.28 66 HIS B CA 1
ATOM 3207 C C . HIS B 1 66 ? 14.195 23.844 1.595 1 35.28 66 HIS B C 1
ATOM 3209 O O . HIS B 1 66 ? 14 22.625 1.576 1 35.28 66 HIS B O 1
ATOM 3215 N N . ASP B 1 67 ? 14.258 24.484 2.98 1 37.16 67 ASP B N 1
ATOM 3216 C CA . ASP B 1 67 ? 13.711 23.781 4.141 1 37.16 67 ASP B CA 1
ATOM 3217 C C . ASP B 1 67 ? 12.203 24 4.246 1 37.16 67 ASP B C 1
ATOM 3219 O O . ASP B 1 67 ? 11.734 25.125 4.449 1 37.16 67 ASP B O 1
ATOM 3223 N N . PRO B 1 68 ? 11.281 23.328 3.586 1 39.28 68 PRO B N 1
ATOM 3224 C CA . PRO B 1 68 ? 9.828 23.469 3.68 1 39.28 68 PRO B CA 1
ATOM 3225 C C . PRO B 1 68 ? 9.367 23.938 5.059 1 39.28 68 PRO B C 1
ATOM 3227 O O . PRO B 1 68 ? 8.203 24.297 5.23 1 39.28 68 PRO B O 1
ATOM 3230 N N . GLN B 1 69 ? 10.016 23.797 6.164 1 37.94 69 GLN B N 1
ATOM 3231 C CA . GLN B 1 69 ? 9.602 24.172 7.512 1 37.94 69 GLN B CA 1
ATOM 3232 C C . GLN B 1 69 ? 9.203 25.641 7.578 1 37.94 69 GLN B C 1
ATOM 3234 O O . GLN B 1 69 ? 8.359 26.016 8.391 1 37.94 69 GLN B O 1
ATOM 3239 N N . HIS B 1 70 ? 9.977 26.641 6.949 1 38.25 70 HIS B N 1
ATOM 3240 C CA . HIS B 1 70 ? 9.734 28.062 7.141 1 38.25 70 HIS B CA 1
ATOM 3241 C C . HIS B 1 70 ? 8.992 28.672 5.945 1 38.25 70 HIS B C 1
ATOM 3243 O O . HIS B 1 70 ? 8.859 29.891 5.84 1 38.25 70 HIS B O 1
ATOM 3249 N N . MET B 1 71 ? 8.82 27.938 4.93 1 41.91 71 MET B N 1
ATOM 3250 C CA . MET B 1 71 ? 8.156 28.641 3.842 1 41.91 71 MET B CA 1
ATOM 3251 C C . MET B 1 71 ? 6.672 28.828 4.137 1 41.91 71 MET B C 1
ATOM 3253 O O . MET B 1 71 ? 5.977 27.859 4.461 1 41.91 71 MET B O 1
ATOM 3257 N N . ARG B 1 72 ? 6.297 30 4.672 1 46.47 72 ARG B N 1
ATOM 3258 C CA . ARG B 1 72 ? 4.887 30.375 4.707 1 46.47 72 ARG B CA 1
ATOM 3259 C C . ARG B 1 72 ? 4.148 29.844 3.484 1 46.47 72 ARG B C 1
ATOM 3261 O O . ARG B 1 72 ? 4.359 30.328 2.367 1 46.47 72 ARG B O 1
ATOM 3268 N N . TRP B 1 73 ? 3.836 28.625 3.514 1 53.66 73 TRP B N 1
ATOM 3269 C CA . TRP B 1 73 ? 3.043 28.078 2.414 1 53.66 73 TRP B CA 1
ATOM 3270 C C . TRP B 1 73 ? 1.9 29.031 2.055 1 53.66 73 TRP B C 1
ATOM 3272 O O . TRP B 1 73 ? 1.047 29.328 2.895 1 53.66 73 TRP B O 1
ATOM 3282 N N . SER B 1 74 ? 2.027 29.969 1.188 1 59.69 74 SER B N 1
ATOM 3283 C CA . SER B 1 74 ? 0.995 30.891 0.747 1 59.69 74 SER B CA 1
ATOM 3284 C C . SER B 1 74 ? 0.035 30.234 -0.235 1 59.69 74 SER B C 1
ATOM 3286 O O . SER B 1 74 ? -0.842 30.891 -0.795 1 59.69 74 SER B O 1
ATOM 3288 N N . GLY B 1 75 ? -0.269 28.922 -0.031 1 74 75 GLY B N 1
ATOM 3289 C CA . GLY B 1 75 ? -1.19 28.359 -1.004 1 74 75 GLY B CA 1
ATOM 3290 C C . GLY B 1 75 ? -2.354 27.625 -0.365 1 74 75 GLY B C 1
ATOM 3291 O O . GLY B 1 75 ? -2.48 27.594 0.86 1 74 75 GLY B O 1
ATOM 3292 N N . THR B 1 76 ? -3.471 27.422 -1.283 1 85.25 76 THR B N 1
ATOM 3293 C CA . THR B 1 76 ? -4.707 26.766 -0.891 1 85.25 76 THR B CA 1
ATOM 3294 C C . THR B 1 76 ? -4.719 25.312 -1.366 1 85.25 76 THR B C 1
ATOM 3296 O O . THR B 1 76 ? -4.281 25.016 -2.479 1 85.25 76 THR B O 1
ATOM 3299 N N . ILE B 1 77 ? -5.086 24.484 -0.446 1 91.19 77 ILE B N 1
ATOM 3300 C CA . ILE B 1 77 ? -5.387 23.109 -0.854 1 91.19 77 ILE B CA 1
ATOM 3301 C C . ILE B 1 77 ? -6.895 22.938 -1.016 1 91.19 77 ILE B C 1
ATOM 3303 O O . ILE B 1 77 ? -7.668 23.312 -0.131 1 91.19 77 ILE B O 1
ATOM 3307 N N . LEU B 1 78 ? -7.328 22.453 -2.129 1 89.44 78 LEU B N 1
ATOM 3308 C CA . LEU B 1 78 ? -8.734 22.203 -2.422 1 89.44 78 LEU B CA 1
ATOM 3309 C C . LEU B 1 78 ? -9.109 20.75 -2.088 1 89.44 78 LEU B C 1
ATOM 3311 O O . LEU B 1 78 ? -8.398 19.828 -2.463 1 89.44 78 LEU B O 1
ATOM 3315 N N . ILE B 1 79 ? -10.203 20.656 -1.383 1 91 79 ILE B N 1
ATOM 3316 C CA . ILE B 1 79 ? -10.773 19.328 -1.133 1 91 79 ILE B CA 1
ATOM 3317 C C . ILE B 1 79 ? -11.961 19.094 -2.061 1 91 79 ILE B C 1
ATOM 3319 O O . ILE B 1 79 ? -12.938 19.859 -2.031 1 91 79 ILE B O 1
ATOM 3323 N N . LEU B 1 80 ? -11.844 18.047 -2.854 1 89.06 80 LEU B N 1
ATOM 3324 C CA . LEU B 1 80 ? -12.867 17.734 -3.848 1 89.06 80 LEU B CA 1
ATOM 3325 C C . LEU B 1 80 ? -13.688 16.531 -3.43 1 89.06 80 LEU B C 1
ATOM 3327 O O . LEU B 1 80 ? -13.133 15.445 -3.205 1 89.06 80 LEU B O 1
ATOM 3331 N N . PHE B 1 81 ? -14.969 16.75 -3.34 1 86.38 81 PHE B N 1
ATOM 3332 C CA . PHE B 1 81 ? -15.914 15.695 -3.006 1 86.38 81 PHE B CA 1
ATOM 3333 C C . PHE B 1 81 ? -16.719 15.289 -4.23 1 86.38 81 PHE B C 1
ATOM 3335 O O . PHE B 1 81 ? -17.109 16.141 -5.043 1 86.38 81 PHE B O 1
ATOM 3342 N N . PRO B 1 82 ? -16.969 13.977 -4.32 1 81.38 82 PRO B N 1
ATOM 3343 C CA . PRO B 1 82 ? -17.781 13.555 -5.465 1 81.38 82 PRO B CA 1
ATOM 3344 C C . PRO B 1 82 ? -19.234 14.031 -5.375 1 81.38 82 PRO B C 1
ATOM 3346 O O . PRO B 1 82 ? -19.906 14.156 -6.398 1 81.38 82 PRO B O 1
ATOM 3349 N N . ASN B 1 83 ? -19.672 14.117 -4.211 1 74.06 83 ASN B N 1
ATOM 3350 C CA . ASN B 1 83 ? -21.016 14.641 -3.982 1 74.06 83 ASN B CA 1
ATOM 3351 C C . ASN B 1 83 ? -21.156 15.25 -2.592 1 74.06 83 ASN B C 1
ATOM 3353 O O . ASN B 1 83 ? -20.25 15.125 -1.762 1 74.06 83 ASN B O 1
ATOM 3357 N N . VAL B 1 84 ? -22.266 15.898 -2.432 1 61.56 84 VAL B N 1
ATOM 3358 C CA . VAL B 1 84 ? -22.453 16.703 -1.229 1 61.56 84 VAL B CA 1
ATOM 3359 C C . VAL B 1 84 ? -22.547 15.797 -0.007 1 61.56 84 VAL B C 1
ATOM 3361 O O . VAL B 1 84 ? -22.188 16.203 1.103 1 61.56 84 VAL B O 1
ATOM 3364 N N . ARG B 1 85 ? -22.984 14.57 -0.237 1 65.81 85 ARG B N 1
ATOM 3365 C CA . ARG B 1 85 ? -23.141 13.633 0.875 1 65.81 85 ARG B CA 1
ATOM 3366 C C . ARG B 1 85 ? -21.797 13.305 1.504 1 65.81 85 ARG B C 1
ATOM 3368 O O . ARG B 1 85 ? -21.719 13.016 2.699 1 65.81 85 ARG B O 1
ATOM 3375 N N . TYR B 1 86 ? -20.875 13.375 0.682 1 68 86 TYR B N 1
ATOM 3376 C CA . TYR B 1 86 ? -19.516 13.062 1.144 1 68 86 TYR B CA 1
ATOM 3377 C C . TYR B 1 86 ? -18.938 14.234 1.931 1 68 86 TYR B C 1
ATOM 3379 O O . TYR B 1 86 ? -17.984 14.055 2.691 1 68 86 TYR B O 1
ATOM 3387 N N . GLN B 1 87 ? -19.5 15.359 1.726 1 63.59 87 GLN B N 1
ATOM 3388 C CA . GLN B 1 87 ? -18.984 16.562 2.373 1 63.59 87 GLN B CA 1
ATOM 3389 C C . GLN B 1 87 ? -19.672 16.797 3.719 1 63.59 87 GLN B C 1
ATOM 3391 O O . GLN B 1 87 ? -19.203 17.594 4.527 1 63.59 87 GLN B O 1
ATOM 3396 N N . ASN B 1 88 ? -20.562 15.945 3.93 1 61.62 88 ASN B N 1
ATOM 3397 C CA . ASN B 1 88 ? -21.297 16.094 5.188 1 61.62 88 ASN B CA 1
ATOM 3398 C C . ASN B 1 88 ? -20.5 15.531 6.363 1 61.62 88 ASN B C 1
ATOM 3400 O O . ASN B 1 88 ? -20.203 14.336 6.406 1 61.62 88 ASN B O 1
ATOM 3404 N N . GLN B 1 89 ? -20.141 16.422 7.203 1 67.12 89 GLN B N 1
ATOM 3405 C CA . GLN B 1 89 ? -19.375 16.031 8.391 1 67.12 89 GLN B CA 1
ATOM 3406 C C . GLN B 1 89 ? -20.125 14.977 9.203 1 67.12 89 GLN B C 1
ATOM 3408 O O . GLN B 1 89 ? -19.516 14.281 10.016 1 67.12 89 GLN B O 1
ATOM 3413 N N . GLU B 1 90 ? -21.375 14.844 8.828 1 71.56 90 GLU B N 1
ATOM 3414 C CA . GLU B 1 90 ? -22.172 13.852 9.547 1 71.56 90 GLU B CA 1
ATOM 3415 C C . GLU B 1 90 ? -22.016 12.469 8.938 1 71.56 90 GLU B C 1
ATOM 3417 O O . GLU 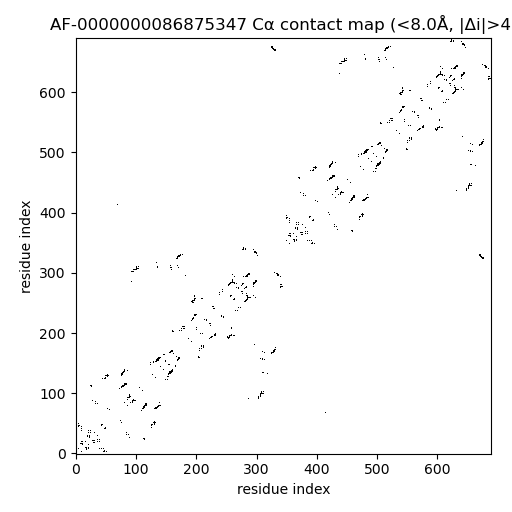B 1 90 ? -22.422 11.469 9.531 1 71.56 90 GLU B O 1
ATOM 3422 N N . SER B 1 91 ? -21.391 12.523 7.852 1 81.19 91 SER B N 1
ATOM 3423 C CA . SER B 1 91 ? -21.109 11.203 7.293 1 81.19 91 SER B CA 1
ATOM 3424 C C . SER B 1 91 ? -20.219 10.391 8.234 1 81.19 91 SER B C 1
ATOM 3426 O O . SER B 1 91 ? -19.188 10.867 8.695 1 81.19 91 SER B O 1
ATOM 3428 N N . VAL B 1 92 ? -20.656 9.172 8.477 1 86.12 92 VAL B N 1
ATOM 3429 C CA . VAL B 1 92 ? -19.984 8.336 9.469 1 86.12 92 VAL B CA 1
ATOM 3430 C C . VAL B 1 92 ? -18.609 7.914 8.945 1 86.12 92 VAL B C 1
ATOM 3432 O O . VAL B 1 92 ? -17.719 7.605 9.734 1 86.12 92 VAL B O 1
ATOM 3435 N N . TYR B 1 93 ? -18.438 7.875 7.711 1 89.12 93 TYR B N 1
ATOM 3436 C CA . TYR B 1 93 ? -17.141 7.5 7.168 1 89.12 93 TYR B CA 1
ATOM 3437 C C . TYR B 1 93 ? -16.375 8.727 6.703 1 89.12 93 TYR B C 1
ATOM 3439 O O . TYR B 1 93 ? -15.219 8.93 7.098 1 89.12 93 TYR B O 1
ATOM 3447 N N . TRP B 1 94 ? -16.953 9.602 5.988 1 89.69 94 TRP B N 1
ATOM 3448 C CA . TRP B 1 94 ? -16.25 10.672 5.312 1 89.69 94 TRP B CA 1
ATOM 3449 C C . TRP B 1 94 ? -16.078 11.875 6.23 1 89.69 94 TRP B C 1
ATOM 3451 O O . TRP B 1 94 ? -15.141 12.672 6.059 1 89.69 94 TRP B O 1
ATOM 3461 N N . GLY B 1 95 ? -16.953 12.094 7.137 1 90.12 95 GLY B N 1
ATOM 3462 C CA . GLY B 1 95 ? -16.797 13.148 8.117 1 90.12 95 GLY B CA 1
ATOM 3463 C C . GLY B 1 95 ? -15.445 13.117 8.812 1 90.12 95 GLY B C 1
ATOM 3464 O O . GLY B 1 95 ? -14.68 14.086 8.75 1 90.12 95 GLY B O 1
ATOM 3465 N N . PRO B 1 96 ? -15.172 11.992 9.422 1 93.62 96 PRO B N 1
ATOM 3466 C CA . PRO B 1 96 ? -13.883 11.859 10.102 1 93.62 96 PRO B CA 1
ATOM 3467 C C . PRO B 1 96 ? -12.695 12.016 9.156 1 93.62 96 PRO B C 1
ATOM 3469 O O . PRO B 1 96 ? -11.664 12.57 9.547 1 93.62 96 PRO B O 1
ATOM 3472 N N . VAL B 1 97 ? -12.758 11.547 7.953 1 95.19 97 VAL B N 1
ATOM 3473 C CA . VAL B 1 97 ? -11.695 11.742 6.973 1 95.19 97 VAL B CA 1
ATOM 3474 C C . VAL B 1 97 ? -11.461 13.234 6.75 1 95.19 97 VAL B C 1
ATOM 3476 O O . VAL B 1 97 ? -10.32 13.703 6.809 1 95.19 97 VAL B O 1
ATOM 3479 N N . PHE B 1 98 ? -12.523 13.961 6.551 1 92.19 98 PHE B N 1
ATOM 3480 C CA . PHE B 1 98 ? -12.43 15.398 6.332 1 92.19 98 PHE B CA 1
ATOM 3481 C C . PHE B 1 98 ? -11.859 16.094 7.559 1 92.19 98 PHE B C 1
ATOM 3483 O O . PHE B 1 98 ? -11.062 17.031 7.434 1 92.19 98 PHE B O 1
ATOM 3490 N N . ASN B 1 99 ? -12.273 15.688 8.711 1 93.56 99 ASN B N 1
ATOM 3491 C CA . ASN B 1 99 ? -11.734 16.25 9.945 1 93.56 99 ASN B CA 1
ATOM 3492 C C . ASN B 1 99 ? -10.219 16.078 10.023 1 93.56 99 ASN B C 1
ATOM 3494 O O . ASN B 1 99 ? -9.508 16.984 10.461 1 93.56 99 ASN B O 1
ATOM 3498 N N . GLY B 1 100 ? -9.766 14.898 9.633 1 96.19 100 GLY B N 1
ATOM 3499 C CA . GLY B 1 100 ? -8.336 14.656 9.586 1 96.19 100 GLY B CA 1
ATOM 3500 C C . GLY B 1 100 ? -7.605 15.594 8.641 1 96.19 100 GLY B C 1
ATOM 3501 O O . GLY B 1 100 ? -6.543 16.125 8.977 1 96.19 100 GLY B O 1
ATOM 3502 N N . ILE B 1 101 ? -8.195 15.805 7.5 1 95.88 101 ILE B N 1
ATOM 3503 C CA . ILE B 1 101 ? -7.617 16.719 6.516 1 95.88 101 ILE B CA 1
ATOM 3504 C C . ILE B 1 101 ? -7.59 18.125 7.078 1 95.88 101 ILE B C 1
ATOM 3506 O O . ILE B 1 101 ? -6.539 18.781 7.105 1 95.88 101 ILE B O 1
ATOM 3510 N N . SER B 1 102 ? -8.703 18.594 7.535 1 92.69 102 SER B N 1
ATOM 3511 C CA . SER B 1 102 ? -8.867 19.969 8.016 1 92.69 102 SER B CA 1
ATOM 3512 C C . SER B 1 102 ? -7.949 20.25 9.203 1 92.69 102 SER B C 1
ATOM 3514 O O . SER B 1 102 ? -7.285 21.281 9.258 1 92.69 102 SER B O 1
ATOM 3516 N N . SER B 1 103 ? -7.938 19.344 10.117 1 94.88 103 SER B N 1
ATOM 3517 C CA . SER B 1 103 ? -7.105 19.516 11.305 1 94.88 103 SER B CA 1
ATOM 3518 C C . SER B 1 103 ? -5.629 19.594 10.93 1 94.88 103 SER B C 1
ATOM 3520 O O . SER B 1 103 ? -4.906 20.453 11.445 1 94.88 103 SER B O 1
ATOM 3522 N N . ARG B 1 104 ? -5.195 18.734 10.055 1 95.12 104 ARG B N 1
ATOM 3523 C CA . ARG B 1 104 ? -3.789 18.703 9.656 1 95.12 104 ARG B CA 1
ATOM 3524 C C . ARG B 1 104 ? -3.408 19.969 8.898 1 95.12 104 ARG B C 1
ATOM 3526 O O . ARG B 1 104 ? -2.33 20.531 9.109 1 95.12 104 ARG B O 1
ATOM 3533 N N . LEU B 1 105 ? -4.219 20.453 8.016 1 92.69 105 LEU B N 1
ATOM 3534 C CA . LEU B 1 105 ? -3.973 21.688 7.289 1 92.69 105 LEU B CA 1
ATOM 3535 C C . LEU B 1 105 ? -3.91 22.875 8.242 1 92.69 105 LEU B C 1
ATOM 3537 O O . LEU B 1 105 ? -3.035 23.734 8.117 1 92.69 105 LEU B O 1
ATOM 3541 N N . ASN B 1 106 ? -4.816 22.906 9.148 1 90.06 106 ASN B N 1
ATOM 3542 C CA . ASN B 1 106 ? -4.82 23.969 10.148 1 90.06 106 ASN B CA 1
ATOM 3543 C C . ASN B 1 106 ? -3.521 23.984 10.953 1 90.06 106 ASN B C 1
ATOM 3545 O O . ASN B 1 106 ? -2.953 25.047 11.203 1 90.06 106 ASN B O 1
ATOM 3549 N N . GLN B 1 107 ? -3.133 22.828 11.336 1 90.12 107 GLN B N 1
ATOM 3550 C CA . GLN B 1 107 ? -1.881 22.688 12.07 1 90.12 107 GLN B CA 1
ATOM 3551 C C . GLN B 1 107 ? -0.71 23.266 11.281 1 90.12 107 GLN B C 1
ATOM 3553 O O . GLN B 1 107 ? 0.247 23.781 11.859 1 90.12 107 GLN B O 1
ATOM 3558 N N . LYS B 1 108 ? -0.804 23.188 10.023 1 88.06 108 LYS B N 1
ATOM 3559 C CA . LYS B 1 108 ? 0.284 23.625 9.148 1 88.06 108 LYS B CA 1
ATOM 3560 C C . LYS B 1 108 ? 0.067 25.062 8.688 1 88.06 108 LYS B C 1
ATOM 3562 O O . LYS B 1 108 ? 0.892 25.609 7.953 1 88.06 108 LYS B O 1
ATOM 3567 N N . GLY B 1 109 ? -1.027 25.656 9.047 1 88 109 GLY B N 1
ATOM 3568 C CA . GLY B 1 109 ? -1.34 27.016 8.664 1 88 109 GLY B CA 1
ATOM 3569 C C . GLY B 1 109 ? -1.669 27.172 7.191 1 88 109 GLY B C 1
ATOM 3570 O O . GLY B 1 109 ? -1.367 28.203 6.586 1 88 109 GLY B O 1
ATOM 3571 N N . ILE B 1 110 ? -2.199 26.125 6.578 1 87.25 110 ILE B N 1
ATOM 3572 C CA . ILE B 1 110 ? -2.506 26.125 5.152 1 87.25 110 ILE B CA 1
ATOM 3573 C C . ILE B 1 110 ? -4 26.359 4.945 1 87.25 110 ILE B C 1
ATOM 3575 O O . ILE B 1 110 ? -4.828 25.75 5.641 1 87.25 110 ILE B O 1
ATOM 3579 N N . ASN B 1 111 ? -4.324 27.109 3.953 1 82.88 111 ASN B N 1
ATOM 3580 C CA . ASN B 1 111 ? -5.723 27.406 3.654 1 82.88 111 ASN B CA 1
ATOM 3581 C C . ASN B 1 111 ? -6.418 26.234 2.98 1 82.88 111 ASN B C 1
ATOM 3583 O O . ASN B 1 111 ? -5.82 25.547 2.15 1 82.88 111 ASN B O 1
ATOM 3587 N N . ILE B 1 112 ? -7.77 26.125 3.344 1 85.5 112 ILE B N 1
ATOM 3588 C CA . ILE B 1 112 ? -8.562 25.031 2.816 1 85.5 112 ILE B CA 1
ATOM 3589 C C . ILE B 1 112 ? -9.766 25.578 2.053 1 85.5 112 ILE B C 1
ATOM 3591 O O . ILE B 1 112 ? -10.391 26.547 2.482 1 85.5 112 ILE B O 1
ATOM 3595 N N . LEU B 1 113 ? -10.055 24.953 0.902 1 79.62 113 LEU B N 1
ATOM 3596 C CA . LEU B 1 113 ? -11.281 25.156 0.144 1 79.62 113 LEU B CA 1
ATOM 3597 C C . LEU B 1 113 ? -11.938 23.812 -0.195 1 79.62 113 LEU B C 1
ATOM 3599 O O . LEU B 1 113 ? -11.25 22.812 -0.369 1 79.62 113 LEU B O 1
ATOM 3603 N N . THR B 1 114 ? -13.273 23.859 -0.224 1 83 114 THR B N 1
ATOM 3604 C CA . THR B 1 114 ? -13.984 22.641 -0.573 1 83 114 THR B CA 1
ATOM 3605 C C . THR B 1 114 ? -14.844 22.844 -1.817 1 83 114 THR B C 1
ATOM 3607 O O . THR B 1 114 ? -15.375 23.938 -2.035 1 83 114 THR B O 1
ATOM 3610 N N . LEU B 1 115 ? -14.891 21.828 -2.641 1 77.44 115 LEU B N 1
ATOM 3611 C CA . LEU B 1 115 ? -15.742 21.812 -3.828 1 77.44 115 LEU B CA 1
ATOM 3612 C C . LEU B 1 115 ? -16.453 20.484 -3.965 1 77.44 115 LEU B C 1
ATOM 3614 O O . LEU B 1 115 ? -15.883 19.422 -3.693 1 77.44 115 LEU B O 1
ATOM 3618 N N . THR B 1 116 ? -17.703 20.578 -4.199 1 76.25 116 THR B N 1
ATOM 3619 C CA . THR B 1 116 ? -18.516 19.375 -4.414 1 76.25 116 THR B CA 1
ATOM 3620 C C . THR B 1 116 ? -19.047 19.328 -5.844 1 76.25 116 THR B C 1
ATOM 3622 O O . THR B 1 116 ? -19.484 20.359 -6.375 1 76.25 116 THR B O 1
ATOM 3625 N N . GLU B 1 117 ? -19.031 18 -6.5 1 64.94 117 GLU B N 1
ATOM 3626 C CA . GLU B 1 117 ? -19.766 17.656 -7.711 1 64.94 117 GLU B CA 1
ATOM 3627 C C . GLU B 1 117 ? -19.516 18.672 -8.82 1 64.94 117 GLU B C 1
ATOM 3629 O O . GLU B 1 117 ? -20.438 19.328 -9.305 1 64.94 117 GLU B O 1
ATOM 3634 N N . PRO B 1 118 ? -18.297 18.906 -9.156 1 61 118 PRO B N 1
ATOM 3635 C CA . PRO B 1 118 ? -18.203 19.828 -10.297 1 61 118 PRO B CA 1
ATOM 3636 C C . PRO B 1 118 ? -18.438 19.125 -11.641 1 61 118 PRO B C 1
ATOM 3638 O O . PRO B 1 118 ? -18.188 17.922 -11.758 1 61 118 PRO B O 1
ATOM 3641 N N . SER B 1 119 ? -19.312 19.688 -12.391 1 61.25 119 SER B N 1
ATOM 3642 C CA . SER B 1 119 ? -19.234 19.188 -13.758 1 61.25 119 SER B CA 1
ATOM 3643 C C . SER B 1 119 ? -17.844 19.422 -14.344 1 61.25 119 SER B C 1
ATOM 3645 O O . SER B 1 119 ? -17.172 20.406 -14.016 1 61.25 119 SER B O 1
ATOM 3647 N N . ALA B 1 120 ? -17.25 18.438 -15.023 1 60.09 120 ALA B N 1
ATOM 3648 C CA . ALA B 1 120 ? -15.914 18.516 -15.609 1 60.09 120 ALA B CA 1
ATOM 3649 C C . ALA B 1 120 ? -15.719 19.812 -16.375 1 60.09 120 ALA B C 1
ATOM 3651 O O . ALA B 1 120 ? -14.656 20.438 -16.281 1 60.09 120 ALA B O 1
ATOM 3652 N N . ASP B 1 121 ? -16.766 20.203 -17.031 1 54.78 121 ASP B N 1
ATOM 3653 C CA . ASP B 1 121 ? -16.656 21.375 -17.906 1 54.78 121 ASP B CA 1
ATOM 3654 C C . ASP B 1 121 ? -16.531 22.656 -17.078 1 54.78 121 ASP B C 1
ATOM 3656 O O . ASP B 1 121 ? -16.047 23.672 -17.594 1 54.78 121 ASP B O 1
ATOM 3660 N N . GLN B 1 122 ? -16.719 22.531 -15.875 1 61.78 122 GLN B N 1
ATOM 3661 C CA . GLN B 1 122 ? -16.766 23.75 -15.07 1 61.78 122 GLN B CA 1
ATOM 3662 C C . GLN B 1 122 ? -15.508 23.891 -14.211 1 61.78 122 GLN B C 1
ATOM 3664 O O . GLN B 1 122 ? -15.195 24.984 -13.742 1 61.78 122 GLN B O 1
ATOM 3669 N N . LEU B 1 123 ? -14.789 22.891 -14.133 1 66.75 123 LEU B N 1
ATOM 3670 C CA . LEU B 1 123 ? -13.672 22.922 -13.188 1 66.75 123 LEU B CA 1
ATOM 3671 C C . LEU B 1 123 ? -12.633 23.953 -13.625 1 66.75 123 LEU B C 1
ATOM 3673 O O . LEU B 1 123 ? -12.102 24.688 -12.797 1 66.75 123 LEU B O 1
ATOM 3677 N N . PHE B 1 124 ? -12.398 23.969 -14.875 1 59.75 124 PHE B N 1
ATOM 3678 C CA . PHE B 1 124 ? -11.398 24.875 -15.422 1 59.75 124 PHE B CA 1
ATOM 3679 C C . PHE B 1 124 ? -11.781 26.328 -15.188 1 59.75 124 PHE B C 1
ATOM 3681 O O . PHE B 1 124 ? -10.922 27.172 -14.945 1 59.75 124 PHE B O 1
ATOM 3688 N N . THR B 1 125 ? -12.992 26.453 -15.375 1 62.09 125 THR B N 1
ATOM 3689 C CA . THR B 1 125 ? -13.461 27.828 -15.227 1 62.09 125 THR B CA 1
ATOM 3690 C C . THR B 1 125 ? -13.539 28.219 -13.758 1 62.09 125 THR B C 1
ATOM 3692 O O . THR B 1 125 ? -13.469 29.406 -13.422 1 62.09 125 THR B O 1
ATOM 3695 N N . LEU B 1 126 ? -13.484 27.219 -12.984 1 65.88 126 LEU B N 1
ATOM 3696 C CA . LEU B 1 126 ? -13.719 27.453 -11.562 1 65.88 126 LEU B CA 1
ATOM 3697 C C . LEU B 1 126 ? -12.398 27.609 -10.812 1 65.88 126 LEU B C 1
ATOM 3699 O O . LEU B 1 126 ? -12.312 28.375 -9.852 1 65.88 126 LEU B O 1
ATOM 3703 N N . LEU B 1 127 ? -11.43 26.906 -11.383 1 70.94 127 LEU B N 1
ATOM 3704 C CA . LEU B 1 127 ? -10.211 26.828 -10.586 1 70.94 127 LEU B CA 1
ATOM 3705 C C . LEU B 1 127 ? -9.102 27.672 -11.203 1 70.94 127 LEU B C 1
ATOM 3707 O O . LEU B 1 127 ? -8.961 27.719 -12.43 1 70.94 127 LEU B O 1
ATOM 3711 N N . ASN B 1 128 ? -8.445 28.453 -10.344 1 66.5 128 ASN B N 1
ATOM 3712 C CA . ASN B 1 128 ? -7.219 29.156 -10.711 1 66.5 128 ASN B CA 1
ATOM 3713 C C . ASN B 1 128 ? -5.977 28.375 -10.273 1 66.5 128 ASN B C 1
ATOM 3715 O O . ASN B 1 128 ? -5.676 28.297 -9.078 1 66.5 128 ASN B O 1
ATOM 3719 N N . PRO B 1 129 ? -5.262 27.859 -11.195 1 67.5 129 PRO B N 1
ATOM 3720 C CA . PRO B 1 129 ? -4.102 27.031 -10.844 1 67.5 129 PRO B CA 1
ATOM 3721 C C . PRO B 1 129 ? -3.043 27.797 -10.062 1 67.5 129 PRO B C 1
ATOM 3723 O O . PRO B 1 129 ? -2.211 27.203 -9.383 1 67.5 129 PRO B O 1
ATOM 3726 N N . ASP B 1 130 ? -3.125 29.062 -10.102 1 68.81 130 ASP B N 1
ATOM 3727 C CA . ASP B 1 130 ? -2.137 29.859 -9.375 1 68.81 130 ASP B CA 1
ATOM 3728 C C . ASP B 1 130 ? -2.51 30 -7.898 1 68.81 130 ASP B C 1
ATOM 3730 O O . ASP B 1 130 ? -1.662 30.328 -7.066 1 68.81 130 ASP B O 1
ATOM 3734 N N . ALA B 1 131 ? -3.76 29.75 -7.633 1 72.06 131 ALA B N 1
ATOM 3735 C CA . ALA B 1 131 ? -4.246 29.906 -6.266 1 72.06 131 ALA B CA 1
ATOM 3736 C C . ALA B 1 131 ? -4.328 28.562 -5.551 1 72.06 131 ALA B C 1
ATOM 3738 O O . ALA B 1 131 ? -4.23 28.484 -4.324 1 72.06 131 ALA B O 1
ATOM 3739 N N . ILE B 1 132 ? -4.484 27.578 -6.34 1 83.56 132 ILE B N 1
ATOM 3740 C CA . ILE B 1 132 ? -4.633 26.234 -5.789 1 83.56 132 ILE B CA 1
ATOM 3741 C C . ILE B 1 132 ? -3.332 25.453 -5.957 1 83.56 132 ILE B C 1
ATOM 3743 O O . ILE B 1 132 ? -2.922 25.156 -7.082 1 83.56 132 ILE B O 1
ATOM 3747 N N . ARG B 1 133 ? -2.771 25.047 -4.863 1 87.19 133 ARG B N 1
ATOM 3748 C CA . ARG B 1 133 ? -1.46 24.406 -4.902 1 87.19 133 ARG B CA 1
ATOM 3749 C C . ARG B 1 133 ? -1.595 22.891 -4.984 1 87.19 133 ARG B C 1
ATOM 3751 O O . ARG B 1 133 ? -0.632 22.203 -5.312 1 87.19 133 ARG B O 1
ATOM 3758 N N . GLY B 1 134 ? -2.758 22.438 -4.598 1 92.88 134 GLY B N 1
ATOM 3759 C CA . GLY B 1 134 ? -3.008 21 -4.625 1 92.88 134 GLY B CA 1
ATOM 3760 C C . GLY B 1 134 ? -4.469 20.656 -4.414 1 92.88 134 GLY B C 1
ATOM 3761 O O . GLY B 1 134 ? -5.242 21.453 -3.898 1 92.88 134 GLY B O 1
ATOM 3762 N N . ILE B 1 135 ? -4.766 19.438 -4.844 1 93.06 135 ILE B N 1
ATOM 3763 C CA . ILE B 1 135 ? -6.129 18.938 -4.688 1 93.06 135 ILE B CA 1
ATOM 3764 C C . ILE B 1 135 ? -6.105 17.578 -3.998 1 93.06 135 ILE B C 1
ATOM 3766 O O . ILE B 1 135 ? -5.352 16.688 -4.395 1 93.06 135 ILE B O 1
ATOM 3770 N N . ILE B 1 136 ? -6.863 17.453 -2.955 1 96.12 136 ILE B N 1
ATOM 3771 C CA . ILE B 1 136 ? -7.129 16.172 -2.328 1 96.12 136 ILE B CA 1
ATOM 3772 C C . ILE B 1 136 ? -8.562 15.727 -2.641 1 96.12 136 ILE B C 1
ATOM 3774 O O . ILE B 1 136 ? -9.516 16.453 -2.371 1 96.12 136 ILE B O 1
ATOM 3778 N N . THR B 1 137 ? -8.648 14.578 -3.266 1 94 137 THR B N 1
ATOM 3779 C CA . THR B 1 137 ? -9.977 14.039 -3.539 1 94 137 THR B CA 1
ATOM 3780 C C . THR B 1 137 ? -10.383 13.031 -2.465 1 94 137 THR B C 1
ATOM 3782 O O . THR B 1 137 ? -9.547 12.273 -1.968 1 94 137 THR B O 1
ATOM 3785 N N . VAL B 1 138 ? -11.672 13.102 -2.133 1 92.19 138 VAL B N 1
ATOM 3786 C CA . VAL B 1 138 ? -12.219 12.18 -1.145 1 92.19 138 VAL B CA 1
ATOM 3787 C C . VAL B 1 138 ? -13.273 11.281 -1.801 1 92.19 138 VAL B C 1
ATOM 3789 O O . VAL B 1 138 ? -14.289 11.773 -2.303 1 92.19 138 VAL B O 1
ATOM 3792 N N . GLY B 1 139 ? -12.945 9.945 -1.836 1 89.31 139 GLY B N 1
ATOM 3793 C CA . GLY B 1 139 ? -13.875 9.016 -2.467 1 89.31 139 GLY B CA 1
ATOM 3794 C C . GLY B 1 139 ? -13.703 8.938 -3.973 1 89.31 139 GLY B C 1
ATOM 3795 O O . GLY B 1 139 ? -12.664 9.32 -4.508 1 89.31 139 GLY B O 1
ATOM 3796 N N . SER B 1 140 ? -14.695 8.461 -4.613 1 86 140 SER B N 1
ATOM 3797 C CA . SER B 1 140 ? -14.602 8.156 -6.035 1 86 140 SER B CA 1
ATOM 3798 C C . SER B 1 140 ? -14.836 9.398 -6.887 1 86 140 SER B C 1
ATOM 3800 O O . SER B 1 140 ? -15.898 10.016 -6.824 1 86 140 SER B O 1
ATOM 3802 N N . ILE B 1 141 ? -13.82 9.797 -7.664 1 85.81 141 ILE B N 1
ATOM 3803 C CA . ILE B 1 141 ? -13.891 10.891 -8.625 1 85.81 141 ILE B CA 1
ATOM 3804 C C . ILE B 1 141 ? -13.773 10.344 -10.047 1 85.81 141 ILE B C 1
ATOM 3806 O O . ILE B 1 141 ? -12.953 9.461 -10.312 1 85.81 141 ILE B O 1
ATOM 3810 N N . THR B 1 142 ? -14.57 10.891 -10.867 1 82.81 142 THR B N 1
ATOM 3811 C CA . THR B 1 142 ? -14.594 10.367 -12.227 1 82.81 142 THR B CA 1
ATOM 3812 C C . THR B 1 142 ? -13.312 10.727 -12.969 1 82.81 142 THR B C 1
ATOM 3814 O O . THR B 1 142 ? -12.711 11.773 -12.703 1 82.81 142 THR B O 1
ATOM 3817 N N . THR B 1 143 ? -12.992 9.867 -13.945 1 81.69 143 THR B N 1
ATOM 3818 C CA . THR B 1 143 ? -11.773 10.039 -14.727 1 81.69 143 THR B CA 1
ATOM 3819 C C . THR B 1 143 ? -11.781 11.375 -15.469 1 81.69 143 THR B C 1
ATOM 3821 O O . THR B 1 143 ? -10.781 12.094 -15.484 1 81.69 143 THR B O 1
ATOM 3824 N N . PRO B 1 144 ? -12.906 11.805 -16.062 1 77.94 144 PRO B N 1
ATOM 3825 C CA . PRO B 1 144 ? -12.914 13.078 -16.781 1 77.94 144 PRO B CA 1
ATOM 3826 C C . PRO B 1 144 ? -12.555 14.266 -15.891 1 77.94 144 PRO B C 1
ATOM 3828 O O . PRO B 1 144 ? -11.812 15.156 -16.312 1 77.94 144 PRO B O 1
ATOM 3831 N N . ILE B 1 145 ? -13.023 14.281 -14.711 1 83.81 145 ILE B N 1
ATOM 3832 C CA . ILE B 1 145 ? -12.711 15.359 -13.773 1 83.81 145 ILE B CA 1
ATOM 3833 C C . ILE B 1 145 ? -11.219 15.344 -13.461 1 83.81 145 ILE B C 1
ATOM 3835 O O . ILE B 1 145 ? -10.57 16.391 -13.453 1 83.81 145 ILE B O 1
ATOM 3839 N N . LEU B 1 146 ? -10.695 14.18 -13.266 1 84.19 146 LEU B N 1
ATOM 3840 C CA . LEU B 1 146 ? -9.273 14.031 -12.953 1 84.19 146 LEU B CA 1
ATOM 3841 C C . LEU B 1 146 ? -8.406 14.492 -14.117 1 84.19 146 LEU B C 1
ATOM 3843 O O . LEU B 1 146 ? -7.371 15.133 -13.914 1 84.19 146 LEU B O 1
ATOM 3847 N N . LEU B 1 147 ? -8.797 14.156 -15.281 1 76.25 147 LEU B N 1
ATOM 3848 C CA . LEU B 1 147 ? -8.047 14.555 -16.469 1 76.25 147 LEU B CA 1
ATOM 3849 C C . LEU B 1 147 ? -8.055 16.062 -16.625 1 76.25 147 LEU B C 1
ATOM 3851 O O . LEU B 1 147 ? -7.066 16.656 -17.078 1 76.25 147 LEU B O 1
ATOM 3855 N N . GLU B 1 148 ? -9.156 16.672 -16.328 1 76.31 148 GLU B N 1
ATOM 3856 C CA . GLU B 1 148 ? -9.219 18.125 -16.359 1 76.31 148 GLU B CA 1
ATOM 3857 C C . GLU B 1 148 ? -8.258 18.75 -15.359 1 76.31 148 GLU B C 1
ATOM 3859 O O . GLU B 1 148 ? -7.602 19.75 -15.656 1 76.31 148 GLU B O 1
ATOM 3864 N N . ILE B 1 149 ? -8.227 18.203 -14.211 1 83.81 149 ILE B N 1
ATOM 3865 C CA . ILE B 1 149 ? -7.309 18.688 -13.188 1 83.81 149 ILE B CA 1
ATOM 3866 C C . ILE B 1 149 ? -5.867 18.547 -13.672 1 83.81 149 ILE B C 1
ATOM 3868 O O . ILE B 1 149 ? -5.047 19.438 -13.461 1 83.81 149 ILE B O 1
ATOM 3872 N N . LYS B 1 150 ? -5.582 17.453 -14.273 1 78.94 150 LYS B N 1
ATOM 3873 C CA . LYS B 1 150 ? -4.25 17.203 -14.82 1 78.94 150 LYS B CA 1
ATOM 3874 C C . LYS B 1 150 ? -3.846 18.312 -15.797 1 78.94 150 LYS B C 1
ATOM 3876 O O . LYS B 1 150 ? -2.695 18.75 -15.797 1 78.94 150 LYS B O 1
ATOM 3881 N N . ARG B 1 151 ? -4.746 18.672 -16.578 1 75.06 151 ARG B N 1
ATOM 3882 C CA . ARG B 1 151 ? -4.488 19.703 -17.578 1 75.06 151 ARG B CA 1
ATOM 3883 C C . ARG B 1 151 ? -4.117 21.031 -16.906 1 75.06 151 ARG B C 1
ATOM 3885 O O . ARG B 1 151 ? -3.35 21.812 -17.469 1 75.06 151 ARG B O 1
ATOM 3892 N N . LEU B 1 152 ? -4.625 21.266 -15.773 1 77.81 152 LEU B N 1
ATOM 3893 C CA . LEU B 1 152 ? -4.348 22.5 -15.039 1 77.81 152 LEU B CA 1
ATOM 3894 C C . LEU B 1 152 ? -2.979 22.422 -14.367 1 77.81 152 LEU B C 1
ATOM 3896 O O . LEU B 1 152 ? -2.475 23.438 -13.867 1 77.81 152 LEU B O 1
ATOM 3900 N N . GLY B 1 153 ? -2.432 21.219 -14.312 1 81.5 153 GLY B N 1
ATOM 3901 C CA . GLY B 1 153 ? -1.105 21.047 -13.742 1 81.5 153 GLY B CA 1
ATOM 3902 C C . GLY B 1 153 ? -1.104 21.047 -12.227 1 81.5 153 GLY B C 1
ATOM 3903 O O . GLY B 1 153 ? -0.066 21.281 -11.602 1 81.5 153 GLY B O 1
ATOM 3904 N N . ILE B 1 154 ? -2.234 20.859 -11.602 1 87.25 154 ILE B N 1
ATOM 3905 C CA . ILE B 1 154 ? -2.361 20.859 -10.148 1 87.25 154 ILE B CA 1
ATOM 3906 C C . ILE B 1 154 ? -2.17 19.438 -9.617 1 87.25 154 ILE B C 1
ATOM 3908 O O . ILE B 1 154 ? -2.822 18.5 -10.078 1 87.25 154 ILE B O 1
ATOM 3912 N N . PRO B 1 155 ? -1.261 19.219 -8.625 1 93.12 155 PRO B N 1
ATOM 3913 C CA . PRO B 1 155 ? -1.085 17.875 -8.062 1 93.12 155 PRO B CA 1
ATOM 3914 C C . PRO B 1 155 ? -2.332 17.375 -7.348 1 93.12 155 PRO B C 1
ATOM 3916 O O . PRO B 1 155 ? -3.043 18.156 -6.711 1 93.12 155 PRO B O 1
ATOM 3919 N N . VAL B 1 156 ? -2.492 16.047 -7.445 1 94.5 156 VAL B N 1
ATOM 3920 C CA . VAL B 1 156 ? -3.672 15.422 -6.855 1 94.5 156 VAL B CA 1
ATOM 3921 C C . VAL B 1 156 ? -3.244 14.289 -5.934 1 94.5 156 VAL B C 1
ATOM 3923 O O . VAL B 1 156 ? -2.342 13.516 -6.266 1 94.5 156 VAL B O 1
ATOM 3926 N N . VAL B 1 157 ? -3.799 14.25 -4.77 1 97.94 157 VAL B N 1
ATOM 3927 C CA . VAL B 1 157 ? -3.742 13.086 -3.887 1 97.94 157 VAL B CA 1
ATOM 3928 C C . VAL B 1 157 ? -5.152 12.547 -3.65 1 97.94 157 VAL B C 1
ATOM 3930 O O . VAL B 1 157 ? -6.07 13.312 -3.34 1 97.94 157 VAL B O 1
ATOM 3933 N N . MET B 1 158 ? -5.289 11.266 -3.795 1 97.06 158 MET B N 1
ATOM 3934 C CA . MET B 1 158 ? -6.621 10.672 -3.699 1 97.06 158 MET B CA 1
ATOM 3935 C C . MET B 1 158 ? -6.766 9.859 -2.422 1 97.06 158 MET B C 1
ATOM 3937 O O . MET B 1 158 ? -5.902 9.039 -2.105 1 97.06 158 MET B O 1
ATOM 3941 N N . VAL B 1 159 ? -7.836 10.07 -1.692 1 97.25 159 VAL B N 1
ATOM 3942 C CA . VAL B 1 159 ? -8.148 9.266 -0.518 1 97.25 159 VAL B CA 1
ATOM 3943 C C . VAL B 1 159 ? -9.203 8.219 -0.876 1 97.25 159 VAL B C 1
ATOM 3945 O O . VAL B 1 159 ? -10.312 8.562 -1.303 1 97.25 159 VAL B O 1
ATOM 3948 N N . ASP B 1 160 ? -8.836 6.977 -0.716 1 95.62 160 ASP B N 1
ATOM 3949 C CA . ASP B 1 160 ? -9.719 5.832 -0.913 1 95.62 160 ASP B CA 1
ATOM 3950 C C . ASP B 1 160 ? -10.211 5.762 -2.357 1 95.62 160 ASP B C 1
ATOM 3952 O O . ASP B 1 160 ? -11.383 5.477 -2.605 1 95.62 160 ASP B O 1
ATOM 3956 N N . HIS B 1 161 ? -9.344 6.199 -3.25 1 92.44 161 HIS B N 1
ATOM 3957 C CA . HIS B 1 161 ? -9.641 6.137 -4.676 1 92.44 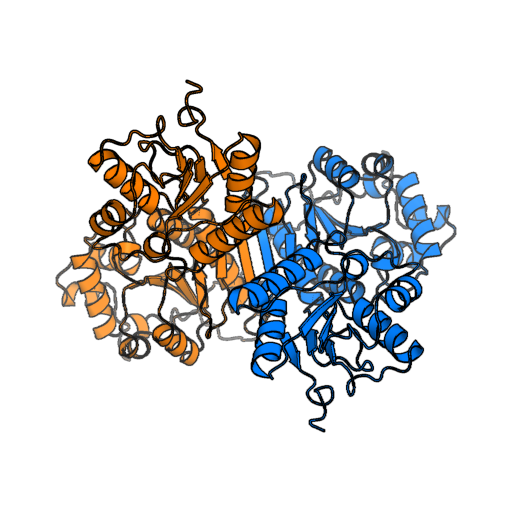161 HIS B CA 1
ATOM 3958 C C . HIS B 1 161 ? -8.383 5.848 -5.488 1 92.44 161 HIS B C 1
ATOM 3960 O O . HIS B 1 161 ? -7.273 6.195 -5.074 1 92.44 161 HIS B O 1
ATOM 3966 N N . LEU B 1 162 ? -8.609 5.109 -6.539 1 89.69 162 LEU B N 1
ATOM 3967 C CA . LEU B 1 162 ? -7.582 4.824 -7.535 1 89.69 162 LEU B CA 1
ATOM 3968 C C . LEU B 1 162 ? -8.164 4.852 -8.945 1 89.69 162 LEU B C 1
ATOM 3970 O O . LEU B 1 162 ? -9.203 4.234 -9.203 1 89.69 162 LEU B O 1
ATOM 3974 N N . ASP B 1 163 ? -7.535 5.633 -9.75 1 85.06 163 ASP B N 1
ATOM 3975 C CA . ASP B 1 163 ? -7.973 5.68 -11.141 1 85.06 163 ASP B CA 1
ATOM 3976 C C . ASP B 1 163 ? -7.035 4.883 -12.047 1 85.06 163 ASP B C 1
ATOM 3978 O O . ASP B 1 163 ? -5.812 4.992 -11.93 1 85.06 163 ASP B O 1
ATOM 3982 N N . PRO B 1 164 ? -7.582 4.09 -12.93 1 73.81 164 PRO B N 1
ATOM 3983 C CA . PRO B 1 164 ? -6.746 3.229 -13.773 1 73.81 164 PRO B CA 1
ATOM 3984 C C . PRO B 1 164 ? -5.945 4.016 -14.805 1 73.81 164 PRO B C 1
ATOM 3986 O O . PRO B 1 164 ? -4.934 3.52 -15.312 1 73.81 164 PRO B O 1
ATOM 3989 N N . VAL B 1 165 ? -6.375 5.168 -15.109 1 73.81 165 VAL B N 1
ATOM 3990 C CA . VAL B 1 165 ? -5.746 5.945 -16.172 1 73.81 165 VAL B CA 1
ATOM 3991 C C . VAL B 1 165 ? -4.918 7.074 -15.562 1 73.81 165 VAL B C 1
ATOM 3993 O O . VAL B 1 165 ? -3.766 7.285 -15.945 1 73.81 165 VAL B O 1
ATOM 3996 N N . PHE B 1 166 ? -5.523 7.668 -14.586 1 81.5 166 PHE B N 1
ATOM 3997 C CA . PHE B 1 166 ? -4.879 8.789 -13.914 1 81.5 166 PHE B CA 1
ATOM 3998 C C . PHE B 1 166 ? -4.109 8.32 -12.688 1 81.5 166 PHE B C 1
ATOM 4000 O O . PHE B 1 166 ? -4.688 8.156 -11.609 1 81.5 166 PHE B O 1
ATOM 4007 N N . HIS B 1 167 ? -2.85 8.234 -12.891 1 85.94 167 HIS B N 1
ATOM 4008 C CA . HIS B 1 167 ? -2.021 7.793 -11.773 1 85.94 167 HIS B CA 1
ATOM 4009 C C . HIS B 1 167 ? -1.675 8.953 -10.844 1 85.94 167 HIS B C 1
ATOM 4011 O O . HIS B 1 167 ? -1.13 9.969 -11.297 1 85.94 167 HIS B O 1
ATOM 4017 N N . SER B 1 168 ? -2.027 8.828 -9.609 1 93.56 168 SER B N 1
ATOM 4018 C CA . SER B 1 168 ? -1.739 9.82 -8.578 1 93.56 168 SER B CA 1
ATOM 4019 C C . SER B 1 168 ? -1.516 9.172 -7.223 1 93.56 168 SER B C 1
ATOM 4021 O O . SER B 1 168 ? -1.879 8.008 -7.016 1 93.56 168 SER B O 1
ATOM 4023 N N . ASP B 1 169 ? -0.828 9.945 -6.332 1 97.38 169 ASP B N 1
ATOM 4024 C CA . ASP B 1 169 ? -0.682 9.461 -4.961 1 97.38 169 ASP B CA 1
ATOM 4025 C C . ASP B 1 169 ? -2.041 9.133 -4.348 1 97.38 169 ASP B C 1
ATOM 4027 O O . ASP B 1 169 ? -3.031 9.812 -4.617 1 97.38 169 ASP B O 1
ATOM 4031 N N . SER B 1 170 ? -2.031 8.07 -3.596 1 97.69 170 SER B N 1
ATOM 4032 C CA . SER B 1 170 ? -3.291 7.668 -2.979 1 97.69 170 SER B CA 1
ATOM 4033 C C . SER B 1 170 ? -3.068 7.129 -1.569 1 97.69 170 SER B C 1
ATOM 4035 O O . SER B 1 170 ? -1.988 6.629 -1.254 1 97.69 170 SER B O 1
ATOM 4037 N N . ILE B 1 171 ? -4.055 7.301 -0.715 1 98.31 171 ILE B N 1
ATOM 4038 C CA . ILE B 1 171 ? -4.066 6.824 0.663 1 98.31 171 ILE B CA 1
ATOM 4039 C C . ILE B 1 171 ? -5.223 5.848 0.859 1 98.31 171 ILE B C 1
ATOM 4041 O O . ILE B 1 171 ? -6.371 6.156 0.527 1 98.31 171 ILE B O 1
ATOM 4045 N N . PHE B 1 172 ? -4.883 4.676 1.38 1 97.94 172 PHE B N 1
ATOM 4046 C CA . PHE B 1 172 ? -5.891 3.662 1.656 1 97.94 172 PHE B CA 1
ATOM 4047 C C . PHE B 1 172 ? -5.676 3.041 3.031 1 97.94 172 PHE B C 1
ATOM 4049 O O . PHE B 1 172 ? -4.566 3.084 3.568 1 97.94 172 PHE B O 1
ATOM 4056 N N . THR B 1 173 ? -6.805 2.568 3.549 1 97.88 173 THR B N 1
ATOM 4057 C CA . THR B 1 173 ? -6.637 1.503 4.531 1 97.88 173 THR B CA 1
ATOM 4058 C C . THR B 1 173 ? -6.078 0.244 3.877 1 97.88 173 THR B C 1
ATOM 4060 O O . THR B 1 173 ? -6.324 -0.01 2.695 1 97.88 173 THR B O 1
ATOM 4063 N N . ASP B 1 174 ? -5.254 -0.465 4.582 1 97.06 174 ASP B N 1
ATOM 4064 C CA . ASP B 1 174 ? -4.766 -1.733 4.047 1 97.06 174 ASP B CA 1
ATOM 4065 C C . ASP B 1 174 ? -5.887 -2.77 3.984 1 97.06 174 ASP B C 1
ATOM 4067 O O . ASP B 1 174 ? -5.969 -3.654 4.84 1 97.06 174 ASP B O 1
ATOM 4071 N N . ASN B 1 175 ? -6.617 -2.711 2.932 1 97.31 175 ASN B N 1
ATOM 4072 C CA . ASN B 1 175 ? -7.812 -3.523 2.738 1 97.31 175 ASN B CA 1
ATOM 4073 C C . ASN B 1 175 ? -7.473 -5.008 2.654 1 97.31 175 ASN B C 1
ATOM 4075 O O . ASN B 1 175 ? -8.156 -5.84 3.26 1 97.31 175 ASN B O 1
ATOM 4079 N N . PHE B 1 176 ? -6.496 -5.34 1.917 1 94.75 176 PHE B N 1
ATOM 4080 C CA . PHE B 1 176 ? -6.113 -6.73 1.711 1 94.75 176 PHE B CA 1
ATOM 4081 C C . PHE B 1 176 ? -5.754 -7.395 3.035 1 94.75 176 PHE B C 1
ATOM 4083 O O . PHE B 1 176 ? -6.293 -8.453 3.373 1 94.75 176 PHE B O 1
ATOM 4090 N N . THR B 1 177 ? -4.883 -6.734 3.803 1 93.44 177 THR B N 1
ATOM 4091 C CA . THR B 1 177 ? -4.406 -7.316 5.051 1 93.44 177 THR B CA 1
ATOM 4092 C C . THR B 1 177 ? -5.555 -7.477 6.047 1 93.44 177 THR B C 1
ATOM 4094 O O . THR B 1 177 ? -5.664 -8.508 6.711 1 93.44 177 THR B O 1
ATOM 4097 N N . SER B 1 178 ? -6.391 -6.504 6.129 1 97.06 178 SER B N 1
ATOM 4098 C CA . SER B 1 178 ? -7.504 -6.555 7.07 1 97.06 178 SER B CA 1
ATOM 4099 C C . SER B 1 178 ? -8.484 -7.668 6.711 1 97.06 178 SER B C 1
ATOM 4101 O O . SER B 1 178 ? -8.898 -8.438 7.574 1 97.06 178 SER B O 1
ATOM 4103 N N . MET B 1 179 ? -8.797 -7.75 5.422 1 97.81 179 MET B N 1
ATOM 4104 C CA . MET B 1 179 ? -9.734 -8.789 4.988 1 97.81 179 MET B CA 1
ATOM 4105 C C . MET B 1 179 ? -9.117 -10.172 5.137 1 97.81 179 MET B C 1
ATOM 4107 O O . MET B 1 179 ? -9.797 -11.125 5.531 1 97.81 179 MET B O 1
ATOM 4111 N N . ARG B 1 180 ? -7.879 -10.281 4.824 1 94.62 180 ARG B N 1
ATOM 4112 C CA . ARG B 1 180 ? -7.172 -11.547 5.016 1 94.62 180 ARG B CA 1
ATOM 4113 C C . ARG B 1 180 ? -7.242 -12 6.473 1 94.62 180 ARG B C 1
ATOM 4115 O O . ARG B 1 180 ? -7.465 -13.18 6.75 1 94.62 180 ARG B O 1
ATOM 4122 N N . GLU B 1 181 ? -7.078 -11.086 7.352 1 94.62 181 GLU B N 1
ATOM 4123 C CA . GLU B 1 181 ? -7.137 -11.398 8.773 1 94.62 181 GLU B CA 1
ATOM 4124 C C . GLU B 1 181 ? -8.516 -11.914 9.172 1 94.62 181 GLU B C 1
ATOM 4126 O O . GLU B 1 181 ? -8.633 -12.891 9.914 1 94.62 181 GLU B O 1
ATOM 4131 N N . ILE B 1 182 ? -9.539 -11.305 8.664 1 97.44 182 ILE B N 1
ATOM 4132 C CA . ILE B 1 182 ? -10.898 -11.75 8.938 1 97.44 182 ILE B CA 1
ATOM 4133 C C . ILE B 1 182 ? -11.086 -13.172 8.414 1 97.44 182 ILE B C 1
ATOM 4135 O O . ILE B 1 182 ? -11.586 -14.047 9.133 1 97.44 182 ILE B O 1
ATOM 4139 N N . MET B 1 183 ? -10.656 -13.43 7.191 1 97.38 183 MET B N 1
ATOM 4140 C CA . MET B 1 183 ? -10.867 -14.727 6.559 1 97.38 183 MET B CA 1
ATOM 4141 C C . MET B 1 183 ? -10.109 -15.828 7.297 1 97.38 183 MET B C 1
ATOM 4143 O O . MET B 1 183 ? -10.641 -16.922 7.516 1 97.38 183 MET B O 1
ATOM 4147 N N . LEU B 1 184 ? -8.891 -15.508 7.656 1 93.56 184 LEU B N 1
ATOM 4148 C CA . LEU B 1 184 ? -8.102 -16.5 8.383 1 93.56 184 LEU B CA 1
ATOM 4149 C C . LEU B 1 184 ? -8.734 -16.812 9.734 1 93.56 184 LEU B C 1
ATOM 4151 O O . LEU B 1 184 ? -8.734 -17.969 10.172 1 93.56 184 LEU B O 1
ATOM 4155 N N . TYR B 1 185 ? -9.258 -15.797 10.406 1 94.25 185 TYR B N 1
ATOM 4156 C CA . TYR B 1 185 ? -9.984 -15.992 11.648 1 94.25 185 TYR B CA 1
ATOM 4157 C C . TYR B 1 185 ? -11.172 -16.922 11.445 1 94.25 185 TYR B C 1
ATOM 4159 O O . TYR B 1 185 ? -11.367 -17.875 12.211 1 94.25 185 TYR B O 1
ATOM 4167 N N . LEU B 1 186 ? -11.93 -16.703 10.414 1 96.94 186 LEU B N 1
ATOM 4168 C CA . LEU B 1 186 ? -13.125 -17.5 10.133 1 96.94 186 LEU B CA 1
ATOM 4169 C C . LEU B 1 186 ? -12.75 -18.953 9.859 1 96.94 186 LEU B C 1
ATOM 4171 O O . LEU B 1 186 ? -13.422 -19.859 10.336 1 96.94 186 LEU B O 1
ATOM 4175 N N . LEU B 1 187 ? -11.711 -19.125 9.109 1 94.69 187 LEU B N 1
ATOM 4176 C CA . LEU B 1 187 ? -11.266 -20.469 8.805 1 94.69 187 LEU B CA 1
ATOM 4177 C C . LEU B 1 187 ? -10.797 -21.188 10.062 1 94.69 187 LEU B C 1
ATOM 4179 O O . LEU B 1 187 ? -11.094 -22.375 10.258 1 94.69 187 LEU B O 1
ATOM 4183 N N . ARG B 1 188 ? -10.07 -20.484 10.898 1 91.94 188 ARG B N 1
ATOM 4184 C CA . ARG B 1 188 ? -9.609 -21.047 12.156 1 91.94 188 ARG B CA 1
ATOM 4185 C C . ARG B 1 188 ? -10.789 -21.438 13.047 1 91.94 188 ARG B C 1
ATOM 4187 O O . ARG B 1 188 ? -10.703 -22.406 13.805 1 91.94 188 ARG B O 1
ATOM 4194 N N . LYS B 1 189 ? -11.898 -20.734 12.945 1 93.88 189 LYS B N 1
ATOM 4195 C CA . LYS B 1 189 ? -13.109 -21 13.727 1 93.88 189 LYS B CA 1
ATOM 4196 C C . LYS B 1 189 ? -13.875 -22.188 13.156 1 93.88 189 LYS B C 1
ATOM 4198 O O . LYS B 1 189 ? -14.82 -22.672 13.781 1 93.88 189 LYS B O 1
ATOM 4203 N N . GLY B 1 190 ? -13.508 -22.609 11.898 1 93.25 190 GLY B N 1
ATOM 4204 C CA . GLY B 1 190 ? -14.062 -23.828 11.359 1 93.25 190 GLY B CA 1
ATOM 4205 C C . GLY B 1 190 ? -15.125 -23.594 10.305 1 93.25 190 GLY B C 1
ATOM 4206 O O . GLY B 1 190 ? -15.727 -24.531 9.789 1 93.25 190 GLY B O 1
ATOM 4207 N N . PHE B 1 191 ? -15.383 -22.312 9.945 1 95.19 191 PHE B N 1
ATOM 4208 C CA . PHE B 1 191 ? -16.328 -22.031 8.875 1 95.19 191 PHE B CA 1
ATOM 4209 C C . PHE B 1 191 ? -15.805 -22.562 7.543 1 95.19 191 PHE B C 1
ATOM 4211 O O . PHE B 1 191 ? -14.594 -22.531 7.289 1 95.19 191 PHE B O 1
ATOM 4218 N N . LYS B 1 192 ? -16.781 -22.953 6.633 1 94.25 192 LYS B N 1
ATOM 4219 C CA . LYS B 1 192 ? -16.312 -23.625 5.426 1 94.25 192 LYS B CA 1
ATOM 4220 C C . LYS B 1 192 ? -17.016 -23.062 4.184 1 94.25 192 LYS B C 1
ATOM 4222 O O . LYS B 1 192 ? -16.578 -23.312 3.059 1 94.25 192 LYS B O 1
ATOM 4227 N N . SER B 1 193 ? -18.109 -22.422 4.305 1 96.06 193 SER B N 1
ATOM 4228 C CA . SER B 1 193 ? -18.828 -21.859 3.164 1 96.06 193 SER B CA 1
ATOM 4229 C C . SER B 1 193 ? -19.047 -20.359 3.324 1 96.06 193 SER B C 1
ATOM 4231 O O . SER B 1 193 ? -19.469 -19.906 4.383 1 96.06 193 SER B O 1
ATOM 4233 N N . PHE B 1 194 ? -18.703 -19.688 2.238 1 97.38 194 PHE B N 1
ATOM 4234 C CA . PHE B 1 194 ? -18.656 -18.234 2.314 1 97.38 194 PHE B CA 1
ATOM 4235 C C . PHE B 1 194 ? -19.312 -17.609 1.088 1 97.38 194 PHE B C 1
ATOM 4237 O O . PHE B 1 194 ? -19.281 -18.188 -0.001 1 97.38 194 PHE B O 1
ATOM 4244 N N . GLN B 1 195 ? -19.922 -16.469 1.278 1 97.44 195 GLN B N 1
ATOM 4245 C CA . GLN B 1 195 ? -20.438 -15.609 0.206 1 97.44 195 GLN B CA 1
ATOM 4246 C C . GLN B 1 195 ? -19.969 -14.172 0.383 1 97.44 195 GLN B C 1
ATOM 4248 O O . GLN B 1 195 ? -20.219 -13.555 1.422 1 97.44 195 GLN B O 1
ATOM 4253 N N . PHE B 1 196 ? -19.234 -13.688 -0.644 1 97.44 196 PHE B N 1
ATOM 4254 C CA . PHE B 1 196 ? -18.891 -12.273 -0.641 1 97.44 196 PHE B CA 1
ATOM 4255 C C . PHE B 1 196 ? -20.078 -11.414 -1.07 1 97.44 196 PHE B C 1
ATOM 4257 O O . PHE B 1 196 ? -20.781 -11.758 -2.016 1 97.44 196 PHE B O 1
ATOM 4264 N N . VAL B 1 197 ? -20.297 -10.297 -0.337 1 96.94 197 VAL B N 1
ATOM 4265 C CA . VAL B 1 197 ? -21.391 -9.391 -0.686 1 96.94 197 VAL B CA 1
ATOM 4266 C C . VAL B 1 197 ? -20.844 -7.98 -0.875 1 96.94 197 VAL B C 1
ATOM 4268 O O . VAL B 1 197 ? -20.391 -7.352 0.082 1 96.94 197 VAL B O 1
ATOM 4271 N N . GLY B 1 198 ? -20.922 -7.488 -2.066 1 94.25 198 GLY B N 1
ATOM 4272 C CA . GLY B 1 198 ? -20.453 -6.16 -2.42 1 94.25 198 GLY B CA 1
ATOM 4273 C C . GLY B 1 198 ? -20.016 -6.051 -3.867 1 94.25 198 GLY B C 1
ATOM 4274 O O . GLY B 1 198 ? -19.422 -6.988 -4.418 1 94.25 198 GLY B O 1
ATOM 4275 N N . ASN B 1 199 ? -20.266 -4.938 -4.473 1 90.12 199 ASN B N 1
ATOM 4276 C CA . ASN B 1 199 ? -19.859 -4.715 -5.855 1 90.12 199 ASN B CA 1
ATOM 4277 C C . ASN B 1 199 ? -18.359 -4.406 -5.961 1 90.12 199 ASN B C 1
ATOM 4279 O O . ASN B 1 199 ? -17.922 -3.311 -5.613 1 90.12 199 ASN B O 1
ATOM 4283 N N . ILE B 1 200 ? -17.625 -5.316 -6.531 1 87.38 200 ILE B N 1
ATOM 4284 C CA . ILE B 1 200 ? -16.156 -5.242 -6.559 1 87.38 200 ILE B CA 1
ATOM 4285 C C . ILE B 1 200 ? -15.719 -4.168 -7.551 1 87.38 200 ILE B C 1
ATOM 4287 O O . ILE B 1 200 ? -14.562 -3.746 -7.539 1 87.38 200 ILE B O 1
ATOM 4291 N N . SER B 1 201 ? -16.672 -3.658 -8.359 1 83.62 201 SER B N 1
ATOM 4292 C CA . SER B 1 201 ? -16.344 -2.645 -9.359 1 83.62 201 SER B CA 1
ATOM 4293 C C . SER B 1 201 ? -16.641 -1.242 -8.836 1 83.62 201 SER B C 1
ATOM 4295 O O . SER B 1 201 ? -16.266 -0.25 -9.469 1 83.62 201 SER B O 1
ATOM 4297 N N . ASP B 1 202 ? -17.234 -1.165 -7.672 1 84.19 202 ASP B N 1
ATOM 4298 C CA . ASP B 1 202 ? -17.672 0.123 -7.137 1 84.19 202 ASP B CA 1
ATOM 4299 C C . ASP B 1 202 ? -16.484 0.923 -6.609 1 84.19 202 ASP B C 1
ATOM 4301 O O . ASP B 1 202 ? -16.438 2.148 -6.734 1 84.19 202 ASP B O 1
ATOM 4305 N N . ALA B 1 203 ? -15.625 0.216 -6.004 1 88.12 203 ALA B N 1
ATOM 4306 C CA . ALA B 1 203 ? -14.484 0.877 -5.371 1 88.12 203 ALA B CA 1
ATOM 4307 C C . ALA B 1 203 ? -13.258 -0.03 -5.359 1 88.12 203 ALA B C 1
ATOM 4309 O O . ALA B 1 203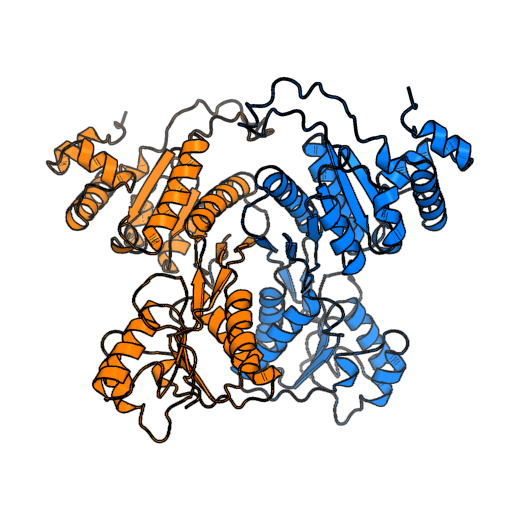 ? -13.383 -1.247 -5.211 1 88.12 203 ALA B O 1
ATOM 4310 N N . HIS B 1 204 ? -12.172 0.607 -5.48 1 90.31 204 HIS B N 1
ATOM 4311 C CA . HIS B 1 204 ? -10.922 -0.148 -5.434 1 90.31 204 HIS B CA 1
ATOM 4312 C C . HIS B 1 204 ? -10.773 -0.883 -4.109 1 90.31 204 HIS B C 1
ATOM 4314 O O . HIS B 1 204 ? -10.219 -1.985 -4.062 1 90.31 204 HIS B O 1
ATOM 4320 N N . SER B 1 205 ? -11.211 -0.298 -3.045 1 95.12 205 SER B N 1
ATOM 4321 C CA . SER B 1 205 ? -11.164 -0.93 -1.731 1 95.12 205 SER B CA 1
ATOM 4322 C C . SER B 1 205 ? -11.922 -2.25 -1.722 1 95.12 205 SER B C 1
ATOM 4324 O O . SER B 1 205 ? -11.461 -3.238 -1.152 1 95.12 205 SER B O 1
ATOM 4326 N N . PHE B 1 206 ? -13.07 -2.293 -2.387 1 94.06 206 PHE B N 1
ATOM 4327 C CA . PHE B 1 206 ? -13.859 -3.521 -2.455 1 94.06 206 PHE B CA 1
ATOM 4328 C C . PHE B 1 206 ? -13.133 -4.582 -3.273 1 94.06 206 PHE B C 1
ATOM 4330 O O . PHE B 1 206 ? -13.156 -5.766 -2.928 1 94.06 206 PHE B O 1
ATOM 4337 N N . TYR B 1 207 ? -12.555 -4.102 -4.277 1 90.25 207 TYR B N 1
ATOM 4338 C CA . TYR B 1 207 ? -11.781 -5.016 -5.113 1 90.25 207 TYR B CA 1
ATOM 4339 C C . TYR B 1 207 ? -10.656 -5.664 -4.32 1 90.25 207 TYR B C 1
ATOM 4341 O O . TYR B 1 207 ? -10.453 -6.875 -4.395 1 90.25 207 TYR B O 1
ATOM 4349 N N . GLU B 1 208 ? -9.914 -4.883 -3.594 1 94.12 208 GLU B N 1
ATOM 4350 C CA . GLU B 1 208 ? -8.82 -5.41 -2.783 1 94.12 208 GLU B CA 1
ATOM 4351 C C . GLU B 1 208 ? -9.328 -6.395 -1.734 1 94.12 208 GLU B C 1
ATOM 4353 O O . GLU B 1 208 ? -8.68 -7.398 -1.449 1 94.12 208 GLU B O 1
ATOM 4358 N N . ARG B 1 209 ? -10.445 -6.078 -1.144 1 96.56 209 ARG B N 1
ATOM 4359 C CA . ARG B 1 209 ? -11.055 -6.973 -0.166 1 96.56 209 ARG B CA 1
ATOM 4360 C C . ARG B 1 209 ? -11.469 -8.289 -0.813 1 96.56 209 ARG B C 1
ATOM 4362 O O . ARG B 1 209 ? -11.258 -9.359 -0.242 1 96.56 209 ARG B O 1
ATOM 4369 N N . TRP B 1 210 ? -11.984 -8.18 -2.016 1 94.12 210 TRP B N 1
ATOM 4370 C CA . TRP B 1 210 ? -12.352 -9.367 -2.777 1 94.12 210 TRP B CA 1
ATOM 4371 C C . TRP B 1 210 ? -11.125 -10.227 -3.072 1 94.12 210 TRP B C 1
ATOM 4373 O O . TRP B 1 210 ? -11.172 -11.453 -2.947 1 94.12 210 TRP B O 1
ATOM 4383 N N . ILE B 1 211 ? -10.062 -9.602 -3.475 1 90.38 211 ILE B N 1
ATOM 4384 C CA . ILE B 1 211 ? -8.836 -10.32 -3.793 1 90.38 211 ILE B CA 1
ATOM 4385 C C . ILE B 1 211 ? -8.328 -11.062 -2.553 1 90.38 211 ILE B C 1
ATOM 4387 O O . ILE B 1 211 ? -7.906 -12.211 -2.639 1 90.38 211 ILE B O 1
ATOM 4391 N N . ALA B 1 212 ? -8.359 -10.383 -1.431 1 94.25 212 ALA B N 1
ATOM 4392 C CA . ALA B 1 212 ? -7.961 -11.023 -0.179 1 94.25 212 ALA B CA 1
ATOM 4393 C C . ALA B 1 212 ? -8.859 -12.219 0.137 1 94.25 212 ALA B C 1
ATOM 4395 O O . ALA B 1 212 ? -8.359 -13.312 0.439 1 94.25 212 ALA B O 1
ATOM 4396 N N . TYR B 1 213 ? -10.172 -12 -0.001 1 95.88 213 TYR B N 1
ATOM 4397 C CA . TYR B 1 213 ? -11.18 -13.031 0.227 1 95.88 213 TYR B CA 1
ATOM 4398 C C . TYR B 1 213 ? -10.922 -14.25 -0.653 1 95.88 213 TYR B C 1
ATOM 4400 O O . TYR B 1 213 ? -10.797 -15.367 -0.153 1 95.88 213 TYR B O 1
ATOM 4408 N N . SER B 1 214 ? -10.75 -14.031 -1.91 1 92.69 214 SER B N 1
ATOM 4409 C CA . SER B 1 214 ? -10.602 -15.109 -2.885 1 92.69 214 SER B CA 1
ATOM 4410 C C . SER B 1 214 ? -9.258 -15.812 -2.732 1 92.69 214 SER B C 1
ATOM 4412 O O . SER B 1 214 ? -9.172 -17.031 -2.826 1 92.69 214 SER B O 1
ATOM 4414 N N . SER B 1 215 ? -8.227 -15.055 -2.504 1 87.56 215 SER B N 1
ATOM 4415 C CA . SER B 1 215 ? -6.887 -15.633 -2.379 1 87.56 215 SER B CA 1
ATOM 4416 C C . SER B 1 215 ? -6.793 -16.547 -1.166 1 87.56 215 SER B C 1
ATOM 4418 O O . SER B 1 215 ? -6.145 -17.594 -1.223 1 87.56 215 SER B O 1
ATOM 4420 N N . VAL B 1 216 ? -7.418 -16.109 -0.051 1 91.06 216 VAL B N 1
ATOM 4421 C CA . VAL B 1 216 ? -7.387 -16.922 1.162 1 91.06 216 VAL B CA 1
ATOM 4422 C C . VAL B 1 216 ? -8.148 -18.234 0.931 1 91.06 216 VAL B C 1
ATOM 4424 O O . VAL B 1 216 ? -7.68 -19.297 1.32 1 91.06 216 VAL B O 1
ATOM 4427 N N . LEU B 1 217 ? -9.258 -18.172 0.287 1 93.31 217 LEU B N 1
ATOM 4428 C CA . LEU B 1 217 ? -10.031 -19.375 0.004 1 93.31 217 LEU B CA 1
ATOM 4429 C C . LEU B 1 217 ? -9.25 -20.328 -0.902 1 93.31 217 LEU B C 1
ATOM 4431 O O . LEU B 1 217 ? -9.133 -21.516 -0.61 1 93.31 217 LEU B O 1
ATOM 4435 N N . MET B 1 218 ? -8.711 -19.781 -1.934 1 84.38 218 MET B N 1
ATOM 4436 C CA . MET B 1 218 ? -7.941 -20.578 -2.885 1 84.38 218 MET B CA 1
ATOM 4437 C C . MET B 1 218 ? -6.73 -21.219 -2.207 1 84.38 218 MET B C 1
ATOM 4439 O O . MET B 1 218 ? -6.473 -22.406 -2.385 1 84.38 218 MET B O 1
ATOM 4443 N N . GLY B 1 219 ? -6.062 -20.453 -1.439 1 82.56 219 GLY B N 1
ATOM 4444 C CA . GLY B 1 219 ? -4.867 -20.922 -0.764 1 82.56 219 GLY B CA 1
ATOM 4445 C C . GLY B 1 219 ? -5.148 -22.016 0.252 1 82.56 219 GLY B C 1
ATOM 4446 O O . GLY B 1 219 ? -4.242 -22.766 0.63 1 82.56 219 GLY B O 1
ATOM 4447 N N . ASN B 1 220 ? -6.387 -22.109 0.641 1 88.44 220 ASN B N 1
ATOM 4448 C CA . ASN B 1 220 ? -6.75 -23.094 1.649 1 88.44 220 ASN B CA 1
ATOM 4449 C C . ASN B 1 220 ? -7.605 -24.203 1.058 1 88.44 220 ASN B C 1
ATOM 4451 O O . ASN B 1 220 ? -8.195 -25 1.794 1 88.44 220 ASN B O 1
ATOM 4455 N N . GLY B 1 221 ? -7.738 -24.188 -0.232 1 88.44 221 GLY B N 1
ATOM 4456 C CA . GLY B 1 221 ? -8.438 -25.25 -0.932 1 88.44 221 GLY B CA 1
ATOM 4457 C C . GLY B 1 221 ? -9.938 -25.203 -0.75 1 88.44 221 GLY B C 1
ATOM 4458 O O . GLY B 1 221 ? -10.617 -26.234 -0.846 1 88.44 221 GLY B O 1
ATOM 4459 N N . ILE B 1 222 ? -10.445 -24.109 -0.415 1 91.06 222 ILE B N 1
ATOM 4460 C CA . ILE B 1 222 ? -11.883 -23.969 -0.233 1 91.06 222 ILE B CA 1
ATOM 4461 C C . ILE B 1 222 ? -12.531 -23.531 -1.549 1 91.06 222 ILE B C 1
ATOM 4463 O O . ILE B 1 222 ? -12.07 -22.594 -2.193 1 91.06 222 ILE B O 1
ATOM 4467 N N . GLU B 1 223 ? -13.516 -24.266 -1.931 1 87.56 223 GLU B N 1
ATOM 4468 C CA . GLU B 1 223 ? -14.211 -23.969 -3.178 1 87.56 223 GLU B CA 1
ATOM 4469 C C . GLU B 1 223 ? -14.945 -22.625 -3.086 1 87.56 223 GLU B C 1
ATOM 4471 O O . GLU B 1 223 ? -15.562 -22.328 -2.062 1 87.56 223 GLU B O 1
ATOM 4476 N N . MET B 1 224 ? -14.805 -21.906 -4.152 1 87.12 224 MET B N 1
ATOM 4477 C CA . MET B 1 224 ? -15.453 -20.609 -4.203 1 87.12 224 MET B CA 1
ATOM 4478 C C . MET B 1 224 ? -16.781 -20.688 -4.945 1 87.12 224 MET B C 1
ATOM 4480 O O . MET B 1 224 ? -16.859 -20.391 -6.141 1 87.12 224 MET B O 1
ATOM 4484 N N . ASN B 1 225 ? -17.828 -21.078 -4.309 1 89.25 225 ASN B N 1
ATOM 4485 C CA . ASN B 1 225 ? -19.172 -21.094 -4.848 1 89.25 225 ASN B CA 1
ATOM 4486 C C . ASN B 1 225 ? -19.906 -19.781 -4.547 1 89.25 225 ASN B C 1
ATOM 4488 O O . ASN B 1 225 ? -20.547 -19.656 -3.502 1 89.25 225 ASN B O 1
ATOM 4492 N N . GLN B 1 226 ? -19.797 -18.891 -5.457 1 92.06 226 GLN B N 1
ATOM 4493 C CA . GLN B 1 226 ? -20.344 -17.562 -5.234 1 92.06 226 GLN B CA 1
ATOM 4494 C C . GLN B 1 226 ? -21.641 -17.359 -6.016 1 92.06 226 GLN B C 1
ATOM 4496 O O . GLN B 1 226 ? -21.781 -17.859 -7.133 1 92.06 226 GLN B O 1
ATOM 4501 N N . ILE B 1 227 ? -22.562 -16.703 -5.379 1 93.38 227 ILE B N 1
ATOM 4502 C CA . ILE B 1 227 ? -23.719 -16.156 -6.086 1 93.38 227 ILE B CA 1
ATOM 4503 C C . ILE B 1 227 ? -23.344 -14.836 -6.762 1 93.38 227 ILE B C 1
ATOM 4505 O O . ILE B 1 227 ? -23.172 -13.812 -6.09 1 93.38 227 ILE B O 1
ATOM 4509 N N . PRO B 1 228 ? -23.172 -14.789 -8.039 1 89.69 228 PRO B N 1
ATOM 4510 C CA . PRO B 1 228 ? -22.594 -13.648 -8.75 1 89.69 228 PRO B CA 1
ATOM 4511 C C . PRO B 1 228 ? -23.391 -12.359 -8.531 1 89.69 228 PRO B C 1
ATOM 4513 O O . PRO B 1 228 ? -22.797 -11.273 -8.469 1 89.69 228 PRO B O 1
ATOM 4516 N N . GLU B 1 229 ? -24.672 -12.477 -8.359 1 89.12 229 GLU B N 1
ATOM 4517 C CA . GLU B 1 229 ? -25.547 -11.312 -8.227 1 89.12 229 GLU B CA 1
ATOM 4518 C C . GLU B 1 229 ? -25.219 -10.516 -6.961 1 89.12 229 GLU B C 1
ATOM 4520 O O . GLU B 1 229 ? -25.469 -9.312 -6.895 1 89.12 229 GLU B O 1
ATOM 4525 N N . LEU B 1 230 ? -24.609 -11.219 -6.016 1 92.06 230 LEU B N 1
ATOM 4526 C CA . LEU B 1 230 ? -24.328 -10.57 -4.738 1 92.06 230 LEU B CA 1
ATOM 4527 C C . LEU B 1 230 ? -22.969 -9.891 -4.75 1 92.06 230 LEU B C 1
ATOM 4529 O O . LEU B 1 230 ? -22.656 -9.086 -3.873 1 92.06 230 LEU B O 1
ATOM 4533 N N . CYS B 1 231 ? -22.172 -10.172 -5.797 1 86.19 231 CYS B N 1
ATOM 4534 C CA . CYS B 1 231 ? -20.844 -9.57 -5.953 1 86.19 231 CYS B CA 1
ATOM 4535 C C . CYS B 1 231 ? -20.922 -8.32 -6.832 1 86.19 231 CYS B C 1
ATOM 4537 O O . CYS B 1 231 ? -19.922 -7.625 -7.004 1 86.19 231 CYS B O 1
ATOM 4539 N N . SER B 1 232 ? -22.016 -8.039 -7.395 1 77.81 232 SER B N 1
ATOM 4540 C CA . SER B 1 232 ? -22.266 -6.859 -8.211 1 77.81 232 SER B CA 1
ATOM 4541 C C . SER B 1 232 ? -23.703 -6.371 -8.055 1 77.81 232 SER B C 1
ATOM 4543 O O . SER B 1 232 ? -24.422 -6.227 -9.039 1 77.81 232 SER B O 1
ATOM 4545 N N . PRO B 1 233 ? -24.094 -6.09 -6.809 1 67.56 233 PRO B N 1
ATOM 4546 C CA . PRO B 1 233 ? -25.5 -5.754 -6.617 1 67.56 233 PRO B CA 1
ATOM 4547 C C . PRO B 1 233 ? -25.828 -4.305 -6.977 1 67.56 233 PRO B C 1
ATOM 4549 O O . PRO B 1 233 ? -24.984 -3.42 -6.789 1 67.56 233 PRO B O 1
ATOM 4552 N N . ALA B 1 234 ? -26.938 -4.211 -7.711 1 65.06 234 ALA B N 1
ATOM 4553 C CA . ALA B 1 234 ? -27.5 -2.863 -7.762 1 65.06 234 ALA B CA 1
ATOM 4554 C C . ALA B 1 234 ? -28.172 -2.504 -6.441 1 65.06 234 ALA B C 1
ATOM 4556 O O . ALA B 1 234 ? -28.984 -3.275 -5.922 1 65.06 234 ALA B O 1
ATOM 4557 N N . VAL B 1 235 ? -27.719 -1.466 -5.711 1 62.09 235 VAL B N 1
ATOM 4558 C CA . VAL B 1 235 ? -28.188 -1.104 -4.371 1 62.09 235 VAL B CA 1
ATOM 4559 C C . VAL B 1 235 ? -29.703 -0.947 -4.371 1 62.09 235 VAL B C 1
ATOM 4561 O O . VAL B 1 235 ? -30.375 -1.376 -3.43 1 62.09 235 VAL B O 1
ATOM 4564 N N . ASP B 1 236 ? -30.203 -0.353 -5.41 1 67.5 236 ASP B N 1
ATOM 4565 C CA . ASP B 1 236 ? -31.609 -0.005 -5.422 1 67.5 236 ASP B CA 1
ATOM 4566 C C . ASP B 1 236 ? -32.5 -1.257 -5.359 1 67.5 236 ASP B C 1
ATOM 4568 O O . ASP B 1 236 ? -33.656 -1.194 -4.926 1 67.5 236 ASP B O 1
ATOM 4572 N N . ASP B 1 237 ? -31.859 -2.303 -5.488 1 84.19 237 ASP B N 1
ATOM 4573 C CA . ASP B 1 237 ? -32.688 -3.5 -5.496 1 84.19 237 ASP B CA 1
ATOM 4574 C C . ASP B 1 237 ? -32 -4.656 -4.781 1 84.19 237 ASP B C 1
ATOM 4576 O O . ASP B 1 237 ? -32.156 -5.816 -5.16 1 84.19 237 ASP B O 1
ATOM 4580 N N . PHE B 1 238 ? -31.344 -4.238 -3.709 1 89.94 238 PHE B N 1
ATOM 4581 C CA . PHE B 1 238 ? -30.531 -5.262 -3.072 1 89.94 238 PHE B CA 1
ATOM 4582 C C . PHE B 1 238 ? -31.406 -6.336 -2.432 1 89.94 238 PHE B C 1
ATOM 4584 O O . PHE B 1 238 ? -31.172 -7.531 -2.635 1 89.94 238 PHE B O 1
ATOM 4591 N N . ARG B 1 239 ? -32.438 -5.883 -1.707 1 90.81 239 ARG B N 1
ATOM 4592 C CA . ARG B 1 239 ? -33.281 -6.84 -1.009 1 90.81 239 ARG B CA 1
ATOM 4593 C C . ARG B 1 239 ? -33.969 -7.785 -1.991 1 90.81 239 ARG B C 1
ATOM 4595 O O . ARG B 1 239 ? -34 -9 -1.77 1 90.81 239 ARG B O 1
ATOM 4602 N N . GLN B 1 240 ? -34.438 -7.215 -3.023 1 91.31 240 GLN B N 1
ATOM 4603 C CA . GLN B 1 240 ? -35.125 -8.023 -4.031 1 91.31 240 GLN B CA 1
ATOM 4604 C C . GLN B 1 240 ? -34.156 -9.023 -4.668 1 91.31 240 GLN B C 1
ATOM 4606 O O . GLN B 1 240 ? -34.5 -10.203 -4.824 1 91.31 240 GLN B O 1
ATOM 4611 N N . THR B 1 241 ? -33 -8.539 -5.004 1 92.62 241 THR B N 1
ATOM 4612 C CA . THR B 1 241 ? -32 -9.414 -5.605 1 92.62 241 THR B CA 1
ATOM 4613 C C . THR B 1 241 ? -31.578 -10.5 -4.625 1 92.62 241 THR B C 1
ATOM 4615 O O . THR B 1 241 ? -31.547 -11.68 -4.98 1 92.62 241 THR B O 1
ATOM 4618 N N . PHE B 1 242 ? -31.375 -10.094 -3.434 1 95.38 242 PHE B N 1
ATOM 4619 C CA . PHE B 1 242 ? -30.906 -11 -2.395 1 95.38 242 PHE B CA 1
ATOM 4620 C C . PHE B 1 242 ? -31.906 -12.117 -2.156 1 95.38 242 PHE B C 1
ATOM 4622 O O . PHE B 1 242 ? -31.562 -13.297 -2.18 1 95.38 242 PHE B O 1
ATOM 4629 N N . THR B 1 243 ? -33.188 -11.82 -2.043 1 94.5 243 THR B N 1
ATOM 4630 C CA . THR B 1 243 ? -34.219 -12.789 -1.702 1 94.5 243 THR B CA 1
ATOM 4631 C C . THR B 1 243 ? -34.531 -13.68 -2.896 1 94.5 243 THR B C 1
ATOM 4633 O O . THR B 1 243 ? -35.094 -14.766 -2.734 1 94.5 243 THR B O 1
ATOM 4636 N N . SER B 1 244 ? -34.125 -13.18 -4.035 1 94.25 244 SER B N 1
ATOM 4637 C CA . SER B 1 244 ? -34.375 -13.969 -5.234 1 94.25 244 SER B CA 1
ATOM 4638 C C . SER B 1 244 ? -33.344 -15.055 -5.422 1 94.25 244 SER B C 1
ATOM 4640 O O . SER B 1 244 ? -33.594 -16.062 -6.074 1 94.25 244 SER B O 1
ATOM 4642 N N . VAL B 1 245 ? -32.156 -14.883 -4.789 1 95.25 245 VAL B N 1
ATOM 4643 C CA . VAL B 1 245 ? -31.078 -15.789 -5.145 1 95.25 245 VAL B CA 1
ATOM 4644 C C . VAL B 1 245 ? -30.656 -16.594 -3.916 1 95.25 245 VAL B C 1
ATOM 4646 O O . VAL B 1 245 ? -29.984 -17.625 -4.039 1 95.25 245 VAL B O 1
ATOM 4649 N N . VAL B 1 246 ? -31.016 -16.141 -2.75 1 96 246 VAL B N 1
ATOM 4650 C CA . VAL B 1 246 ? -30.641 -16.828 -1.525 1 96 246 VAL B CA 1
ATOM 4651 C C . VAL B 1 246 ? -31.828 -17.656 -1.013 1 96 246 VAL B C 1
ATOM 4653 O O . VAL B 1 246 ? -32.969 -17.156 -0.946 1 96 246 VAL B O 1
ATOM 4656 N N . HIS B 1 247 ? -31.562 -18.875 -0.702 1 93.12 247 HIS B N 1
ATOM 4657 C CA . HIS B 1 247 ? -32.531 -19.781 -0.095 1 93.12 247 HIS B CA 1
ATOM 4658 C C . HIS B 1 247 ? -31.875 -20.75 0.879 1 93.12 247 HIS B C 1
ATOM 4660 O O . HIS B 1 247 ? -30.656 -20.734 1.021 1 93.12 247 HIS B O 1
ATOM 4666 N N . GLU B 1 248 ? -32.688 -21.516 1.546 1 90.81 248 GLU B N 1
ATOM 4667 C CA . GLU B 1 248 ? -32.188 -22.391 2.598 1 90.81 248 GLU B CA 1
ATOM 4668 C C . GLU B 1 248 ? -31.172 -23.391 2.047 1 90.81 248 GLU B C 1
ATOM 4670 O O . GLU B 1 248 ? -30.172 -23.688 2.711 1 90.81 248 GLU B O 1
ATOM 4675 N N . ALA B 1 249 ? -31.281 -23.781 0.862 1 92.56 249 ALA B N 1
ATOM 4676 C CA . ALA B 1 249 ? -30.469 -24.828 0.272 1 92.56 249 ALA B CA 1
ATOM 4677 C C . ALA B 1 249 ? -29.078 -24.312 -0.089 1 92.56 249 ALA B C 1
ATOM 4679 O O . ALA B 1 249 ? -28.125 -25.094 -0.196 1 92.56 249 ALA B O 1
ATOM 4680 N N . ASN B 1 250 ? -28.922 -22.969 -0.275 1 95.25 250 ASN B N 1
ATOM 4681 C CA . ASN B 1 250 ? -27.625 -22.438 -0.668 1 95.25 250 ASN B CA 1
ATOM 4682 C C . ASN B 1 250 ? -27.125 -21.391 0.333 1 95.25 250 ASN B C 1
ATOM 4684 O O . ASN B 1 250 ? -26.297 -20.547 -0.009 1 95.25 250 ASN B O 1
ATOM 4688 N N . LEU B 1 251 ? -27.734 -21.5 1.544 1 96.56 251 LEU B N 1
ATOM 4689 C CA . LEU B 1 251 ? -27.328 -20.578 2.594 1 96.56 251 LEU B CA 1
ATOM 4690 C C . LEU B 1 251 ? -25.906 -20.859 3.057 1 96.56 251 LEU B C 1
ATOM 4692 O O . LEU B 1 251 ? -25.625 -21.938 3.584 1 96.56 251 LEU B O 1
ATOM 4696 N N . PRO B 1 252 ? -24.969 -19.844 2.844 1 96.75 252 PRO B N 1
ATOM 4697 C CA . PRO B 1 252 ? -23.625 -20.078 3.365 1 96.75 252 PRO B CA 1
ATOM 4698 C C . PRO B 1 252 ? -23.547 -19.938 4.883 1 96.75 252 PRO B C 1
ATOM 4700 O O . PRO B 1 252 ? -24.484 -19.422 5.508 1 96.75 252 PRO B O 1
ATOM 4703 N N . GLU B 1 253 ? -22.516 -20.391 5.391 1 96.12 253 GLU B N 1
ATOM 4704 C CA . GLU B 1 253 ? -22.281 -20.203 6.82 1 96.12 253 GLU B CA 1
ATOM 4705 C C . GLU B 1 253 ? -21.969 -18.75 7.145 1 96.12 253 GLU B C 1
ATOM 4707 O O . GLU B 1 253 ? -22.312 -18.266 8.227 1 96.12 253 GLU B O 1
ATOM 4712 N N . VAL B 1 254 ? -21.266 -18.078 6.211 1 97.69 254 VAL B N 1
ATOM 4713 C CA . VAL B 1 254 ? -20.844 -16.719 6.492 1 97.69 254 VAL B CA 1
ATOM 4714 C C . VAL B 1 254 ? -21.078 -15.844 5.262 1 97.69 254 VAL B C 1
ATOM 4716 O O . VAL B 1 254 ? -20.641 -16.188 4.156 1 97.69 254 VAL B O 1
ATOM 4719 N N . PHE B 1 255 ? -21.797 -14.766 5.438 1 98.12 255 PHE B N 1
ATOM 4720 C CA . PHE B 1 255 ? -21.766 -13.672 4.473 1 98.12 255 PHE B CA 1
ATOM 4721 C C . PHE B 1 255 ? -20.656 -12.688 4.797 1 98.12 255 PHE B C 1
ATOM 4723 O O . PHE B 1 255 ? -20.672 -12.055 5.852 1 98.12 255 PHE B O 1
ATOM 4730 N N . VAL B 1 256 ? -19.672 -12.602 3.904 1 98.44 256 VAL B N 1
ATOM 4731 C CA . VAL B 1 256 ? -18.562 -11.688 4.059 1 98.44 256 VAL B CA 1
ATOM 4732 C C . VAL B 1 256 ? -18.828 -10.398 3.277 1 98.44 256 VAL B C 1
ATOM 4734 O O . VAL B 1 256 ? -18.609 -10.352 2.062 1 98.44 256 VAL B O 1
ATOM 4737 N N . CYS B 1 257 ? -19.234 -9.383 4 1 97.94 257 CYS B N 1
ATOM 4738 C CA . CYS B 1 257 ? -19.703 -8.172 3.342 1 97.94 257 CYS B CA 1
ATOM 4739 C C . CYS B 1 257 ? -18.562 -7.176 3.158 1 97.94 257 CYS B C 1
ATOM 4741 O O . CYS B 1 257 ? -17.703 -7.051 4.023 1 97.94 257 CYS B O 1
ATOM 4743 N N . ALA B 1 258 ? -18.625 -6.441 2.078 1 96.69 258 ALA B N 1
ATOM 4744 C CA . ALA B 1 258 ? -17.578 -5.484 1.707 1 96.69 258 ALA B CA 1
ATOM 4745 C C . ALA B 1 258 ? -17.453 -4.375 2.748 1 96.69 258 ALA B C 1
ATOM 4747 O O . ALA B 1 258 ? -16.375 -3.807 2.938 1 96.69 258 ALA B O 1
ATOM 4748 N N . ASN B 1 259 ? -18.516 -4.008 3.307 1 95.62 259 ASN B N 1
ATOM 4749 C CA . ASN B 1 259 ? -18.531 -3.018 4.375 1 95.62 259 ASN B CA 1
ATOM 4750 C C . ASN B 1 259 ? -19.766 -3.164 5.258 1 95.62 259 ASN B C 1
ATOM 4752 O O . ASN B 1 259 ? -20.609 -4.027 5.012 1 95.62 259 ASN B O 1
ATOM 4756 N N . ASP B 1 260 ? -19.891 -2.355 6.254 1 95.31 260 ASP B N 1
ATOM 4757 C CA . ASP B 1 260 ? -20.953 -2.473 7.238 1 95.31 260 ASP B CA 1
ATOM 4758 C C . ASP B 1 260 ? -22.297 -2.061 6.641 1 95.31 260 ASP B C 1
ATOM 4760 O O . ASP B 1 260 ? -23.344 -2.516 7.09 1 95.31 260 ASP B O 1
ATOM 4764 N N . PHE B 1 261 ? -22.297 -1.272 5.578 1 91.31 261 PHE B N 1
ATOM 4765 C CA . PHE B 1 261 ? -23.547 -0.964 4.875 1 91.31 261 PHE B CA 1
ATOM 4766 C C . PHE B 1 261 ? -24.109 -2.207 4.195 1 91.31 261 PHE B C 1
ATOM 4768 O O . PHE B 1 261 ? -25.281 -2.518 4.336 1 91.31 261 PHE B O 1
ATOM 4775 N N . SER B 1 262 ? -23.234 -2.871 3.51 1 94 262 SER B N 1
ATOM 4776 C CA . SER B 1 262 ? -23.641 -4.125 2.881 1 94 262 SER B CA 1
ATOM 4777 C C . SER B 1 262 ? -24.078 -5.152 3.922 1 94 262 SER B C 1
ATOM 4779 O O . SER B 1 262 ? -25.016 -5.922 3.689 1 94 262 SER B O 1
ATOM 4781 N N . ALA B 1 263 ? -23.422 -5.102 5.031 1 96.62 263 ALA B N 1
ATOM 4782 C CA . ALA B 1 263 ? -23.781 -6.016 6.117 1 96.62 263 ALA B CA 1
ATOM 4783 C C . ALA B 1 263 ? -25.172 -5.727 6.641 1 96.62 263 ALA B C 1
ATOM 4785 O O . ALA B 1 263 ? -25.969 -6.648 6.836 1 96.62 263 ALA B O 1
ATOM 4786 N N . LEU B 1 264 ? -25.422 -4.453 6.832 1 94.88 264 LEU B N 1
ATOM 4787 C CA . LEU B 1 264 ? -26.734 -4.047 7.309 1 94.88 264 LEU B CA 1
ATOM 4788 C C . LEU B 1 264 ? -27.828 -4.512 6.355 1 94.88 264 LEU B C 1
ATOM 4790 O O . LEU B 1 264 ? -28.828 -5.102 6.785 1 94.88 264 LEU B O 1
ATOM 4794 N N . TYR B 1 265 ? -27.625 -4.348 5.109 1 94.31 265 TYR B N 1
ATOM 4795 C CA . TYR B 1 265 ? -28.609 -4.734 4.102 1 94.31 265 TYR B CA 1
ATOM 4796 C C . TYR B 1 265 ? -28.75 -6.25 4.031 1 94.31 265 TYR B C 1
ATOM 4798 O O . TYR B 1 265 ? -29.859 -6.77 3.83 1 94.31 265 TYR B O 1
ATOM 4806 N N . THR B 1 266 ? -27.672 -6.914 4.168 1 96.69 266 THR B N 1
ATOM 4807 C CA . THR B 1 266 ? -27.672 -8.375 4.176 1 96.69 266 THR B CA 1
ATOM 4808 C C . THR B 1 266 ? -28.484 -8.898 5.355 1 96.69 266 THR B C 1
ATOM 4810 O O . THR B 1 266 ? -29.344 -9.766 5.188 1 96.69 266 THR B O 1
ATOM 4813 N N . ILE B 1 267 ? -28.266 -8.336 6.516 1 96.75 267 ILE B N 1
ATOM 4814 C CA . ILE B 1 267 ? -28.953 -8.758 7.734 1 96.75 267 ILE B CA 1
ATOM 4815 C C . ILE B 1 267 ? -30.438 -8.484 7.609 1 96.75 267 ILE B C 1
ATOM 4817 O O . ILE B 1 267 ? -31.266 -9.344 7.938 1 96.75 267 ILE B O 1
ATOM 4821 N N . GLU B 1 268 ? -30.766 -7.344 7.09 1 95.25 268 GLU B N 1
ATOM 4822 C CA . GLU B 1 268 ? -32.156 -6.992 6.902 1 95.25 268 GLU B CA 1
ATOM 4823 C C . GLU B 1 268 ? -32.844 -7.953 5.934 1 95.25 268 GLU B C 1
ATOM 4825 O O . GLU B 1 268 ? -34 -8.375 6.172 1 95.25 268 GLU B O 1
ATOM 4830 N N . ALA B 1 269 ? -32.219 -8.266 4.879 1 96.06 269 ALA B N 1
ATOM 4831 C CA . ALA B 1 269 ? -32.781 -9.195 3.893 1 96.06 269 ALA B CA 1
ATOM 4832 C C . ALA B 1 269 ? -32.969 -10.586 4.496 1 96.06 269 ALA B C 1
ATOM 4834 O O . ALA B 1 269 ? -34 -11.219 4.297 1 96.06 269 ALA B O 1
ATOM 4835 N N . LEU B 1 270 ? -32 -11.023 5.234 1 96.88 270 LEU B N 1
ATOM 4836 C CA . LEU B 1 270 ? -32.094 -12.32 5.906 1 96.88 270 LEU B CA 1
ATOM 4837 C C . LEU B 1 270 ? -33.25 -12.352 6.871 1 96.88 270 LEU B C 1
ATOM 4839 O O . LEU B 1 270 ? -34.062 -13.305 6.863 1 96.88 270 LEU B O 1
ATOM 4843 N N . GLU B 1 271 ? -33.375 -11.305 7.613 1 95.56 271 GLU B N 1
ATOM 4844 C CA . GLU B 1 271 ? -34.469 -11.203 8.57 1 95.56 271 GLU B CA 1
ATOM 4845 C C . GLU B 1 271 ? -35.844 -11.25 7.867 1 95.56 271 GLU B C 1
ATOM 4847 O O . GLU B 1 271 ? -36.781 -11.883 8.359 1 95.56 271 GLU B O 1
ATOM 4852 N N . SER B 1 272 ? -35.875 -10.664 6.785 1 95.38 272 SER B N 1
ATOM 4853 C CA . SER B 1 272 ? -37.125 -10.641 6.023 1 95.38 272 SER B CA 1
ATOM 4854 C C . SER B 1 272 ? -37.5 -12.031 5.512 1 95.38 272 SER B C 1
ATOM 4856 O O . SER B 1 272 ? -38.656 -12.305 5.184 1 95.38 272 SER B O 1
ATOM 4858 N N . MET B 1 273 ? -36.5 -12.891 5.449 1 96.31 273 MET B N 1
ATOM 4859 C CA . MET B 1 273 ? -36.688 -14.266 4.98 1 96.31 273 MET B CA 1
ATOM 4860 C C . MET B 1 273 ? -36.875 -15.219 6.156 1 96.31 273 MET B C 1
ATOM 4862 O O . MET B 1 273 ? -36.969 -16.438 5.965 1 96.31 273 MET B O 1
ATOM 4866 N N . GLY B 1 274 ? -36.844 -14.688 7.355 1 96 274 GLY B N 1
ATOM 4867 C CA . GLY B 1 274 ? -37 -15.492 8.555 1 96 274 GLY B CA 1
ATOM 4868 C C . GLY B 1 274 ? -35.719 -16.188 8.969 1 96 274 GLY B C 1
ATOM 4869 O O . GLY B 1 274 ? -35.75 -17.141 9.758 1 96 274 GLY B O 1
ATOM 4870 N N . ILE B 1 275 ? -34.625 -15.758 8.391 1 95.75 275 ILE B N 1
ATOM 4871 C CA . ILE B 1 275 ? -33.312 -16.328 8.742 1 95.75 275 ILE B CA 1
ATOM 4872 C C . ILE B 1 275 ? -32.656 -15.492 9.828 1 95.75 275 ILE B C 1
ATOM 4874 O O . ILE B 1 275 ? -32.469 -14.281 9.656 1 95.75 275 ILE B O 1
ATOM 4878 N N . THR B 1 276 ? -32.25 -16.125 10.859 1 93.62 276 THR B N 1
ATOM 4879 C CA . THR B 1 276 ? -31.734 -15.391 12.016 1 93.62 276 THR B CA 1
ATOM 4880 C C . THR B 1 276 ? -30.203 -15.297 11.977 1 93.62 276 THR B C 1
ATOM 4882 O O . THR B 1 276 ? -29.531 -16.281 11.648 1 93.62 276 THR B O 1
ATOM 4885 N N . VAL B 1 277 ? -29.688 -14.188 12.328 1 95.31 277 VAL B N 1
ATOM 4886 C CA . VAL B 1 277 ? -28.266 -13.922 12.508 1 95.31 277 VAL B CA 1
ATOM 4887 C C . VAL B 1 277 ? -27.969 -13.656 13.984 1 95.31 277 VAL B C 1
ATOM 4889 O O . VAL B 1 277 ? -28.625 -12.828 14.617 1 95.31 277 VAL B O 1
ATOM 4892 N N . PRO B 1 278 ? -27.078 -14.359 14.531 1 94.25 278 PRO B N 1
ATOM 4893 C CA . PRO B 1 278 ? -26.031 -15.18 13.93 1 94.25 278 PRO B CA 1
ATOM 4894 C C . PRO B 1 278 ? -26.375 -16.672 13.922 1 94.25 278 PRO B C 1
ATOM 4896 O O . PRO B 1 278 ? -25.547 -17.5 13.516 1 94.25 278 PRO B O 1
ATOM 4899 N N . ASP B 1 279 ? -27.5 -17.094 14.328 1 93.31 279 ASP B N 1
ATOM 4900 C CA . ASP B 1 279 ? -27.812 -18.484 14.641 1 93.31 279 ASP B CA 1
ATOM 4901 C C . ASP B 1 279 ? -27.75 -19.359 13.391 1 93.31 279 ASP B C 1
ATOM 4903 O O . ASP B 1 279 ? -27.172 -20.453 13.406 1 93.31 279 ASP B O 1
ATOM 4907 N N . GLN B 1 280 ? -28.312 -18.953 12.32 1 94.31 280 GLN B N 1
ATOM 4908 C CA . GLN B 1 280 ? -28.375 -19.766 11.109 1 94.31 280 GLN B CA 1
ATOM 4909 C C . GLN B 1 280 ? -27.234 -19.438 10.156 1 94.31 280 GLN B C 1
ATOM 4911 O O . GLN B 1 280 ? -26.812 -20.297 9.367 1 94.31 280 GLN B O 1
ATOM 4916 N N . CYS B 1 281 ? -26.812 -18.188 10.195 1 96 281 CYS B N 1
ATOM 4917 C CA . CYS B 1 281 ? -25.641 -17.766 9.461 1 96 281 CYS B CA 1
ATOM 4918 C C . CYS B 1 281 ? -25 -16.531 10.094 1 96 281 CYS B C 1
ATOM 4920 O O . CYS B 1 281 ? -25.672 -15.805 10.844 1 96 281 CYS B O 1
ATOM 4922 N N . VAL B 1 282 ? -23.734 -16.359 9.781 1 97.56 282 VAL B N 1
ATOM 4923 C CA . VAL B 1 282 ? -22.984 -15.25 10.359 1 97.56 282 VAL B CA 1
ATOM 4924 C C . VAL B 1 282 ? -22.672 -14.211 9.289 1 97.56 282 VAL B C 1
ATOM 4926 O O . VAL B 1 282 ? -22.641 -14.523 8.102 1 97.56 282 VAL B O 1
ATOM 4929 N N . VAL B 1 283 ? -22.562 -12.969 9.75 1 98.12 283 VAL B N 1
ATOM 4930 C CA . VAL B 1 283 ? -22.281 -11.859 8.844 1 98.12 283 VAL B CA 1
ATOM 4931 C C . VAL B 1 283 ? -21.062 -11.078 9.344 1 98.12 283 VAL B C 1
ATOM 4933 O O . VAL B 1 283 ? -20.891 -10.875 10.547 1 98.12 283 VAL B O 1
ATOM 4936 N N . THR B 1 284 ? -20.172 -10.75 8.414 1 98.44 284 THR B N 1
ATOM 4937 C CA . THR B 1 284 ? -19.078 -9.836 8.727 1 98.44 284 THR B CA 1
ATOM 4938 C C . THR B 1 284 ? -19.188 -8.555 7.914 1 98.44 284 THR B C 1
ATOM 4940 O O . THR B 1 284 ? -19.922 -8.5 6.922 1 98.44 284 THR B O 1
ATOM 4943 N N . GLY B 1 285 ? -18.531 -7.52 8.422 1 97.94 285 GLY B N 1
ATOM 4944 C CA . GLY B 1 285 ? -18.516 -6.234 7.742 1 97.94 285 GLY B CA 1
ATOM 4945 C C . GLY B 1 285 ? -17.125 -5.609 7.699 1 97.94 285 GLY B C 1
ATOM 4946 O O . GLY B 1 285 ? -16.125 -6.316 7.711 1 97.94 285 GLY B O 1
ATOM 4947 N N . PHE B 1 286 ? -17.109 -4.34 7.512 1 97.56 286 PHE B N 1
ATOM 4948 C CA . PHE B 1 286 ? -15.914 -3.512 7.406 1 97.56 286 PHE B CA 1
ATOM 4949 C C . PHE B 1 286 ? -16.234 -2.055 7.719 1 97.56 286 PHE B C 1
ATOM 4951 O O . PHE B 1 286 ? -17.359 -1.599 7.484 1 97.56 286 PHE B O 1
ATOM 4958 N N . ASP B 1 287 ? -15.289 -1.298 8.383 1 96.19 287 ASP B N 1
ATOM 4959 C CA . ASP B 1 287 ? -15.328 0.146 8.594 1 96.19 287 ASP B CA 1
ATOM 4960 C C . ASP B 1 287 ? -15.758 0.479 10.016 1 96.19 287 ASP B C 1
ATOM 4962 O O . ASP B 1 287 ? -15.617 1.619 10.469 1 96.19 287 ASP B O 1
ATOM 4966 N N . ASN B 1 288 ? -16.391 -0.469 10.703 1 96.06 288 ASN B N 1
ATOM 4967 C CA . ASN B 1 288 ? -16.828 -0.257 12.078 1 96.06 288 ASN B CA 1
ATOM 4968 C C . ASN B 1 288 ? -17.781 0.934 12.18 1 96.06 288 ASN B C 1
ATOM 4970 O O . ASN B 1 288 ? -17.562 1.84 12.984 1 96.06 288 ASN B O 1
ATOM 4974 N N . LEU B 1 289 ? -18.828 0.872 11.414 1 92.06 289 LEU B N 1
ATOM 4975 C CA . LEU B 1 289 ? -19.703 2.029 11.297 1 92.06 289 LEU B CA 1
ATOM 4976 C C . LEU B 1 289 ? -20.844 1.958 12.312 1 92.06 289 LEU B C 1
ATOM 4978 O O . LEU B 1 289 ? -21.375 2.988 12.719 1 92.06 289 LEU B O 1
ATOM 4982 N N . TYR B 1 290 ? -21.234 0.739 12.633 1 88.62 290 TYR B N 1
ATOM 4983 C CA . TYR B 1 290 ? -22.422 0.566 13.477 1 88.62 290 TYR B CA 1
ATOM 4984 C C . TYR B 1 290 ? -22.094 -0.277 14.703 1 88.62 290 TYR B C 1
ATOM 4986 O O . TYR B 1 290 ? -21.391 -1.287 14.602 1 88.62 290 TYR B O 1
ATOM 4994 N N . ASP B 1 291 ? -22.609 0.16 15.766 1 85.81 291 ASP B N 1
ATOM 4995 C CA . ASP B 1 291 ? -22.406 -0.598 17 1 85.81 291 ASP B CA 1
ATOM 4996 C C . ASP B 1 291 ? -23.562 -1.56 17.25 1 85.81 291 ASP B C 1
ATOM 4998 O O . ASP B 1 291 ? -23.453 -2.451 18.094 1 85.81 291 ASP B O 1
ATOM 5002 N N . ASN B 1 292 ? -24.578 -1.501 16.484 1 89.12 292 ASN B N 1
ATOM 5003 C CA . ASN B 1 292 ? -25.797 -2.199 16.875 1 89.12 292 ASN B CA 1
ATOM 5004 C C . ASN B 1 292 ? -26.172 -3.271 15.852 1 89.12 292 ASN B C 1
ATOM 5006 O O . ASN B 1 292 ? -27.312 -3.736 15.836 1 89.12 292 ASN B O 1
ATOM 5010 N N . ILE B 1 293 ? -25.328 -3.596 15.016 1 91.69 293 ILE B N 1
ATOM 5011 C CA . ILE B 1 293 ? -25.672 -4.66 14.078 1 91.69 293 ILE B CA 1
ATOM 5012 C C . ILE B 1 293 ? -24.891 -5.926 14.438 1 91.69 293 ILE B C 1
ATOM 5014 O O . ILE B 1 293 ? -23.766 -5.852 14.922 1 91.69 293 ILE B O 1
ATOM 5018 N N . PRO B 1 294 ? -25.5 -7.023 14.188 1 95.44 294 PRO B N 1
ATOM 5019 C CA . PRO B 1 294 ? -24.891 -8.289 14.609 1 95.44 294 PRO B CA 1
ATOM 5020 C C . PRO B 1 294 ? -23.859 -8.805 13.609 1 95.44 294 PRO B C 1
ATOM 5022 O O . PRO B 1 294 ? -24.078 -9.828 12.961 1 95.44 294 PRO B O 1
ATOM 5025 N N . VAL B 1 295 ? -22.734 -8.227 13.562 1 96.88 295 VAL B N 1
ATOM 5026 C CA . VAL B 1 295 ? -21.641 -8.672 12.711 1 96.88 295 VAL B CA 1
ATOM 5027 C C . VAL B 1 295 ? -20.547 -9.312 13.562 1 96.88 295 VAL B C 1
ATOM 5029 O O . VAL B 1 295 ? -20.141 -8.758 14.586 1 96.88 295 VAL B O 1
ATOM 5032 N N . LEU B 1 296 ? -20.141 -10.414 13.133 1 97.12 296 LEU B N 1
ATOM 5033 C CA . LEU B 1 296 ? -19.109 -11.164 13.859 1 97.12 296 LEU B CA 1
ATOM 5034 C C . LEU B 1 296 ? -17.781 -10.438 13.828 1 97.12 296 LEU B C 1
ATOM 5036 O O . LEU B 1 296 ? -17 -10.516 14.789 1 97.12 296 LEU B O 1
ATOM 5040 N N . ALA B 1 297 ? -17.516 -9.805 12.75 1 97.69 297 ALA B N 1
ATOM 5041 C CA . ALA B 1 297 ? -16.25 -9.094 12.594 1 97.69 297 ALA B CA 1
ATOM 5042 C C . ALA B 1 297 ? -16.422 -7.836 11.758 1 97.69 297 ALA B C 1
ATOM 5044 O O . ALA B 1 297 ? -17.297 -7.777 10.891 1 97.69 297 ALA B O 1
ATOM 5045 N N . THR B 1 298 ? -15.68 -6.852 12.078 1 98 298 THR B N 1
ATOM 5046 C CA . THR B 1 298 ? -15.547 -5.641 11.273 1 98 298 THR B CA 1
ATOM 5047 C C . THR B 1 298 ? -14.148 -5.055 11.398 1 98 298 THR B C 1
ATOM 5049 O O . THR B 1 298 ? -13.273 -5.656 12.031 1 98 298 THR B O 1
ATOM 5052 N N . VAL B 1 299 ? -13.883 -4.012 10.664 1 98.06 299 VAL B N 1
ATOM 5053 C CA . VAL B 1 299 ? -12.562 -3.391 10.672 1 98.06 299 VAL B CA 1
ATOM 5054 C C . VAL B 1 299 ? -12.68 -1.928 11.086 1 98.06 299 VAL B C 1
ATOM 5056 O O . VAL B 1 299 ? -13.492 -1.182 10.539 1 98.06 299 VAL B O 1
ATOM 5059 N N . ASN B 1 300 ? -11.922 -1.581 12.07 1 97.06 300 ASN B N 1
ATOM 5060 C CA . ASN B 1 300 ? -11.906 -0.195 12.523 1 97.06 300 ASN B CA 1
ATOM 5061 C C . ASN B 1 300 ? -10.914 0.646 11.727 1 97.06 300 ASN B C 1
ATOM 5063 O O . ASN B 1 300 ? -9.75 0.771 12.117 1 97.06 300 ASN B O 1
ATOM 5067 N N . VAL B 1 301 ? -11.398 1.228 10.703 1 97.38 301 VAL B N 1
ATOM 5068 C CA . VAL B 1 301 ? -10.594 2.094 9.852 1 97.38 301 VAL B CA 1
ATOM 5069 C C . VAL B 1 301 ? -10.281 3.4 10.578 1 97.38 301 VAL B C 1
ATOM 5071 O O . VAL B 1 301 ? -11.164 3.996 11.195 1 97.38 301 VAL B O 1
ATOM 5074 N N . ASN B 1 302 ? -9.008 3.832 10.648 1 97.38 302 ASN B N 1
ATOM 5075 C CA . ASN B 1 302 ? -8.641 5.129 11.211 1 97.38 302 ASN B CA 1
ATOM 5076 C C . ASN B 1 302 ? -8.844 6.254 10.203 1 97.38 302 ASN B C 1
ATOM 5078 O O . ASN B 1 302 ? -7.887 6.73 9.594 1 97.38 302 ASN B O 1
ATOM 5082 N N . LYS B 1 303 ? -10 6.664 10.117 1 96.69 303 LYS B N 1
ATOM 5083 C CA . LYS B 1 303 ? -10.453 7.59 9.078 1 96.69 303 LYS B CA 1
ATOM 5084 C C . LYS B 1 303 ? -9.766 8.945 9.211 1 96.69 303 LYS B C 1
ATOM 5086 O O . LYS B 1 303 ? -9.352 9.531 8.211 1 96.69 303 LYS B O 1
ATOM 5091 N N . GLU B 1 304 ? -9.609 9.445 10.375 1 96.44 304 GLU B N 1
ATOM 5092 C CA . GLU B 1 304 ? -8.93 10.719 10.578 1 96.44 304 GLU B CA 1
ATOM 5093 C C . GLU B 1 304 ? -7.477 10.656 10.109 1 96.44 304 GLU B C 1
ATOM 5095 O O . GLU B 1 304 ? -6.977 11.602 9.5 1 96.44 304 GLU B O 1
ATOM 5100 N N . LEU B 1 305 ? -6.863 9.531 10.398 1 97.94 305 LEU B N 1
ATOM 5101 C CA . LEU B 1 305 ? -5.477 9.359 9.977 1 97.94 305 LEU B CA 1
ATOM 5102 C C . LEU B 1 305 ? -5.367 9.328 8.453 1 97.94 305 LEU B C 1
ATOM 5104 O O . LEU B 1 305 ? -4.402 9.844 7.887 1 97.94 305 LEU B O 1
ATOM 5108 N N . LEU B 1 306 ? -6.285 8.664 7.805 1 98.06 306 LEU B N 1
ATOM 5109 C CA . LEU B 1 306 ? -6.301 8.695 6.348 1 98.06 306 LEU B CA 1
ATOM 5110 C C . LEU B 1 306 ? -6.211 10.133 5.836 1 98.06 306 LEU B C 1
ATOM 5112 O O . LEU B 1 306 ? -5.395 10.438 4.969 1 98.06 306 LEU B O 1
ATOM 5116 N N . GLY B 1 307 ? -7.059 11 6.395 1 97.75 307 GLY B N 1
ATOM 5117 C CA . GLY B 1 307 ? -7.086 12.398 5.988 1 97.75 307 GLY B CA 1
ATOM 5118 C C . GLY B 1 307 ? -5.785 13.125 6.27 1 97.75 307 GLY B C 1
ATOM 5119 O O . GLY B 1 307 ? -5.258 13.828 5.406 1 97.75 307 GLY B O 1
ATOM 5120 N N . ALA B 1 308 ? -5.297 12.953 7.488 1 97.69 308 ALA B N 1
ATOM 5121 C CA . ALA B 1 308 ? -4.066 13.617 7.895 1 97.69 308 ALA B CA 1
ATOM 5122 C C . ALA B 1 308 ? -2.898 13.219 7 1 97.69 308 ALA B C 1
ATOM 5124 O O . ALA B 1 308 ? -2.111 14.062 6.57 1 97.69 308 ALA B O 1
ATOM 5125 N N . ARG B 1 309 ? -2.795 11.922 6.668 1 98.12 309 ARG B N 1
ATOM 5126 C CA . ARG B 1 309 ? -1.686 11.43 5.859 1 98.12 309 ARG B CA 1
ATOM 5127 C C . ARG B 1 309 ? -1.813 11.891 4.41 1 98.12 309 ARG B C 1
ATOM 5129 O O . ARG B 1 309 ? -0.809 12.062 3.719 1 98.12 309 ARG B O 1
ATOM 5136 N N . ALA B 1 310 ? -3.055 12.078 3.994 1 98.44 310 ALA B N 1
ATOM 5137 C CA . ALA B 1 310 ? -3.252 12.641 2.66 1 98.44 310 ALA B CA 1
ATOM 5138 C C . ALA B 1 310 ? -2.635 14.031 2.551 1 98.44 310 ALA B C 1
ATOM 5140 O O . ALA B 1 310 ? -2.023 14.367 1.533 1 98.44 310 ALA B O 1
ATOM 5141 N N . VAL B 1 311 ? -2.789 14.844 3.551 1 97.12 311 VAL B N 1
ATOM 5142 C CA . VAL B 1 311 ? -2.215 16.188 3.57 1 97.12 311 VAL B CA 1
ATOM 5143 C C . VAL B 1 311 ? -0.691 16.094 3.52 1 97.12 311 VAL B C 1
ATOM 5145 O O . VAL B 1 311 ? -0.048 16.797 2.732 1 97.12 311 VAL B O 1
ATOM 5148 N N . ASP B 1 312 ? -0.145 15.203 4.355 1 96.5 312 ASP B N 1
ATOM 5149 C CA . ASP B 1 312 ? 1.306 15.047 4.371 1 96.5 312 ASP B CA 1
ATOM 5150 C C . ASP B 1 312 ? 1.827 14.625 3.002 1 96.5 312 ASP B C 1
ATOM 5152 O O . ASP B 1 312 ? 2.857 15.117 2.543 1 96.5 312 ASP B O 1
ATOM 5156 N N . GLN B 1 313 ? 1.128 13.703 2.387 1 97.69 313 GLN B N 1
ATOM 5157 C CA . GLN B 1 313 ? 1.524 13.25 1.056 1 97.69 313 GLN B CA 1
ATOM 5158 C C . GLN B 1 313 ? 1.42 14.383 0.039 1 97.69 313 GLN B C 1
ATOM 5160 O O . GLN B 1 313 ? 2.26 14.5 -0.857 1 97.69 313 GLN B O 1
ATOM 5165 N N . MET B 1 314 ? 0.357 15.18 0.12 1 96.56 314 MET B N 1
ATOM 5166 C CA . MET B 1 314 ? 0.183 16.328 -0.766 1 96.56 314 MET B CA 1
ATOM 5167 C C . MET B 1 314 ? 1.36 17.281 -0.648 1 96.56 314 MET B C 1
ATOM 5169 O O . MET B 1 314 ? 1.914 17.719 -1.658 1 96.56 314 MET B O 1
ATOM 5173 N N . LEU B 1 315 ? 1.74 17.578 0.548 1 93.88 315 LEU B N 1
ATOM 5174 C CA . LEU B 1 315 ? 2.85 18.484 0.771 1 93.88 315 LEU B CA 1
ATOM 5175 C C . LEU B 1 315 ? 4.145 17.938 0.185 1 93.88 315 LEU B C 1
ATOM 5177 O O . LEU B 1 315 ? 4.93 18.672 -0.408 1 93.88 315 LEU B O 1
ATOM 5181 N N . TRP B 1 316 ? 4.324 16.625 0.327 1 93.69 316 TRP B N 1
ATOM 5182 C CA . TRP B 1 316 ? 5.473 15.977 -0.291 1 93.69 316 TRP B CA 1
ATOM 5183 C C . TRP B 1 316 ? 5.426 16.109 -1.809 1 93.69 316 TRP B C 1
ATOM 5185 O O . TRP B 1 316 ? 6.426 16.453 -2.438 1 93.69 316 TRP B O 1
ATOM 5195 N N . ARG B 1 317 ? 4.289 15.875 -2.369 1 94.38 317 ARG B N 1
ATOM 5196 C CA . ARG B 1 317 ? 4.117 15.891 -3.816 1 94.38 317 ARG B CA 1
ATOM 5197 C C . ARG B 1 317 ? 4.355 17.281 -4.383 1 94.38 317 ARG B C 1
ATOM 5199 O O . ARG B 1 317 ? 4.957 17.438 -5.445 1 94.38 317 ARG B O 1
ATOM 5206 N N . ILE B 1 318 ? 3.883 18.281 -3.711 1 90.88 318 ILE B N 1
ATOM 5207 C CA . ILE B 1 318 ? 4.047 19.656 -4.152 1 90.88 318 ILE B CA 1
ATOM 5208 C C . ILE B 1 318 ? 5.535 19.984 -4.293 1 90.88 318 ILE B C 1
ATOM 5210 O O . ILE B 1 318 ? 5.945 20.625 -5.254 1 90.88 318 ILE B O 1
ATOM 5214 N N . VAL B 1 319 ? 6.332 19.484 -3.371 1 89.06 319 VAL B N 1
ATOM 5215 C CA . VAL B 1 319 ? 7.766 19.766 -3.344 1 89.06 319 VAL B CA 1
ATOM 5216 C C . VAL B 1 319 ? 8.492 18.844 -4.312 1 89.06 319 VAL B C 1
ATOM 5218 O O . VAL B 1 319 ? 9.562 19.188 -4.828 1 89.06 319 VAL B O 1
ATOM 5221 N N . ASN B 1 320 ? 7.918 17.656 -4.574 1 91.69 320 ASN B N 1
ATOM 5222 C CA . ASN B 1 320 ? 8.516 16.656 -5.453 1 91.69 320 ASN B CA 1
ATOM 5223 C C . ASN B 1 320 ? 7.57 16.266 -6.582 1 91.69 320 ASN B C 1
ATOM 5225 O O . ASN B 1 320 ? 7.172 15.102 -6.684 1 91.69 320 ASN B O 1
ATOM 5229 N N . PRO B 1 321 ? 7.332 17.172 -7.535 1 88.94 321 PRO B N 1
ATOM 5230 C CA . PRO B 1 321 ? 6.281 16.938 -8.531 1 88.94 321 PRO B CA 1
ATOM 5231 C C . PRO B 1 321 ? 6.641 15.828 -9.516 1 88.94 321 PRO B C 1
ATOM 5233 O O . PRO B 1 321 ? 5.75 15.211 -10.109 1 88.94 321 PRO B O 1
ATOM 5236 N N . GLU B 1 322 ? 7.895 15.5 -9.68 1 88.88 322 GLU B N 1
ATOM 5237 C CA . GLU B 1 322 ? 8.297 14.531 -10.695 1 88.88 322 GLU B CA 1
ATOM 5238 C C . GLU B 1 322 ? 8.594 13.172 -10.078 1 88.88 322 GLU B C 1
ATOM 5240 O O . GLU B 1 322 ? 8.969 12.227 -10.781 1 88.88 322 GLU B O 1
ATOM 5245 N N . SER B 1 323 ? 8.469 13.125 -8.75 1 92.88 323 SER B N 1
ATOM 5246 C CA . SER B 1 323 ? 8.734 11.859 -8.07 1 92.88 323 SER B CA 1
ATOM 5247 C C . SER B 1 323 ? 7.695 10.805 -8.445 1 92.88 323 SER B C 1
ATOM 5249 O O . SER B 1 323 ? 6.594 11.133 -8.883 1 92.88 323 SER B O 1
ATOM 5251 N N . ASN B 1 324 ? 8.031 9.523 -8.242 1 94.38 324 ASN B N 1
ATOM 5252 C CA . ASN B 1 324 ? 7.117 8.414 -8.508 1 94.38 324 ASN B CA 1
ATOM 5253 C C . ASN B 1 324 ? 5.824 8.547 -7.711 1 94.38 324 ASN B C 1
ATOM 5255 O O . ASN B 1 324 ? 5.824 9.07 -6.598 1 94.38 324 ASN B O 1
ATOM 5259 N N . VAL B 1 325 ? 4.805 8.039 -8.352 1 94.5 325 VAL B N 1
ATOM 5260 C CA . VAL B 1 325 ? 3.52 7.98 -7.668 1 94.5 325 VAL B CA 1
ATOM 5261 C C . VAL B 1 325 ? 3.609 7.023 -6.48 1 94.5 325 VAL B C 1
ATOM 5263 O O . VAL B 1 325 ? 4.285 5.996 -6.555 1 94.5 325 VAL B O 1
ATOM 5266 N N . GLU B 1 326 ? 2.932 7.379 -5.387 1 97.44 326 GLU B N 1
ATOM 5267 C CA . GLU B 1 326 ? 2.98 6.574 -4.172 1 97.44 326 GLU B CA 1
ATOM 5268 C C . GLU B 1 326 ? 1.58 6.188 -3.707 1 97.44 326 GLU B C 1
ATOM 5270 O O . GLU B 1 326 ? 0.64 6.977 -3.828 1 97.44 326 GLU B O 1
ATOM 5275 N N . LYS B 1 327 ? 1.441 4.973 -3.258 1 97.31 327 LYS B N 1
ATOM 5276 C CA . LYS B 1 327 ? 0.253 4.488 -2.561 1 97.31 327 LYS B CA 1
ATOM 5277 C C . LYS B 1 327 ? 0.562 4.172 -1.101 1 97.31 327 LYS B C 1
ATOM 5279 O O . LYS B 1 327 ? 1.465 3.387 -0.808 1 97.31 327 LYS B O 1
ATOM 5284 N N . LYS B 1 328 ? -0.099 4.828 -0.212 1 98.12 328 LYS B N 1
ATOM 5285 C CA . LYS B 1 328 ? 0.079 4.59 1.218 1 98.12 328 LYS B CA 1
ATOM 5286 C C . LYS B 1 328 ? -1.071 3.762 1.783 1 98.12 328 LYS B C 1
ATOM 5288 O O . LYS B 1 328 ? -2.24 4.082 1.56 1 98.12 328 LYS B O 1
ATOM 5293 N N . LEU B 1 329 ? -0.744 2.709 2.459 1 98.06 329 LEU B N 1
ATOM 5294 C CA . LEU B 1 329 ? -1.709 1.838 3.123 1 98.06 329 LEU B CA 1
ATOM 5295 C C . LEU B 1 329 ? -1.6 1.961 4.637 1 98.06 329 LEU B C 1
ATOM 5297 O O . LEU B 1 329 ? -0.517 1.788 5.203 1 98.06 329 LEU B O 1
ATOM 5301 N N . ILE B 1 330 ? -2.664 2.25 5.297 1 98 330 ILE B N 1
ATOM 5302 C CA . ILE B 1 330 ? -2.709 2.338 6.754 1 98 330 ILE B CA 1
ATOM 5303 C C . ILE B 1 330 ? -3.338 1.069 7.324 1 98 330 ILE B C 1
ATOM 5305 O O . ILE B 1 330 ? -4.469 0.716 6.977 1 98 330 ILE B O 1
ATOM 5309 N N . MET B 1 331 ? -2.582 0.426 8.141 1 95.38 331 MET B N 1
ATOM 5310 C CA . MET B 1 331 ? -3.107 -0.777 8.773 1 95.38 331 MET B CA 1
ATOM 5311 C C . MET B 1 331 ? -4.254 -0.434 9.727 1 95.38 331 MET B C 1
ATOM 5313 O O . MET B 1 331 ? -4.199 0.574 10.43 1 95.38 331 MET B O 1
ATOM 5317 N N . ALA B 1 332 ? -5.258 -1.266 9.727 1 96.56 332 ALA B N 1
ATOM 5318 C CA . ALA B 1 332 ? -6.418 -1.066 10.586 1 96.56 332 ALA B CA 1
ATOM 5319 C C . ALA B 1 332 ? -6.59 -2.23 11.555 1 96.56 332 ALA B C 1
ATOM 5321 O O . ALA B 1 332 ? -5.953 -3.277 11.398 1 96.56 332 ALA B O 1
ATOM 5322 N N . ASP B 1 333 ? -7.391 -1.995 12.523 1 92.56 333 ASP B N 1
ATOM 5323 C CA . ASP B 1 333 ? -7.633 -3.016 13.539 1 92.56 333 ASP B CA 1
ATOM 5324 C C . ASP B 1 333 ? -8.883 -3.832 13.211 1 92.56 333 ASP B C 1
ATOM 5326 O O . ASP B 1 333 ? -9.961 -3.271 13 1 92.56 333 ASP B O 1
ATOM 5330 N N . VAL B 1 334 ? -8.68 -5.133 13.211 1 95.56 334 VAL B N 1
ATOM 5331 C CA . VAL B 1 334 ? -9.82 -6.023 13.078 1 95.56 334 VAL B CA 1
ATOM 5332 C C . VAL B 1 334 ? -10.516 -6.191 14.43 1 95.56 334 VAL B C 1
ATOM 5334 O O . VAL B 1 334 ? -9.859 -6.457 15.438 1 95.56 334 VAL B O 1
ATOM 5337 N N . ILE B 1 335 ? -11.797 -5.949 14.438 1 95.94 335 ILE B N 1
ATOM 5338 C CA . ILE B 1 335 ? -12.602 -6.098 15.648 1 95.94 335 ILE B CA 1
ATOM 5339 C C . ILE B 1 335 ? -13.438 -7.375 15.555 1 95.94 335 ILE B C 1
ATOM 5341 O O . ILE B 1 335 ? -14.234 -7.535 14.633 1 95.94 335 ILE B O 1
ATOM 5345 N N . ILE B 1 336 ? -13.227 -8.234 16.484 1 95 336 ILE B N 1
ATOM 5346 C CA . ILE B 1 336 ? -14 -9.469 16.562 1 95 336 ILE B CA 1
ATOM 5347 C C . ILE B 1 336 ? -15.055 -9.352 17.656 1 95 336 ILE B C 1
ATOM 5349 O O . ILE B 1 336 ? -14.75 -8.969 18.781 1 95 336 ILE B O 1
ATOM 5353 N N . ARG B 1 337 ? -16.266 -9.617 17.297 1 94.88 337 ARG B N 1
ATOM 5354 C CA . ARG B 1 337 ? -17.375 -9.641 18.234 1 94.88 337 ARG B CA 1
ATOM 5355 C C . ARG B 1 337 ? -17.875 -11.062 18.453 1 94.88 337 ARG B C 1
ATOM 5357 O O . ARG B 1 337 ? -18.875 -11.469 17.859 1 94.88 337 ARG B O 1
ATOM 5364 N N . GLU B 1 338 ? -17.328 -11.711 19.391 1 91.25 338 GLU B N 1
ATOM 5365 C CA . GLU B 1 338 ? -17.469 -13.148 19.562 1 91.25 338 GLU B CA 1
ATOM 5366 C C . GLU B 1 338 ? -18.922 -13.523 19.906 1 91.25 338 GLU B C 1
ATOM 5368 O O . GLU B 1 338 ? -19.344 -14.648 19.672 1 91.25 338 GLU B O 1
ATOM 5373 N N . GLN B 1 339 ? -19.641 -12.617 20.422 1 89.56 339 GLN B N 1
ATOM 5374 C CA . GLN B 1 339 ? -21.031 -12.875 20.781 1 89.56 339 GLN B CA 1
ATOM 5375 C C . GLN B 1 339 ? -21.875 -13.195 19.547 1 89.56 339 GLN B C 1
ATOM 5377 O O . GLN B 1 339 ? -22.969 -13.742 19.656 1 89.56 339 GLN B O 1
ATOM 5382 N N . TYR B 1 340 ? -21.328 -12.82 18.391 1 90.06 340 TYR B N 1
ATOM 5383 C CA . TYR B 1 340 ? -22.078 -13.062 17.156 1 90.06 340 TYR B CA 1
ATOM 5384 C C . TYR B 1 340 ? -21.5 -14.25 16.391 1 90.06 340 TYR B C 1
ATOM 5386 O O . TYR B 1 340 ? -21.734 -14.391 15.195 1 90.06 340 TYR B O 1
ATOM 5394 N N . SER B 1 341 ? -20.672 -14.984 17.156 1 87 341 SER B N 1
ATOM 5395 C CA . SER B 1 341 ? -20.188 -16.234 16.562 1 87 341 SER B CA 1
ATOM 5396 C C . SER B 1 341 ? -21.266 -17.312 16.609 1 87 341 SER B C 1
ATOM 5398 O O . SER B 1 341 ? -22.297 -17.141 17.266 1 87 341 SER B O 1
ATOM 5400 N N . ARG B 1 342 ? -21.125 -18.344 15.617 1 76.75 342 ARG B N 1
ATOM 5401 C CA . ARG B 1 342 ? -22.141 -19.391 15.641 1 76.75 342 ARG B CA 1
ATOM 5402 C C . ARG B 1 342 ? -22.328 -19.953 17.047 1 76.75 342 ARG B C 1
ATOM 5404 O O . ARG B 1 342 ? -21.344 -20.109 17.781 1 76.75 342 ARG B O 1
ATOM 5411 N N . HIS B 1 343 ? -23.578 -19.797 17.594 1 60.66 343 HIS B N 1
ATOM 5412 C CA . HIS B 1 343 ? -23.875 -20.531 18.828 1 60.66 343 HIS B CA 1
ATOM 5413 C C . HIS B 1 343 ? -23.734 -22.047 18.609 1 60.66 343 HIS B C 1
ATOM 5415 O O . HIS B 1 343 ? -24.094 -22.547 17.547 1 60.66 343 HIS B O 1
ATOM 5421 N N . SER B 1 344 ? -22.547 -22.625 18.969 1 47.22 344 SER B N 1
ATOM 5422 C CA . SER B 1 344 ? -22.594 -24.078 19.031 1 47.22 344 SER B CA 1
ATOM 5423 C C . SER B 1 344 ? -23.984 -24.562 19.469 1 47.22 344 SER B C 1
ATOM 5425 O O . SER B 1 344 ? -24.484 -24.141 20.516 1 47.22 344 SER B O 1
ATOM 5427 N N . GLY B 1 345 ? -24.938 -24.547 18.609 1 36.47 345 GLY B N 1
ATOM 5428 C CA . GLY B 1 345 ? -25.953 -25.406 19.156 1 36.47 345 GLY B CA 1
ATOM 5429 C C . GLY B 1 345 ? -25.406 -26.688 19.75 1 36.47 345 GLY B C 1
ATOM 5430 O O . GLY B 1 345 ? -24.312 -27.125 19.391 1 36.47 345 GLY B O 1
#

pLDDT: mean 83.23, std 17.41, range [26.27, 98.5]